Protein AF-R5L578-F1 (afdb_monomer)

Foldseek 3Di:
DAEEEEEAFAADDPVLVVVAWFWADDDPDIDIGSAFVLRQVLVVQVVCDAPHAHAEYEYEYECQCVPPPRCRVVVSQVSQVVSCVVRVGDDYHYDYDYQDDDDPVVSLVRSLVVVVVVVVVVCVVPVQYAYEYEPADDDPVVVVSVVVSVVVVVVVVHHYKYWYWAADSVVSYIYIDIDVQVVLLVLCLVQVVCCLQVLDLVSVCVSCVVPPDPLSVQLSVLSHVLSVCLVVLPPCNLVSLVSNVVSLVVLLPDDDDPRRSSVSSVVCSVVSCVSQVPDPCSPPSSLLSNLLSCLVNLVLLSSLSNCLLCLLVLCVVLCQKFADCVVCVVVLVVQCVPPDPSCSSVSVLLVQLLQLLVLCQVDNDPVCPVVNVVCVVVVVVQCVDQPPVNDRDSDPSSLLVSLQPPDPVSGDPRMDGQFDRVLSSLLSNLSSVSVLLSCVVVCPPDCDPVVVVSLVSCVPDPNHQPCPDPNVDSVSSSVSNVVSSVSSVCSSVPGD

Solvent-accessible surface area (backbone atoms only — not comparable to full-atom values): 27037 Å² total; per-residue (Å²): 114,46,29,36,37,40,33,34,55,52,78,50,62,76,74,46,66,81,67,52,62,32,43,30,42,43,96,93,48,75,40,76,26,79,44,50,54,53,34,54,52,55,43,51,47,64,71,49,32,75,88,54,40,50,53,33,36,38,38,38,31,44,65,78,42,68,35,90,90,43,54,30,57,58,51,51,53,50,53,48,49,51,51,20,64,77,68,68,39,74,73,47,48,78,44,81,42,72,45,71,88,60,64,81,75,65,26,53,59,52,46,53,49,53,53,50,52,50,53,51,56,52,35,73,78,44,74,48,44,40,38,36,36,43,66,40,30,46,59,79,69,50,56,61,51,51,54,52,48,51,56,55,45,43,75,74,67,43,50,72,43,36,36,34,58,49,73,42,83,88,78,35,37,32,32,56,43,76,47,48,67,62,53,51,39,51,47,44,53,52,16,53,50,41,26,65,59,71,46,40,37,65,53,43,48,61,69,45,67,89,57,84,51,66,69,59,53,51,39,51,51,39,43,38,57,35,26,51,28,53,76,68,47,43,94,62,40,33,61,38,52,42,51,36,53,53,38,51,54,52,57,65,69,54,82,77,73,74,83,76,47,55,55,57,53,53,73,40,44,66,55,49,32,62,50,48,39,60,51,98,58,28,54,64,56,21,45,52,22,42,32,50,36,26,43,75,57,68,36,51,66,47,21,29,48,41,46,56,77,40,48,40,48,41,39,51,76,71,43,44,47,46,70,40,54,89,76,48,35,70,61,53,53,60,69,44,71,88,50,63,77,92,43,49,44,51,49,51,51,42,48,55,28,25,43,25,40,49,39,41,65,77,63,48,51,84,90,39,44,66,56,43,57,67,48,43,70,54,56,59,67,58,62,79,63,49,49,100,79,70,47,84,64,77,44,75,64,46,28,54,53,20,27,66,66,56,54,70,90,29,50,50,89,57,50,47,67,40,42,60,55,73,58,53,30,47,52,36,34,41,49,54,46,30,51,55,50,44,46,62,73,68,62,60,92,64,80,45,78,62,53,59,45,55,53,50,53,37,67,74,60,92,60,72,55,77,27,61,86,88,48,71,40,75,70,35,46,41,54,50,49,52,53,41,52,54,54,49,53,49,52,70,72,57,56,118

Structure (mmCIF, N/CA/C/O backbone):
data_AF-R5L578-F1
#
_entry.id   AF-R5L578-F1
#
loop_
_atom_site.group_PDB
_atom_site.id
_atom_site.type_symbol
_atom_site.label_atom_id
_atom_site.label_alt_id
_atom_site.label_comp_id
_atom_site.label_asym_id
_atom_site.label_entity_id
_atom_site.label_seq_id
_atom_site.pdbx_PDB_ins_code
_atom_site.Cartn_x
_atom_site.Cartn_y
_atom_site.Cartn_z
_atom_site.occupancy
_atom_site.B_iso_or_equiv
_atom_site.auth_seq_id
_atom_site.auth_comp_id
_atom_site.auth_asym_id
_atom_site.auth_atom_id
_atom_site.pdbx_PDB_model_num
ATOM 1 N N . MET A 1 1 ? 13.630 -17.294 -25.973 1.00 85.75 1 MET A N 1
ATOM 2 C CA . MET A 1 1 ? 13.975 -15.911 -25.617 1.00 85.75 1 MET A CA 1
ATOM 3 C C . MET A 1 1 ? 14.178 -15.112 -26.887 1.00 85.75 1 MET A C 1
ATOM 5 O O . MET A 1 1 ? 15.103 -15.429 -27.625 1.00 85.75 1 MET A O 1
ATOM 9 N N . LYS A 1 2 ? 13.338 -14.106 -27.138 1.00 92.44 2 LYS A N 1
ATOM 10 C CA . LYS A 1 2 ? 13.497 -13.148 -28.240 1.00 92.44 2 LYS A CA 1
ATOM 11 C C . LYS A 1 2 ? 13.892 -11.770 -27.720 1.00 92.44 2 LYS A C 1
ATOM 13 O O . LYS A 1 2 ? 13.360 -11.304 -26.712 1.00 92.44 2 LYS A O 1
ATOM 18 N N . ASN A 1 3 ? 14.774 -11.093 -28.441 1.00 95.88 3 ASN A N 1
ATOM 19 C CA . ASN A 1 3 ? 15.210 -9.730 -28.167 1.00 95.88 3 ASN A CA 1
ATOM 20 C C . ASN A 1 3 ? 14.595 -8.758 -29.179 1.00 95.88 3 ASN A C 1
ATOM 22 O O . ASN A 1 3 ? 14.788 -8.888 -30.390 1.00 95.88 3 ASN A O 1
ATOM 26 N N . ILE A 1 4 ? 13.886 -7.748 -28.678 1.00 96.44 4 ILE A N 1
ATOM 27 C CA . ILE A 1 4 ? 13.269 -6.699 -29.496 1.00 96.44 4 ILE A CA 1
ATOM 28 C C . ILE A 1 4 ? 13.929 -5.365 -29.167 1.00 96.44 4 ILE A C 1
ATOM 30 O O . ILE A 1 4 ? 13.894 -4.943 -28.019 1.00 96.44 4 ILE A O 1
ATOM 34 N N . LEU A 1 5 ? 14.474 -4.665 -30.159 1.00 95.38 5 LEU A N 1
ATOM 35 C CA . LEU A 1 5 ? 14.905 -3.275 -30.020 1.00 95.38 5 LEU A CA 1
ATOM 36 C C . LEU A 1 5 ? 13.793 -2.342 -30.488 1.00 95.38 5 LEU A C 1
ATOM 38 O O . LEU A 1 5 ? 13.266 -2.518 -31.581 1.00 95.38 5 LEU A O 1
ATOM 42 N N . ILE A 1 6 ? 13.490 -1.310 -29.709 1.00 93.88 6 ILE A N 1
ATOM 43 C CA . ILE A 1 6 ? 12.589 -0.226 -30.094 1.00 93.88 6 ILE A CA 1
ATOM 44 C C . ILE A 1 6 ? 13.394 1.071 -30.145 1.00 93.88 6 ILE A C 1
ATOM 46 O O . ILE A 1 6 ? 13.905 1.525 -29.122 1.00 93.88 6 ILE A O 1
ATOM 50 N N . SER A 1 7 ? 13.480 1.685 -31.326 1.00 91.06 7 SER A N 1
ATOM 51 C CA . SER A 1 7 ? 14.219 2.935 -31.536 1.00 91.06 7 SER A CA 1
ATOM 52 C C . SER A 1 7 ? 13.336 4.031 -32.102 1.00 91.06 7 SER A C 1
ATOM 54 O O . SER A 1 7 ? 12.594 3.815 -33.059 1.00 91.06 7 SER A O 1
ATOM 56 N N . CYS A 1 8 ? 13.509 5.250 -31.593 1.00 88.94 8 CYS A N 1
ATOM 57 C CA . CYS A 1 8 ? 13.081 6.451 -32.303 1.00 88.94 8 CYS A CA 1
ATOM 58 C C . CYS A 1 8 ? 14.192 6.900 -33.254 1.00 88.94 8 CYS A C 1
ATOM 60 O O . CYS A 1 8 ? 15.255 7.345 -32.813 1.00 88.94 8 CYS A O 1
ATOM 62 N N . ILE A 1 9 ? 13.958 6.778 -34.560 1.00 89.12 9 ILE A N 1
ATOM 63 C CA . ILE A 1 9 ? 14.991 7.036 -35.564 1.00 89.12 9 ILE A CA 1
ATOM 64 C C . ILE A 1 9 ? 15.154 8.542 -35.779 1.00 89.12 9 ILE A C 1
ATOM 66 O O . ILE A 1 9 ? 14.210 9.251 -36.134 1.00 89.12 9 ILE A O 1
ATOM 70 N N . SER A 1 10 ? 16.372 9.037 -35.562 1.00 87.56 10 SER A N 1
ATOM 71 C CA . SER A 1 10 ? 16.760 10.406 -35.908 1.00 87.56 10 SER A CA 1
ATOM 72 C C . SER A 1 10 ? 17.066 10.534 -37.393 1.00 87.56 10 SER A C 1
ATOM 74 O O . SER A 1 10 ? 17.678 9.648 -37.982 1.00 87.56 10 SER A O 1
ATOM 76 N N . LYS A 1 11 ? 16.749 11.695 -37.971 1.00 88.56 11 LYS A N 1
ATOM 77 C CA . LYS A 1 11 ? 17.194 12.039 -39.323 1.00 88.56 11 LYS A CA 1
ATOM 78 C C . LYS A 1 11 ? 18.722 12.090 -39.409 1.00 88.56 11 LYS A C 1
ATOM 80 O O . LYS A 1 11 ? 19.382 12.703 -38.558 1.00 88.56 11 LYS A O 1
ATOM 85 N N . PHE A 1 12 ? 19.271 11.490 -40.459 1.00 90.12 12 PHE A N 1
ATOM 86 C CA . PHE A 1 12 ? 20.696 11.475 -40.752 1.00 90.12 12 PHE A CA 1
ATOM 87 C C . PHE A 1 12 ? 20.995 12.233 -42.047 1.00 90.12 12 PHE A C 1
ATOM 89 O O . PHE A 1 12 ? 20.467 11.922 -43.110 1.00 90.12 12 PHE A O 1
ATOM 96 N N . ASP A 1 13 ? 21.851 13.249 -41.944 1.00 88.38 13 ASP A N 1
ATOM 97 C CA . ASP A 1 13 ? 22.336 14.004 -43.098 1.00 88.38 13 ASP A CA 1
ATOM 98 C C . ASP A 1 13 ? 23.641 13.375 -43.589 1.00 88.38 13 ASP A C 1
ATOM 100 O O . ASP A 1 13 ? 24.578 13.189 -42.809 1.00 88.38 13 ASP A O 1
ATOM 104 N N . ARG A 1 14 ? 23.714 13.103 -44.893 1.00 89.69 14 ARG A N 1
ATOM 105 C CA . ARG A 1 14 ? 24.891 12.559 -45.574 1.00 89.69 14 ARG A CA 1
ATOM 106 C C . ARG A 1 14 ? 26.159 13.376 -45.310 1.00 89.69 14 ARG A C 1
ATOM 108 O O . ARG A 1 14 ? 27.229 12.788 -45.192 1.00 89.69 14 ARG A O 1
ATOM 115 N N . ASN A 1 15 ? 26.044 14.693 -45.123 1.00 88.62 15 ASN A N 1
ATOM 116 C CA . ASN A 1 15 ? 27.177 15.573 -44.807 1.00 88.62 15 ASN A CA 1
ATOM 117 C C . ASN A 1 15 ? 27.861 15.230 -43.467 1.00 88.62 15 ASN A C 1
ATOM 119 O O . ASN A 1 15 ? 28.980 15.667 -43.204 1.00 88.62 15 ASN A O 1
ATOM 123 N N . LYS A 1 16 ? 27.208 14.457 -42.585 1.00 86.25 16 LYS A N 1
ATOM 124 C CA . LYS A 1 16 ? 27.820 13.980 -41.335 1.00 86.25 16 LYS A CA 1
ATOM 125 C C . LYS A 1 16 ? 28.927 12.955 -41.569 1.00 86.25 16 LYS A C 1
ATOM 127 O O . LYS A 1 16 ? 29.795 12.822 -40.712 1.00 86.25 16 LYS A O 1
ATOM 132 N N . LEU A 1 17 ? 28.940 12.273 -42.714 1.00 89.00 17 LEU A N 1
ATOM 133 C CA . LEU A 1 17 ? 30.019 11.345 -43.065 1.00 89.00 17 LEU A CA 1
ATOM 134 C C . LEU A 1 17 ? 31.365 12.076 -43.175 1.00 89.00 17 LEU A C 1
ATOM 136 O O . LEU A 1 17 ? 32.382 11.574 -42.697 1.00 89.00 17 LEU A O 1
ATOM 140 N N . ASP A 1 18 ? 31.348 13.309 -43.684 1.00 88.69 18 ASP A N 1
ATOM 141 C CA . ASP A 1 18 ? 32.538 14.160 -43.807 1.00 88.69 18 ASP A CA 1
ATOM 142 C C . ASP A 1 18 ? 33.024 14.691 -42.450 1.00 88.69 18 ASP A C 1
ATOM 144 O O . ASP A 1 18 ? 34.180 15.081 -42.287 1.00 88.69 18 ASP A O 1
ATOM 148 N N . GLN A 1 19 ? 32.147 14.686 -41.443 1.00 85.12 19 GLN A N 1
ATOM 149 C CA . GLN A 1 19 ? 32.468 15.125 -40.088 1.00 85.12 19 GLN A CA 1
ATOM 150 C C . GLN A 1 19 ? 33.180 14.038 -39.281 1.00 85.12 19 GLN A C 1
ATOM 152 O O . GLN A 1 19 ? 33.671 14.338 -38.197 1.00 85.12 19 GLN A O 1
ATOM 157 N N . GLY A 1 20 ? 33.308 12.812 -39.796 1.00 87.31 20 GLY A N 1
ATOM 158 C CA . GLY A 1 20 ? 33.971 11.698 -39.119 1.00 87.31 20 GLY A CA 1
ATOM 159 C C . GLY A 1 20 ? 33.130 11.054 -38.012 1.00 87.31 20 GLY A C 1
ATOM 160 O O . GLY A 1 20 ? 32.224 11.667 -37.448 1.00 87.31 20 GLY A O 1
ATOM 161 N N . ALA A 1 21 ? 33.446 9.796 -37.709 1.00 92.25 21 ALA A N 1
ATOM 162 C CA . ALA A 1 21 ? 32.705 8.995 -36.743 1.00 92.25 21 ALA A CA 1
ATOM 163 C C . ALA A 1 21 ? 33.044 9.341 -35.285 1.00 92.25 21 ALA A C 1
ATOM 165 O O . ALA A 1 21 ? 34.107 9.887 -34.977 1.00 92.25 21 ALA A O 1
ATOM 166 N N . TYR A 1 22 ? 32.130 8.963 -34.397 1.00 94.00 22 TYR A N 1
ATOM 167 C CA . TYR A 1 22 ? 32.281 8.990 -32.950 1.00 94.00 22 TYR A CA 1
ATOM 168 C C . TYR A 1 22 ? 32.642 7.598 -32.450 1.00 94.00 22 TYR A C 1
ATOM 170 O O . TYR A 1 22 ? 32.116 6.603 -32.953 1.00 94.00 22 TYR A O 1
ATOM 178 N N . THR A 1 23 ? 33.485 7.540 -31.424 1.00 94.50 23 THR A N 1
ATOM 179 C CA . THR A 1 23 ? 33.810 6.295 -30.722 1.00 94.50 23 THR A CA 1
ATOM 180 C C . THR A 1 23 ? 33.089 6.267 -29.384 1.00 94.50 23 THR A C 1
ATOM 182 O O . THR A 1 23 ? 33.305 7.138 -28.542 1.00 94.50 23 THR A O 1
ATOM 185 N N . TYR A 1 24 ? 32.251 5.259 -29.174 1.00 92.88 24 TYR A N 1
ATOM 186 C CA . TYR A 1 24 ? 31.507 5.047 -27.942 1.00 92.88 24 TYR A CA 1
ATOM 187 C C . TYR A 1 24 ? 32.072 3.858 -27.177 1.00 92.88 24 TYR A C 1
ATOM 189 O O . TYR A 1 24 ? 32.295 2.799 -27.763 1.00 92.88 24 TYR A O 1
ATOM 197 N N . GLN A 1 25 ? 32.260 4.018 -25.871 1.00 89.88 25 GLN A N 1
ATOM 198 C CA . GLN A 1 25 ? 32.742 2.957 -24.993 1.00 89.88 25 GLN A CA 1
ATOM 199 C C . GLN A 1 25 ? 31.719 2.663 -23.894 1.00 89.88 25 GLN A C 1
ATOM 201 O O . GLN A 1 25 ? 31.168 3.576 -23.292 1.00 89.88 25 GLN A O 1
ATOM 206 N N . ASN A 1 26 ? 31.471 1.392 -23.598 1.00 87.19 26 ASN A N 1
ATOM 207 C CA . ASN A 1 26 ? 30.816 0.970 -22.362 1.00 87.19 26 ASN A CA 1
ATOM 208 C C . ASN A 1 26 ? 31.465 -0.341 -21.913 1.00 87.19 26 ASN A C 1
ATOM 210 O O . ASN A 1 26 ? 31.452 -1.318 -22.658 1.00 87.19 26 ASN A O 1
ATOM 214 N N . GLN A 1 27 ? 32.040 -0.332 -20.706 1.00 82.50 27 GLN A N 1
ATOM 215 C CA . GLN A 1 27 ? 32.795 -1.457 -20.148 1.00 82.50 27 GLN A CA 1
ATOM 216 C C . GLN A 1 27 ? 33.873 -1.946 -21.135 1.00 82.50 27 GLN A C 1
ATOM 218 O O . GLN A 1 27 ? 34.805 -1.202 -21.452 1.00 82.50 27 GLN A O 1
ATOM 223 N N . ASP A 1 28 ? 33.751 -3.184 -21.603 1.00 85.62 28 ASP A N 1
ATOM 224 C CA . ASP A 1 28 ? 34.650 -3.886 -22.515 1.00 85.62 28 ASP A CA 1
ATOM 225 C C . ASP A 1 28 ? 34.296 -3.695 -24.000 1.00 85.62 28 ASP A C 1
ATOM 227 O O . ASP A 1 28 ? 35.086 -4.058 -24.872 1.00 85.62 28 ASP A O 1
ATOM 231 N N . LEU A 1 29 ? 33.151 -3.079 -24.309 1.00 91.19 29 LEU A N 1
ATOM 232 C CA . LEU A 1 29 ? 32.684 -2.880 -25.677 1.00 91.19 29 LEU A CA 1
ATOM 233 C C . LEU A 1 29 ? 32.997 -1.472 -26.183 1.00 91.19 29 LEU A C 1
ATOM 235 O O . LEU A 1 29 ? 32.689 -0.462 -25.548 1.00 91.19 29 LEU A O 1
ATOM 239 N N . THR A 1 30 ? 33.578 -1.420 -27.380 1.00 92.81 30 THR A N 1
ATOM 240 C CA . THR A 1 30 ? 33.817 -0.185 -28.130 1.00 92.81 30 THR A CA 1
ATOM 241 C C . THR A 1 30 ? 33.106 -0.263 -29.471 1.00 92.81 30 THR A C 1
ATOM 243 O O . THR A 1 30 ? 33.268 -1.241 -30.200 1.00 92.81 30 THR A O 1
ATOM 246 N N . VAL A 1 31 ? 32.335 0.769 -29.810 1.00 93.44 31 VAL A N 1
ATOM 247 C CA . VAL A 1 31 ? 31.650 0.878 -31.102 1.00 93.44 31 VAL A CA 1
ATOM 248 C C . VAL A 1 31 ? 31.922 2.227 -31.747 1.00 93.44 31 VAL A C 1
ATOM 250 O O . VA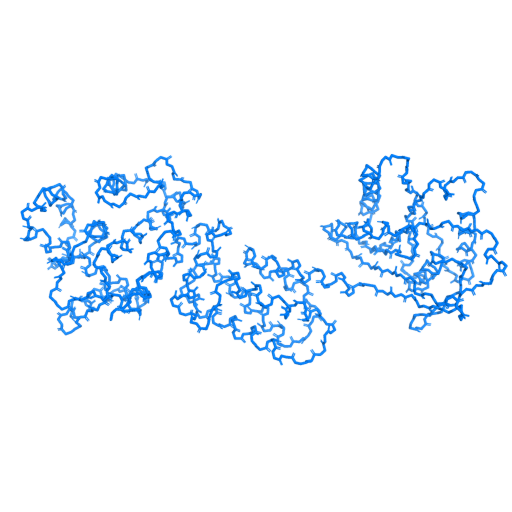L A 1 31 ? 31.950 3.258 -31.079 1.00 93.44 31 VAL A O 1
ATOM 253 N N . THR A 1 32 ? 32.087 2.222 -33.064 1.00 94.50 32 THR A N 1
ATOM 254 C CA . THR A 1 32 ? 32.268 3.438 -33.859 1.00 94.50 32 THR A CA 1
ATOM 255 C C . THR A 1 32 ? 31.044 3.658 -34.735 1.00 94.50 32 THR A C 1
ATOM 257 O O . THR A 1 32 ? 30.590 2.726 -35.407 1.00 94.50 32 THR A O 1
ATOM 260 N N . ALA A 1 33 ? 30.509 4.879 -34.724 1.00 93.81 33 ALA A N 1
ATOM 261 C CA . ALA A 1 33 ? 29.290 5.224 -35.449 1.00 93.81 33 ALA A CA 1
ATOM 262 C C . ALA A 1 33 ? 29.231 6.706 -35.842 1.00 93.81 33 ALA A C 1
ATOM 264 O O . ALA A 1 33 ? 29.803 7.562 -35.167 1.00 93.81 33 ALA A O 1
ATOM 265 N N . TYR A 1 34 ? 28.502 7.021 -36.912 1.00 91.88 34 TYR A N 1
ATOM 266 C CA . TYR A 1 34 ? 28.243 8.404 -37.339 1.00 91.88 34 TYR A CA 1
ATOM 267 C C . TYR A 1 34 ? 26.907 8.938 -36.802 1.00 91.88 34 TYR A C 1
ATOM 269 O O . TYR A 1 34 ? 26.677 10.151 -36.783 1.00 91.88 34 TYR A O 1
ATOM 277 N N . GLN A 1 35 ? 26.027 8.044 -36.345 1.00 88.62 35 GLN A N 1
ATOM 278 C CA . GLN A 1 35 ? 24.739 8.368 -35.739 1.00 88.62 35 GLN A CA 1
ATOM 279 C C . GLN A 1 35 ? 24.574 7.701 -34.365 1.00 88.62 35 GLN A C 1
ATOM 281 O O . GLN A 1 35 ? 25.064 6.604 -34.118 1.00 88.62 35 GLN A O 1
ATOM 286 N N . THR A 1 36 ? 23.815 8.335 -33.471 1.00 88.06 36 THR A N 1
ATOM 287 C CA . THR A 1 36 ? 23.529 7.811 -32.127 1.00 88.06 36 THR A CA 1
ATOM 288 C C . THR A 1 36 ? 22.696 6.521 -32.142 1.00 88.06 36 THR A C 1
ATOM 290 O O . THR A 1 36 ? 23.036 5.575 -31.436 1.00 88.06 36 THR A O 1
ATOM 293 N N . ASN A 1 37 ? 21.666 6.427 -32.996 1.00 90.56 37 ASN A N 1
ATOM 294 C CA . ASN A 1 37 ? 20.897 5.185 -33.192 1.00 90.56 37 ASN A CA 1
ATOM 295 C C . ASN A 1 37 ? 21.784 4.031 -33.702 1.00 90.56 37 ASN A C 1
ATOM 297 O O . ASN A 1 37 ? 21.652 2.898 -33.250 1.00 90.56 37 ASN A O 1
ATOM 301 N N . GLU A 1 38 ? 22.714 4.325 -34.619 1.00 93.31 38 GLU A N 1
ATOM 302 C CA . GLU A 1 38 ? 23.689 3.357 -35.138 1.00 93.31 38 GLU A CA 1
ATOM 303 C C . GLU A 1 38 ? 24.610 2.852 -34.016 1.00 93.31 38 GLU A C 1
ATOM 305 O O . GLU A 1 38 ? 24.815 1.646 -33.894 1.00 93.31 38 GLU A O 1
ATOM 310 N N . ALA A 1 39 ? 25.117 3.753 -33.167 1.00 93.31 39 ALA A N 1
ATOM 311 C CA . ALA A 1 39 ? 25.947 3.392 -32.019 1.00 93.31 39 ALA A CA 1
ATOM 312 C C . ALA A 1 39 ? 25.216 2.443 -31.059 1.00 93.31 39 ALA A C 1
ATOM 314 O O . ALA A 1 39 ? 25.757 1.403 -30.686 1.00 93.31 39 ALA A O 1
ATOM 315 N N . CYS A 1 40 ? 23.977 2.787 -30.693 1.00 92.31 40 CYS A N 1
ATOM 316 C CA . CYS A 1 40 ? 23.148 2.002 -29.780 1.00 92.31 40 CYS A CA 1
ATOM 317 C C . CYS A 1 40 ? 22.863 0.599 -30.338 1.00 92.31 40 CYS A C 1
ATOM 319 O O . CYS A 1 40 ? 23.069 -0.401 -29.650 1.00 92.31 40 CYS A O 1
ATOM 321 N N . LEU A 1 41 ? 22.477 0.512 -31.614 1.00 94.38 41 LEU A N 1
ATOM 322 C CA . LEU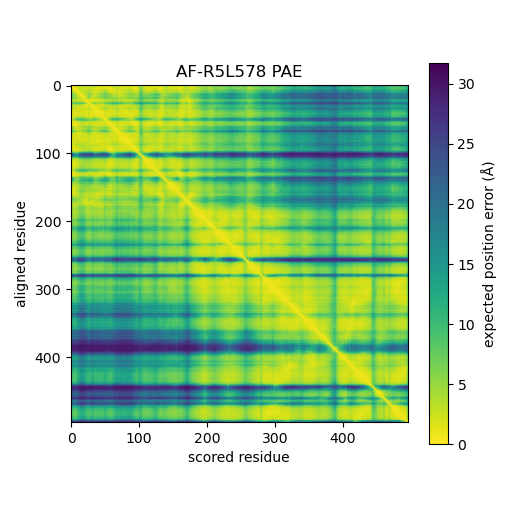 A 1 41 ? 22.187 -0.755 -32.282 1.00 94.38 41 LEU A CA 1
ATOM 323 C C . LEU A 1 41 ? 23.440 -1.634 -32.439 1.00 94.38 41 LEU A C 1
ATOM 325 O O . LEU A 1 41 ? 23.390 -2.815 -32.103 1.00 94.38 41 LEU A O 1
ATOM 329 N N . LYS A 1 42 ? 24.580 -1.072 -32.869 1.00 95.00 42 LYS A N 1
ATOM 330 C CA . LYS A 1 42 ? 25.857 -1.812 -32.937 1.00 95.00 42 LYS A CA 1
ATOM 331 C C . LYS A 1 42 ? 26.272 -2.340 -31.566 1.00 95.00 42 LYS A C 1
ATOM 333 O O . LYS A 1 42 ? 26.702 -3.483 -31.452 1.00 95.00 42 LYS A O 1
ATOM 338 N N . TYR A 1 43 ? 26.113 -1.532 -30.521 1.00 94.12 43 TYR A N 1
ATOM 339 C CA . TYR A 1 43 ? 26.409 -1.948 -29.153 1.00 94.12 43 TYR A CA 1
ATOM 340 C C . TYR A 1 43 ? 25.511 -3.090 -28.682 1.00 94.12 43 TYR A C 1
ATOM 342 O O . TYR A 1 43 ? 26.023 -4.070 -28.149 1.00 94.12 43 TYR A O 1
ATOM 350 N N . LEU A 1 44 ? 24.198 -2.995 -28.904 1.00 93.81 44 LEU A N 1
ATOM 351 C CA . LEU A 1 44 ? 23.241 -4.043 -28.545 1.00 93.81 44 LEU A CA 1
ATOM 352 C C . LEU A 1 44 ? 23.539 -5.364 -29.257 1.00 93.81 44 LEU A C 1
ATOM 354 O O . LEU A 1 44 ? 23.573 -6.406 -28.606 1.00 93.81 44 LEU A O 1
ATOM 358 N N . LEU A 1 45 ? 23.827 -5.315 -30.560 1.00 94.94 45 LEU A N 1
ATOM 359 C CA . LEU A 1 45 ? 24.239 -6.485 -31.340 1.00 94.94 45 LEU A CA 1
ATOM 360 C C . LEU A 1 45 ? 25.495 -7.139 -30.744 1.00 94.94 45 LEU A C 1
ATOM 362 O O . LEU A 1 45 ? 25.496 -8.340 -30.481 1.00 94.94 45 LEU A O 1
ATOM 366 N N . SER A 1 46 ? 26.526 -6.344 -30.443 1.00 94.19 46 SER A N 1
ATOM 367 C CA . SER A 1 46 ? 27.752 -6.842 -29.807 1.00 94.19 46 SER A CA 1
ATOM 368 C C . SER A 1 46 ? 27.520 -7.387 -28.398 1.00 94.19 46 SER A C 1
ATOM 370 O O . SER A 1 46 ? 28.160 -8.356 -28.001 1.00 94.19 46 SER A O 1
ATOM 372 N N . ARG A 1 47 ? 26.619 -6.768 -27.626 1.00 91.88 47 ARG A N 1
ATOM 373 C CA . ARG A 1 47 ? 26.346 -7.135 -26.233 1.00 91.88 47 ARG A CA 1
ATOM 374 C C . ARG A 1 47 ? 25.559 -8.437 -26.113 1.00 91.88 47 ARG A C 1
ATOM 376 O O . ARG A 1 47 ? 25.832 -9.210 -25.199 1.00 91.88 47 ARG A O 1
ATOM 383 N N . LEU A 1 48 ? 24.590 -8.660 -26.999 1.00 92.06 48 LEU A N 1
ATOM 384 C CA . LEU A 1 48 ? 23.803 -9.896 -27.051 1.00 92.06 48 LEU A CA 1
ATOM 385 C C . LEU A 1 48 ? 24.619 -11.054 -27.641 1.00 92.06 48 LEU A C 1
ATOM 387 O O . LEU A 1 48 ? 24.498 -12.192 -27.178 1.00 92.06 48 LEU A O 1
ATOM 391 N N . GLY A 1 49 ? 25.467 -10.753 -28.628 1.00 87.56 49 GLY A N 1
ATOM 392 C CA . GLY A 1 49 ? 26.288 -11.733 -29.327 1.00 87.56 49 GLY A CA 1
ATOM 393 C C . GLY A 1 49 ? 25.478 -12.664 -30.235 1.00 87.56 49 GLY A C 1
ATOM 394 O O . GLY A 1 49 ? 24.268 -12.514 -30.420 1.00 87.56 49 GLY A O 1
ATOM 395 N N . ALA A 1 50 ? 26.164 -13.652 -30.813 1.00 79.75 50 ALA A N 1
ATOM 396 C CA . ALA A 1 50 ? 25.582 -14.559 -31.803 1.00 79.75 50 ALA A CA 1
ATOM 397 C C . ALA A 1 50 ? 24.596 -15.587 -31.218 1.00 79.75 50 ALA A C 1
ATOM 399 O O . ALA A 1 50 ? 23.770 -16.101 -31.967 1.00 79.75 50 ALA A O 1
ATOM 400 N N . ASP A 1 51 ? 24.667 -15.872 -29.914 1.00 80.31 51 ASP A N 1
ATOM 401 C CA . ASP A 1 51 ? 23.840 -16.902 -29.271 1.00 80.31 51 ASP A CA 1
ATOM 402 C C . ASP A 1 51 ? 22.464 -16.382 -28.832 1.00 80.31 51 ASP A C 1
ATOM 404 O O . ASP A 1 51 ? 21.492 -17.131 -28.871 1.00 80.31 51 ASP A O 1
ATOM 408 N N . ASN A 1 52 ? 22.363 -15.106 -28.433 1.00 83.69 52 ASN A N 1
ATOM 409 C CA . ASN A 1 52 ? 21.091 -14.510 -28.006 1.00 83.69 52 ASN A CA 1
ATOM 410 C C . ASN A 1 52 ? 20.413 -13.687 -29.108 1.00 83.69 52 ASN A C 1
ATOM 412 O O . ASN A 1 52 ? 19.194 -13.590 -29.066 1.00 83.69 52 ASN A O 1
ATOM 416 N N . GLN A 1 53 ? 21.196 -13.143 -30.058 1.00 89.38 53 GLN A N 1
ATOM 417 C CA . GLN A 1 53 ? 20.818 -12.329 -31.230 1.00 89.38 53 GLN A CA 1
ATOM 418 C C . GLN A 1 53 ? 19.812 -11.194 -30.966 1.00 89.38 53 GLN A C 1
ATOM 420 O O . GLN A 1 53 ? 19.092 -11.152 -29.978 1.00 89.38 53 GLN A O 1
ATOM 425 N N . LEU A 1 54 ? 19.781 -10.200 -31.852 1.00 95.56 54 LEU A N 1
ATOM 426 C CA . LEU A 1 54 ? 18.686 -9.234 -31.881 1.00 95.56 54 LEU A CA 1
ATOM 427 C C . LEU A 1 54 ? 17.699 -9.683 -32.958 1.00 95.56 54 LEU A C 1
ATOM 429 O O . LEU A 1 54 ? 18.042 -9.656 -34.137 1.00 95.56 54 LEU A O 1
ATOM 433 N N . ASP A 1 55 ? 16.498 -10.101 -32.563 1.00 95.06 55 ASP A N 1
ATOM 434 C CA . ASP A 1 55 ? 15.534 -10.709 -33.487 1.00 95.06 55 ASP A CA 1
ATOM 435 C C . ASP A 1 55 ? 14.761 -9.664 -34.284 1.00 95.06 55 ASP A C 1
ATOM 437 O O . ASP A 1 55 ? 14.596 -9.787 -35.498 1.00 95.06 55 ASP A O 1
ATOM 441 N N . VAL A 1 56 ? 14.272 -8.629 -33.597 1.00 96.50 56 VAL A N 1
ATOM 442 C CA . VAL A 1 56 ? 13.395 -7.617 -34.190 1.00 96.50 56 VAL A CA 1
ATOM 443 C C . VAL A 1 56 ? 13.864 -6.222 -33.813 1.00 96.50 56 VAL A C 1
ATOM 445 O O . VAL A 1 56 ? 14.167 -5.938 -32.657 1.00 96.50 56 VAL A O 1
ATOM 448 N N . HIS A 1 57 ? 13.873 -5.320 -34.789 1.00 96.75 57 HIS A N 1
ATOM 449 C CA . HIS A 1 57 ? 14.070 -3.892 -34.589 1.00 96.75 57 HIS A CA 1
ATOM 450 C C . HIS A 1 57 ? 12.811 -3.139 -35.023 1.00 96.75 57 HIS A C 1
ATOM 452 O O . HIS A 1 57 ? 12.537 -2.978 -36.213 1.00 96.75 57 HIS A O 1
ATOM 458 N N . ILE A 1 58 ? 12.043 -2.687 -34.032 1.00 95.25 58 ILE A N 1
ATOM 459 C CA . ILE A 1 58 ? 10.885 -1.810 -34.185 1.00 95.25 58 ILE A CA 1
ATOM 460 C C . ILE A 1 58 ? 11.381 -0.365 -34.290 1.00 95.25 58 ILE A C 1
ATOM 462 O O . ILE A 1 58 ? 12.028 0.166 -33.383 1.00 95.25 58 ILE A O 1
ATOM 466 N N . ARG A 1 59 ? 11.074 0.292 -35.405 1.00 92.31 59 ARG A N 1
ATOM 467 C CA . ARG A 1 59 ? 11.636 1.591 -35.776 1.00 92.31 59 ARG A CA 1
ATOM 468 C C . ARG A 1 59 ? 10.523 2.615 -35.874 1.00 92.31 59 ARG A C 1
ATOM 470 O O . ARG A 1 59 ? 9.711 2.585 -36.794 1.00 92.31 59 ARG A O 1
ATOM 477 N N . VAL A 1 60 ? 10.503 3.536 -34.922 1.00 89.75 60 VAL A N 1
ATOM 478 C CA . VAL A 1 60 ? 9.550 4.641 -34.889 1.00 89.75 60 VAL A CA 1
ATOM 479 C C . VAL A 1 60 ? 10.105 5.788 -35.730 1.00 89.75 60 VAL A C 1
ATOM 481 O O . VAL A 1 60 ? 11.151 6.357 -35.404 1.00 89.75 60 VAL A O 1
ATOM 484 N N . GLN A 1 61 ? 9.410 6.121 -36.816 1.00 87.69 61 GLN A N 1
ATOM 485 C CA . GLN A 1 61 ? 9.877 7.062 -37.835 1.00 87.69 61 GLN A CA 1
ATOM 486 C C . GLN A 1 61 ? 9.005 8.319 -37.902 1.00 87.69 61 GLN A C 1
ATOM 488 O O . GLN A 1 61 ? 7.776 8.254 -37.821 1.00 87.69 61 GLN A O 1
ATOM 493 N N . SER A 1 62 ? 9.642 9.481 -38.085 1.00 84.00 62 SER A N 1
ATOM 494 C CA . SER A 1 62 ? 8.952 10.708 -38.499 1.00 84.00 62 SER A CA 1
ATOM 495 C C . SER A 1 62 ? 8.774 10.746 -40.018 1.00 84.00 62 SER A C 1
ATOM 497 O O . SER A 1 62 ? 9.491 10.066 -40.749 1.00 84.00 62 SER A O 1
ATOM 499 N N . ASN A 1 63 ? 7.878 11.609 -40.503 1.00 82.00 63 ASN A N 1
ATOM 500 C CA . ASN A 1 63 ? 7.683 11.810 -41.943 1.00 82.00 63 ASN A CA 1
ATOM 501 C C . ASN A 1 63 ? 8.976 12.227 -42.657 1.00 82.00 63 ASN A C 1
ATOM 503 O O . ASN A 1 63 ? 9.208 11.805 -43.780 1.00 82.00 63 ASN A O 1
ATOM 507 N N . ASP A 1 64 ? 9.844 12.998 -41.993 1.00 84.50 64 ASP A N 1
ATOM 508 C CA . ASP A 1 64 ? 11.122 13.427 -42.572 1.00 84.50 64 ASP A CA 1
ATOM 509 C C . ASP A 1 64 ? 12.110 12.273 -42.777 1.00 84.50 64 ASP A C 1
ATOM 511 O O . ASP A 1 64 ? 12.954 12.368 -43.663 1.00 84.50 64 ASP A O 1
ATOM 515 N N . VAL A 1 65 ? 12.042 11.237 -41.932 1.00 87.25 65 VAL A N 1
ATOM 516 C CA . VAL A 1 65 ? 12.873 10.023 -42.020 1.00 87.25 65 VAL A CA 1
ATOM 517 C C . VAL A 1 65 ? 12.285 9.044 -43.035 1.00 87.25 65 VAL A C 1
ATOM 519 O O . VAL A 1 65 ? 13.023 8.404 -43.773 1.00 87.25 65 VAL A O 1
ATOM 522 N N . ALA A 1 66 ? 10.955 8.959 -43.092 1.00 85.88 66 ALA A N 1
ATOM 523 C CA . ALA A 1 66 ? 10.217 8.105 -44.018 1.00 85.88 66 ALA A CA 1
ATOM 524 C C . ALA A 1 66 ? 10.063 8.707 -45.431 1.00 85.88 66 ALA A C 1
ATOM 526 O O . ALA A 1 66 ? 9.460 8.083 -46.306 1.00 85.88 66 ALA A O 1
ATOM 527 N N . ALA A 1 67 ? 10.549 9.931 -45.656 1.00 86.44 67 ALA A N 1
ATOM 528 C CA . ALA A 1 67 ? 10.351 10.651 -46.906 1.00 86.44 67 ALA A CA 1
ATOM 529 C C . ALA A 1 67 ? 11.043 9.935 -48.085 1.00 86.44 67 ALA A C 1
ATOM 531 O O . ALA A 1 67 ? 12.188 9.493 -47.953 1.00 86.44 67 ALA A O 1
ATOM 532 N N . PRO A 1 68 ? 10.401 9.854 -49.268 1.00 84.94 68 PRO A N 1
ATOM 533 C CA . PRO A 1 68 ? 11.030 9.279 -50.452 1.00 84.94 68 PRO A CA 1
ATOM 534 C C . PRO A 1 68 ? 12.362 9.965 -50.785 1.00 84.94 68 PRO A C 1
ATOM 536 O O . PRO A 1 68 ? 12.420 11.186 -50.930 1.00 84.94 68 PRO A O 1
ATOM 539 N N . GLY A 1 69 ? 13.424 9.170 -50.937 1.00 83.81 69 GLY A N 1
ATOM 540 C CA . GLY A 1 69 ? 14.772 9.663 -51.237 1.00 83.81 69 GLY A CA 1
ATOM 541 C C . GLY A 1 69 ? 15.561 10.180 -50.028 1.00 83.81 69 GLY A C 1
ATOM 542 O O . GLY A 1 69 ? 16.676 10.665 -50.216 1.00 83.81 69 GLY A O 1
ATOM 543 N N . ASP A 1 70 ? 15.026 10.085 -48.805 1.00 89.75 70 ASP A N 1
ATOM 544 C CA . ASP A 1 70 ? 15.798 10.369 -47.594 1.00 89.75 70 ASP A CA 1
ATOM 545 C C . ASP A 1 70 ? 16.857 9.279 -47.344 1.00 89.75 70 ASP A C 1
ATOM 547 O O . ASP A 1 70 ? 16.601 8.081 -47.469 1.00 89.75 70 ASP A O 1
ATOM 551 N N . PHE A 1 71 ? 18.068 9.709 -46.987 1.00 91.94 71 PHE A N 1
ATOM 552 C CA . PHE A 1 71 ? 19.237 8.837 -46.858 1.00 91.94 71 PHE A CA 1
ATOM 553 C C . PHE A 1 71 ? 19.277 8.060 -45.531 1.00 91.94 71 PHE A C 1
ATOM 555 O O . PHE A 1 71 ? 20.056 7.119 -45.394 1.00 91.94 71 PHE A O 1
ATOM 562 N N . THR A 1 72 ? 18.453 8.427 -44.542 1.00 92.69 72 THR A N 1
ATOM 563 C CA . THR A 1 72 ? 18.565 7.921 -43.164 1.00 92.69 72 THR A CA 1
ATOM 564 C C . THR A 1 72 ? 18.455 6.400 -43.082 1.00 92.69 72 THR A C 1
ATOM 566 O O . THR A 1 72 ? 19.314 5.742 -42.494 1.00 92.69 72 THR A O 1
ATOM 569 N N . MET A 1 73 ? 17.403 5.831 -43.674 1.00 91.81 73 MET A N 1
ATOM 570 C CA . MET A 1 73 ? 17.135 4.394 -43.585 1.00 91.81 73 MET A CA 1
ATOM 571 C C . MET A 1 73 ? 18.048 3.578 -44.500 1.00 91.81 73 MET A C 1
ATOM 573 O O . MET A 1 73 ? 18.458 2.482 -44.124 1.00 91.81 73 MET A O 1
ATOM 577 N N . GLU A 1 74 ? 18.393 4.114 -45.674 1.00 93.25 74 GLU A N 1
ATOM 578 C CA . GLU A 1 74 ? 19.370 3.503 -46.583 1.00 93.25 74 GLU A CA 1
ATOM 579 C C . GLU A 1 74 ? 20.726 3.349 -45.887 1.00 93.25 74 GLU A C 1
ATOM 581 O O . GLU A 1 74 ? 21.272 2.246 -45.829 1.00 93.25 74 GLU A O 1
ATOM 586 N N . TYR A 1 75 ? 21.217 4.439 -45.289 1.00 94.62 75 TYR A N 1
ATOM 587 C CA . TYR A 1 75 ? 22.458 4.457 -44.527 1.00 94.62 75 TYR A CA 1
ATOM 588 C C . TYR A 1 75 ? 22.428 3.463 -43.364 1.00 94.62 75 TYR A C 1
ATOM 590 O O . TYR A 1 75 ? 23.295 2.593 -43.277 1.00 94.62 75 TYR A O 1
ATOM 598 N N . LEU A 1 76 ? 21.420 3.560 -42.487 1.00 94.12 76 LEU A N 1
ATOM 599 C CA . LEU A 1 76 ? 21.351 2.731 -41.286 1.00 94.12 76 LEU A CA 1
ATOM 600 C C . LEU A 1 76 ? 21.274 1.238 -41.637 1.00 94.12 76 LEU A C 1
ATOM 602 O O . LEU A 1 76 ? 22.011 0.441 -41.065 1.00 94.12 76 LEU A O 1
ATOM 606 N N . ASN A 1 77 ? 20.436 0.849 -42.602 1.00 95.06 77 ASN A N 1
ATOM 607 C CA . ASN A 1 77 ? 20.324 -0.552 -43.019 1.00 95.06 77 ASN A CA 1
ATOM 608 C C . ASN A 1 77 ? 21.629 -1.064 -43.644 1.00 95.06 77 ASN A C 1
ATOM 610 O O . ASN A 1 77 ? 22.045 -2.186 -43.354 1.00 95.06 77 ASN A O 1
ATOM 614 N N . GLY A 1 78 ? 22.282 -0.250 -44.481 1.00 95.62 78 GLY A N 1
ATOM 615 C CA . GLY A 1 78 ? 23.552 -0.606 -45.113 1.00 95.62 78 GLY A CA 1
ATOM 616 C C . GLY A 1 78 ? 24.668 -0.821 -44.092 1.00 95.62 78 GLY A C 1
ATOM 617 O O . GLY A 1 78 ? 25.341 -1.853 -44.115 1.00 95.62 78 GLY A O 1
ATOM 618 N N . GLU A 1 79 ? 24.823 0.110 -43.151 1.00 95.69 79 GLU A N 1
ATOM 619 C CA . GLU A 1 79 ? 25.860 0.027 -42.119 1.00 95.69 79 GLU A CA 1
ATOM 620 C C . GLU A 1 79 ? 25.636 -1.118 -41.134 1.00 95.69 79 GLU A C 1
ATOM 622 O O . GLU A 1 79 ? 26.594 -1.792 -40.752 1.00 95.69 79 GLU A O 1
ATOM 627 N N . ILE A 1 80 ? 24.389 -1.380 -40.738 1.00 96.44 80 ILE A N 1
ATOM 628 C CA . ILE A 1 80 ? 24.076 -2.502 -39.848 1.00 96.44 80 ILE A CA 1
ATOM 629 C C . ILE A 1 80 ? 24.236 -3.837 -40.570 1.00 96.44 80 ILE A C 1
ATOM 631 O O . ILE A 1 80 ? 24.813 -4.758 -39.999 1.00 96.44 80 ILE A O 1
ATOM 635 N N . GLY A 1 81 ? 23.823 -3.937 -41.836 1.00 96.81 81 GLY A N 1
ATOM 636 C CA . GLY A 1 81 ? 24.058 -5.130 -42.650 1.00 96.81 81 GLY A CA 1
ATOM 637 C C . GLY A 1 81 ? 25.547 -5.456 -42.781 1.00 96.81 81 GLY A C 1
ATOM 638 O O . GLY A 1 81 ? 25.954 -6.598 -42.557 1.00 96.81 81 GLY A O 1
ATOM 639 N N . ARG A 1 82 ? 26.374 -4.440 -43.066 1.00 96.88 82 ARG A N 1
ATOM 640 C CA . ARG A 1 82 ? 27.836 -4.574 -43.118 1.00 96.88 82 ARG A CA 1
ATOM 641 C C . ARG A 1 82 ? 28.407 -5.012 -41.769 1.00 96.88 82 ARG A C 1
ATOM 643 O O . ARG A 1 82 ? 29.153 -5.985 -41.715 1.00 96.88 82 ARG A O 1
ATOM 650 N N . PHE A 1 83 ? 28.022 -4.336 -40.688 1.00 96.06 83 PHE A N 1
ATOM 651 C CA . PHE A 1 83 ? 28.497 -4.641 -39.339 1.00 96.06 83 PHE A CA 1
ATOM 652 C C . PHE A 1 83 ? 28.134 -6.065 -38.896 1.00 96.06 83 PHE A C 1
ATOM 654 O O . PHE A 1 83 ? 28.993 -6.779 -38.382 1.00 96.06 83 PHE A O 1
ATOM 661 N N . CYS A 1 84 ? 26.894 -6.503 -39.132 1.00 95.75 84 CYS A N 1
ATOM 662 C CA . CYS A 1 84 ? 26.468 -7.869 -38.842 1.00 95.75 84 CYS A CA 1
ATOM 663 C C . CYS A 1 84 ? 27.286 -8.894 -39.640 1.00 95.75 84 CYS A C 1
ATOM 665 O O . CYS A 1 84 ? 27.787 -9.852 -39.058 1.00 95.75 84 CYS A O 1
ATOM 667 N N . GLY A 1 85 ? 27.494 -8.664 -40.942 1.00 95.31 85 GLY A N 1
ATOM 668 C CA . GLY A 1 85 ? 28.291 -9.553 -41.792 1.00 95.31 85 GLY A CA 1
ATOM 669 C C . GLY A 1 85 ? 29.757 -9.667 -41.358 1.00 95.31 85 GLY A C 1
ATOM 670 O O . GLY A 1 85 ? 30.306 -10.765 -41.342 1.00 95.31 85 GLY A O 1
ATOM 671 N N . GLU A 1 86 ? 30.377 -8.554 -40.959 1.00 95.25 86 GLU A N 1
ATOM 672 C CA . GLU A 1 86 ? 31.766 -8.517 -40.475 1.00 95.25 86 GLU A CA 1
ATOM 673 C C . GLU A 1 86 ? 31.952 -9.245 -39.134 1.00 95.25 86 GLU A C 1
ATOM 675 O O . GLU A 1 86 ? 33.016 -9.811 -38.889 1.00 95.25 86 GLU A O 1
ATOM 680 N N . ASN A 1 87 ? 30.926 -9.252 -38.278 1.00 93.12 87 ASN A N 1
ATOM 681 C CA . ASN A 1 87 ? 31.001 -9.794 -36.917 1.00 93.12 87 ASN A CA 1
ATOM 682 C C . ASN A 1 87 ? 30.262 -11.134 -36.740 1.00 93.12 87 ASN A C 1
ATOM 684 O O . ASN A 1 87 ? 30.205 -11.661 -35.631 1.00 93.12 87 ASN A O 1
ATOM 688 N N . GLY A 1 88 ? 29.705 -11.703 -37.814 1.00 92.81 88 GLY A N 1
ATOM 689 C CA . GLY A 1 88 ? 28.973 -12.972 -37.765 1.00 92.81 88 GLY A CA 1
ATOM 690 C C . GLY A 1 88 ? 27.630 -12.896 -37.031 1.00 92.81 88 GLY A C 1
ATOM 691 O O . GLY A 1 88 ? 27.170 -13.903 -36.497 1.00 92.81 88 GLY A O 1
ATOM 692 N N . PHE A 1 89 ? 27.004 -11.719 -36.986 1.00 94.81 89 PHE A N 1
ATOM 693 C CA . PHE A 1 89 ? 25.669 -11.531 -36.416 1.00 94.81 89 PHE A CA 1
ATOM 694 C C . PHE A 1 89 ? 24.587 -11.655 -37.489 1.00 94.81 89 PHE A C 1
ATOM 696 O O . PHE A 1 89 ? 24.815 -11.380 -38.669 1.00 94.81 89 PHE A O 1
ATOM 703 N N . SER A 1 90 ? 23.375 -12.004 -37.067 1.00 93.38 90 SER A N 1
ATOM 704 C CA . SER A 1 90 ? 22.194 -11.934 -37.928 1.00 93.38 90 SER A CA 1
ATOM 705 C C . SER A 1 90 ? 21.679 -10.495 -37.995 1.00 93.38 90 SER A C 1
ATOM 707 O O . SER A 1 90 ? 21.719 -9.758 -37.009 1.00 93.38 90 SER A O 1
ATOM 709 N N . VAL A 1 91 ? 21.194 -10.079 -39.165 1.00 95.50 91 VAL A N 1
ATOM 710 C CA . VAL A 1 91 ? 20.501 -8.790 -39.312 1.00 95.50 91 VAL A CA 1
ATOM 711 C C . VAL A 1 91 ? 19.086 -8.935 -38.733 1.00 95.50 91 VAL A C 1
ATOM 713 O O . VAL A 1 91 ? 18.393 -9.873 -39.134 1.00 95.50 91 VAL A O 1
ATOM 716 N N . PRO A 1 92 ? 18.640 -8.047 -37.820 1.00 96.06 92 PRO A N 1
ATOM 717 C CA . PRO A 1 92 ? 17.311 -8.142 -37.221 1.00 96.06 92 PRO A CA 1
ATOM 718 C C . PRO A 1 92 ? 16.208 -7.942 -38.262 1.00 96.06 92 PRO A C 1
ATOM 720 O O . PRO A 1 92 ? 16.365 -7.188 -39.227 1.00 96.06 92 PRO A O 1
ATOM 723 N N . GLN A 1 93 ? 15.047 -8.555 -38.029 1.00 95.94 93 GLN A N 1
ATOM 724 C CA . GLN A 1 93 ? 13.845 -8.233 -38.786 1.00 95.94 93 GLN A CA 1
ATOM 725 C C . GLN A 1 93 ? 13.399 -6.807 -38.457 1.00 95.94 93 GLN A C 1
ATOM 727 O O . GLN A 1 93 ? 13.259 -6.431 -37.296 1.00 95.94 93 GLN A O 1
ATOM 732 N N . TYR A 1 94 ? 13.122 -6.015 -39.486 1.00 96.19 94 TYR A N 1
ATOM 733 C CA . TYR A 1 94 ? 12.660 -4.646 -39.308 1.00 96.19 94 TYR A CA 1
ATOM 734 C C . TYR A 1 94 ? 11.135 -4.541 -39.283 1.00 96.19 94 TYR A C 1
ATOM 736 O O . TYR A 1 94 ? 10.457 -5.119 -40.135 1.00 96.19 94 TYR A O 1
ATOM 744 N N . PHE A 1 95 ? 10.613 -3.745 -38.349 1.00 95.56 95 PHE A N 1
ATOM 745 C CA . PHE A 1 95 ? 9.203 -3.370 -38.284 1.00 95.56 95 PHE A CA 1
ATOM 746 C C . PHE A 1 95 ? 9.070 -1.853 -38.138 1.00 95.56 95 PHE A C 1
ATOM 748 O O . PHE A 1 95 ? 9.545 -1.270 -37.165 1.00 95.56 95 PHE A O 1
ATOM 755 N N . ASP A 1 96 ? 8.437 -1.205 -39.110 1.00 93.38 96 ASP A N 1
ATOM 756 C CA . ASP A 1 96 ? 8.357 0.252 -39.171 1.00 93.38 96 ASP A CA 1
ATOM 757 C C . ASP A 1 96 ? 7.031 0.770 -38.631 1.00 93.38 96 ASP A C 1
ATOM 759 O O . ASP A 1 96 ? 5.964 0.343 -39.067 1.00 93.38 96 ASP A O 1
ATOM 763 N N . VAL A 1 97 ? 7.119 1.725 -37.706 1.00 90.12 97 VAL A N 1
ATOM 764 C CA . VAL A 1 97 ? 5.974 2.404 -37.095 1.00 90.12 97 VAL A CA 1
ATOM 765 C C . VAL A 1 97 ? 6.035 3.880 -37.451 1.00 90.12 97 VAL A C 1
ATOM 767 O O . VAL A 1 97 ? 7.003 4.577 -37.132 1.00 90.12 97 VAL A O 1
ATOM 770 N N . PHE A 1 98 ? 4.989 4.375 -38.106 1.00 86.25 98 PHE A N 1
ATOM 771 C CA . PHE A 1 98 ? 4.947 5.749 -38.592 1.00 86.25 98 PHE A CA 1
ATOM 772 C C . PHE A 1 98 ? 4.224 6.658 -37.609 1.00 86.25 98 PHE A C 1
ATOM 774 O O . PHE A 1 98 ? 3.084 6.423 -37.218 1.00 86.25 98 PHE A O 1
ATOM 781 N N . LEU A 1 99 ? 4.888 7.753 -37.253 1.00 76.12 99 LEU A N 1
ATOM 782 C CA . LEU A 1 99 ? 4.354 8.734 -36.322 1.00 76.12 99 LEU A CA 1
ATOM 783 C C . LEU A 1 99 ? 3.162 9.555 -36.884 1.00 76.12 99 LEU A C 1
ATOM 785 O O . LEU A 1 99 ? 2.418 10.140 -36.105 1.00 76.12 99 LEU A O 1
ATOM 789 N N . GLY A 1 100 ? 2.951 9.602 -38.204 1.00 67.31 100 GLY A N 1
ATOM 790 C CA . GLY A 1 100 ? 1.804 10.281 -38.830 1.00 67.31 100 GLY A CA 1
ATOM 791 C C . GLY A 1 100 ? 1.824 11.823 -38.783 1.00 67.31 100 GLY A C 1
ATOM 792 O O . GLY A 1 100 ? 2.716 12.441 -38.195 1.00 67.31 100 GLY A O 1
ATOM 793 N N . GLU A 1 101 ? 0.836 12.441 -39.447 1.00 61.38 101 GLU A N 1
ATOM 794 C CA . GLU A 1 101 ? 0.662 13.904 -39.608 1.00 61.38 101 GLU A CA 1
ATOM 795 C C . GLU A 1 101 ? -0.293 14.557 -38.587 1.00 61.38 101 GLU A C 1
ATOM 797 O O . GLU A 1 101 ? -0.400 15.781 -38.556 1.00 61.38 101 GLU A O 1
ATOM 802 N N . ASP A 1 102 ? -0.978 13.765 -37.757 1.00 54.62 102 ASP A N 1
ATOM 803 C CA . ASP A 1 102 ? -2.049 14.251 -36.876 1.00 54.62 102 ASP A CA 1
ATOM 804 C C . ASP A 1 102 ? -1.545 15.183 -35.750 1.00 54.62 102 ASP A C 1
ATOM 806 O O . ASP A 1 102 ? -0.367 15.168 -35.369 1.00 54.62 102 ASP A O 1
ATOM 810 N N . GLU A 1 103 ? -2.464 15.980 -35.178 1.00 52.53 103 GLU A N 1
ATOM 811 C CA . GLU A 1 103 ? -2.224 16.788 -33.973 1.00 52.53 103 GLU A CA 1
ATOM 812 C C . GLU A 1 103 ? -1.518 15.964 -32.878 1.00 52.53 103 GLU A C 1
ATOM 814 O O . GLU A 1 103 ? -1.821 14.786 -32.673 1.00 52.53 103 GLU A O 1
ATOM 819 N N . GLN A 1 104 ? -0.580 16.597 -32.156 1.00 57.28 104 GLN A N 1
ATOM 820 C CA . GLN A 1 104 ? 0.413 15.944 -31.280 1.00 57.28 104 GLN A CA 1
ATOM 821 C C . GLN A 1 104 ? -0.143 14.851 -30.342 1.00 57.28 104 GLN A C 1
ATOM 823 O O . GLN A 1 104 ? 0.581 13.908 -30.034 1.00 57.28 104 GLN A O 1
ATOM 828 N N . TYR A 1 105 ? -1.402 14.947 -29.902 1.00 52.22 105 TYR A N 1
ATOM 829 C CA . TYR A 1 105 ? -2.009 14.020 -28.942 1.00 52.22 105 TYR A CA 1
ATOM 830 C C . TYR A 1 105 ? -2.477 12.684 -29.550 1.00 52.22 105 TYR A C 1
ATOM 832 O O . TYR A 1 105 ? -2.306 11.651 -28.912 1.00 52.22 105 TYR A O 1
ATOM 840 N N . HIS A 1 106 ? -2.992 12.649 -30.787 1.00 58.53 106 HIS A N 1
ATOM 841 C CA . HIS A 1 106 ? -3.483 11.401 -31.411 1.00 58.53 106 HIS A CA 1
ATOM 842 C C . HIS A 1 106 ? -2.363 10.517 -31.984 1.00 58.53 106 HIS A C 1
ATOM 844 O O . HIS A 1 106 ? -2.550 9.327 -32.250 1.00 58.53 106 HIS A O 1
ATOM 850 N N . ARG A 1 107 ? -1.176 11.101 -32.149 1.00 70.88 107 ARG A N 1
ATOM 851 C CA . ARG A 1 107 ? 0.029 10.456 -32.673 1.00 70.88 107 ARG A CA 1
ATOM 852 C C . ARG A 1 107 ? 0.598 9.393 -31.733 1.0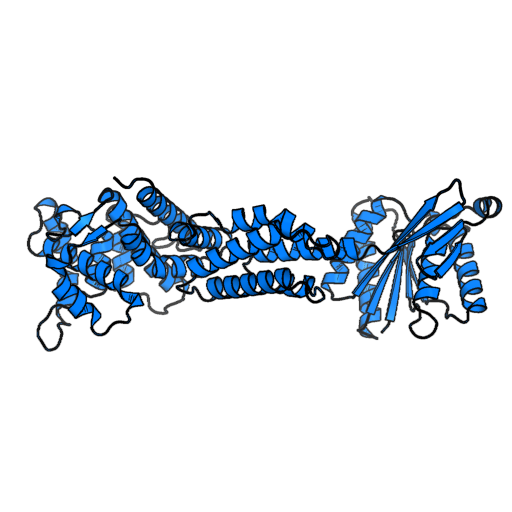0 70.88 107 ARG A C 1
ATOM 854 O O . ARG A 1 107 ? 0.983 8.323 -32.197 1.00 70.88 107 ARG A O 1
ATOM 861 N N . PHE A 1 108 ? 0.641 9.650 -30.427 1.00 76.25 108 PHE A N 1
ATOM 862 C CA . PHE A 1 108 ? 1.268 8.722 -29.481 1.00 76.25 108 PHE A CA 1
ATOM 863 C C . PHE A 1 108 ? 0.426 7.469 -29.230 1.00 76.25 108 PHE A C 1
ATOM 865 O O . PHE A 1 108 ? 0.984 6.376 -29.212 1.00 76.25 108 PHE A O 1
ATOM 872 N N . ASP A 1 109 ? -0.900 7.595 -29.137 1.00 79.94 109 ASP A N 1
ATOM 873 C CA . ASP A 1 109 ? -1.800 6.452 -28.925 1.00 79.94 109 ASP A CA 1
ATOM 874 C C . ASP A 1 109 ? -1.704 5.424 -30.059 1.00 79.94 109 ASP A C 1
ATOM 876 O O . ASP A 1 109 ? -1.659 4.215 -29.814 1.00 79.94 109 ASP A O 1
ATOM 880 N N . ARG A 1 110 ? -1.619 5.898 -31.310 1.00 81.62 110 ARG A N 1
ATOM 881 C CA . ARG A 1 110 ? -1.445 5.031 -32.482 1.00 81.62 110 ARG A CA 1
ATOM 882 C C . ARG A 1 110 ? -0.136 4.254 -32.399 1.00 81.62 110 ARG A C 1
ATOM 884 O O . ARG A 1 110 ? -0.149 3.034 -32.523 1.00 81.62 110 ARG A O 1
ATOM 891 N N . VAL A 1 111 ? 0.971 4.949 -32.144 1.00 85.12 111 VAL A N 1
ATOM 892 C CA . VAL A 1 111 ? 2.303 4.337 -32.055 1.00 85.12 111 VAL A CA 1
ATOM 893 C C . VAL A 1 111 ? 2.366 3.346 -30.892 1.00 85.12 111 VAL A C 1
ATOM 895 O O . VAL A 1 111 ? 2.830 2.225 -31.082 1.00 85.12 111 VAL A O 1
ATOM 898 N N . LEU A 1 112 ? 1.845 3.703 -29.711 1.00 87.00 112 LEU A N 1
ATOM 899 C CA . LEU A 1 112 ? 1.736 2.779 -28.576 1.00 87.00 112 LEU A CA 1
ATOM 900 C C . LEU A 1 112 ? 0.932 1.532 -28.957 1.00 87.00 112 LEU A C 1
ATOM 902 O O . LEU A 1 112 ? 1.345 0.420 -28.631 1.00 87.00 112 LEU A O 1
ATOM 906 N N . SER A 1 113 ? -0.193 1.704 -29.660 1.00 87.75 113 SER A N 1
ATOM 907 C CA . SER A 1 113 ? -1.034 0.594 -30.112 1.00 87.75 113 SER A CA 1
ATOM 908 C C . SER A 1 113 ? -0.313 -0.312 -31.109 1.00 87.75 113 SER A C 1
ATOM 910 O O . SER A 1 113 ? -0.359 -1.529 -30.949 1.00 87.75 113 SER A O 1
ATOM 912 N N . GLU A 1 114 ? 0.355 0.252 -32.116 1.00 91.25 114 GLU A N 1
ATOM 913 C CA . GLU A 1 114 ? 1.075 -0.510 -33.143 1.00 91.25 114 GLU A CA 1
ATOM 914 C C . GLU A 1 114 ? 2.245 -1.292 -32.549 1.00 91.25 114 GLU A C 1
ATOM 916 O O . GLU A 1 114 ? 2.338 -2.500 -32.763 1.00 91.25 114 GLU A O 1
ATOM 921 N N . ILE A 1 115 ? 3.071 -0.645 -31.721 1.00 92.50 115 ILE A N 1
ATOM 922 C CA . ILE A 1 115 ? 4.175 -1.315 -31.028 1.00 92.50 115 ILE A CA 1
ATOM 923 C C . ILE A 1 115 ? 3.643 -2.410 -30.102 1.00 92.50 115 ILE A C 1
ATOM 925 O O . ILE A 1 115 ? 4.147 -3.528 -30.130 1.00 92.50 115 ILE A O 1
ATOM 929 N N . SER A 1 116 ? 2.612 -2.121 -29.300 1.00 91.50 116 SER A N 1
ATOM 930 C CA . SER A 1 116 ? 2.057 -3.108 -28.364 1.00 91.50 116 SER A CA 1
ATOM 931 C C . SER A 1 116 ? 1.493 -4.324 -29.095 1.00 91.50 116 SER A C 1
ATOM 933 O O . SER A 1 116 ? 1.739 -5.450 -28.671 1.00 91.50 116 SER A O 1
ATOM 935 N N . LYS A 1 117 ? 0.773 -4.117 -30.207 1.00 92.31 117 LYS A N 1
ATOM 936 C CA . LYS A 1 117 ? 0.253 -5.207 -31.046 1.00 92.31 117 LYS A CA 1
ATOM 937 C C . LYS A 1 117 ? 1.377 -6.043 -31.633 1.00 92.31 117 LYS A C 1
ATOM 939 O O . LYS A 1 117 ? 1.263 -7.263 -31.645 1.00 92.31 117 LYS A O 1
ATOM 944 N N . GLU A 1 118 ? 2.443 -5.406 -32.100 1.00 94.06 118 GLU A N 1
ATOM 945 C CA . GLU A 1 118 ? 3.568 -6.121 -32.690 1.00 94.06 118 GLU A CA 1
ATOM 946 C C . GLU A 1 118 ? 4.339 -6.929 -31.643 1.00 94.06 118 GLU A C 1
ATOM 948 O O . GLU A 1 118 ? 4.590 -8.114 -31.849 1.00 94.06 118 GLU A O 1
ATOM 953 N N . VAL A 1 119 ? 4.630 -6.342 -30.478 1.00 93.88 119 VAL A N 1
ATOM 954 C CA . VAL A 1 119 ? 5.249 -7.068 -29.359 1.00 93.88 119 VAL A CA 1
ATOM 955 C C . VAL A 1 119 ? 4.373 -8.248 -28.935 1.00 93.88 119 VAL A C 1
ATOM 957 O O . VAL A 1 119 ? 4.882 -9.352 -28.783 1.00 93.88 119 VAL A O 1
ATOM 960 N N . GLN A 1 120 ? 3.055 -8.061 -28.811 1.00 91.50 120 GLN A N 1
ATOM 961 C CA . GLN A 1 120 ? 2.122 -9.144 -28.475 1.00 91.50 120 GLN A CA 1
ATOM 962 C C . GLN A 1 120 ? 2.047 -10.224 -29.562 1.00 91.50 120 GLN A C 1
ATOM 964 O O . GLN A 1 120 ? 1.944 -11.406 -29.240 1.00 91.50 120 GLN A O 1
ATOM 969 N N . ARG A 1 121 ? 2.123 -9.846 -30.844 1.00 93.12 121 ARG A N 1
ATOM 970 C CA . ARG A 1 121 ? 2.194 -10.794 -31.963 1.00 93.12 121 ARG A CA 1
ATOM 971 C C . ARG A 1 121 ? 3.451 -11.653 -31.860 1.00 93.12 121 ARG A C 1
ATOM 973 O O . ARG A 1 121 ? 3.363 -12.863 -32.020 1.00 93.12 121 ARG A O 1
ATOM 980 N N . ILE A 1 122 ? 4.595 -11.042 -31.558 1.00 92.31 122 ILE A N 1
ATOM 981 C CA . ILE A 1 122 ? 5.862 -11.757 -31.359 1.00 92.31 122 ILE A CA 1
ATOM 982 C C . ILE A 1 122 ? 5.789 -12.644 -30.103 1.00 92.31 122 ILE A C 1
ATOM 984 O O . ILE A 1 122 ? 6.259 -13.781 -30.145 1.00 92.31 122 ILE A O 1
ATOM 988 N N . ALA A 1 123 ? 5.152 -12.156 -29.031 1.00 90.25 123 ALA A N 1
ATOM 989 C CA . ALA A 1 123 ? 4.962 -12.871 -27.763 1.00 90.25 123 ALA A CA 1
ATOM 990 C C . ALA A 1 123 ? 4.069 -14.107 -27.894 1.00 90.25 123 ALA A C 1
ATOM 992 O O . ALA A 1 123 ? 4.231 -15.069 -27.147 1.00 90.25 123 ALA A O 1
ATOM 993 N N . ALA A 1 124 ? 3.128 -14.092 -28.842 1.00 90.00 124 ALA A N 1
ATOM 994 C CA . ALA A 1 124 ? 2.295 -15.250 -29.142 1.00 90.00 124 ALA A CA 1
ATOM 995 C C . ALA A 1 124 ? 3.114 -16.428 -29.701 1.00 90.00 124 ALA A C 1
ATOM 997 O O . ALA A 1 124 ? 2.734 -17.578 -29.485 1.00 90.00 124 ALA A O 1
ATOM 998 N N . ASP A 1 125 ? 4.233 -16.144 -30.379 1.00 87.06 125 ASP A N 1
ATOM 999 C CA . ASP A 1 125 ? 5.140 -17.161 -30.920 1.00 87.06 125 ASP A CA 1
ATOM 1000 C C . ASP A 1 125 ? 6.193 -17.611 -29.890 1.00 87.06 125 ASP A C 1
ATOM 1002 O O . ASP A 1 125 ? 6.494 -18.800 -29.794 1.00 87.06 125 ASP A O 1
ATOM 1006 N N . ASP A 1 126 ? 6.771 -16.671 -29.135 1.00 85.69 126 ASP A N 1
ATOM 1007 C CA . ASP A 1 126 ? 7.696 -16.940 -28.024 1.00 85.69 126 ASP A CA 1
ATOM 1008 C C . ASP A 1 126 ? 7.406 -15.954 -26.877 1.00 85.69 126 ASP A C 1
ATOM 1010 O O . ASP A 1 126 ? 7.674 -14.761 -27.041 1.00 85.69 126 ASP A O 1
ATOM 1014 N N . PRO A 1 127 ? 6.860 -16.411 -25.734 1.00 85.12 127 PRO A N 1
ATOM 1015 C CA . PRO A 1 127 ? 6.476 -15.530 -24.632 1.00 85.12 127 PRO A CA 1
ATOM 1016 C C . PRO A 1 127 ? 7.674 -14.979 -23.847 1.00 85.12 127 PRO A C 1
ATOM 1018 O O . PRO A 1 127 ? 7.515 -14.027 -23.083 1.00 85.12 127 PRO A O 1
ATOM 1021 N N . ASP A 1 128 ? 8.862 -15.566 -24.004 1.00 89.88 128 ASP A N 1
ATOM 1022 C CA . ASP A 1 128 ? 10.074 -15.130 -23.318 1.00 89.88 128 ASP A CA 1
ATOM 1023 C C . ASP A 1 128 ? 10.722 -13.979 -24.102 1.00 89.88 128 ASP A C 1
ATOM 1025 O O . ASP A 1 128 ? 11.574 -14.189 -24.964 1.00 89.88 128 ASP A O 1
ATOM 1029 N N . ILE A 1 129 ? 10.264 -12.749 -23.855 1.00 93.06 129 ILE A N 1
ATOM 1030 C CA . ILE A 1 129 ? 10.711 -11.548 -24.573 1.00 93.06 129 ILE A CA 1
ATOM 1031 C C . ILE A 1 129 ? 11.487 -10.608 -23.656 1.00 93.06 129 ILE A C 1
ATOM 1033 O O . ILE A 1 129 ? 11.021 -10.225 -22.580 1.00 93.06 129 ILE A O 1
ATOM 1037 N N . THR A 1 130 ? 12.631 -10.145 -24.161 1.00 94.25 130 THR A N 1
ATOM 1038 C CA . THR A 1 130 ? 13.370 -9.005 -23.617 1.00 94.25 130 THR A CA 1
ATOM 1039 C C . THR A 1 130 ? 13.296 -7.824 -24.582 1.00 94.25 130 THR A C 1
ATOM 1041 O O . THR A 1 130 ? 13.581 -7.949 -25.774 1.00 94.25 130 THR A O 1
ATOM 1044 N N . ILE A 1 131 ? 12.909 -6.662 -24.064 1.00 94.50 131 ILE A N 1
ATOM 1045 C CA . ILE A 1 131 ? 12.748 -5.428 -24.831 1.00 94.50 131 ILE A CA 1
ATOM 1046 C C . ILE A 1 131 ? 13.898 -4.481 -24.501 1.00 94.50 131 ILE A C 1
ATOM 1048 O O . ILE A 1 131 ? 14.160 -4.168 -23.345 1.00 94.50 131 ILE A O 1
ATOM 1052 N N . HIS A 1 132 ? 14.553 -3.982 -25.537 1.00 93.75 132 HIS A N 1
ATOM 1053 C CA . HIS A 1 132 ? 15.630 -3.008 -25.471 1.00 93.75 132 HIS A CA 1
ATOM 1054 C C . HIS A 1 132 ? 15.123 -1.686 -26.041 1.00 93.75 132 HIS A C 1
ATOM 1056 O O . HIS A 1 132 ? 14.580 -1.645 -27.143 1.00 93.75 132 HIS A O 1
ATOM 1062 N N . LEU A 1 133 ? 15.274 -0.593 -25.304 1.00 91.56 133 LEU A N 1
ATOM 1063 C CA . LEU A 1 133 ? 14.808 0.732 -25.699 1.00 91.56 133 LEU A CA 1
ATOM 1064 C C . LEU A 1 133 ? 15.999 1.620 -26.033 1.00 91.56 133 LEU A C 1
ATOM 1066 O O . LEU A 1 133 ? 16.867 1.861 -25.196 1.00 91.56 133 LEU A O 1
ATOM 1070 N N . ASP A 1 134 ? 16.008 2.146 -27.248 1.00 89.31 134 ASP A N 1
ATOM 1071 C CA . ASP A 1 134 ? 16.985 3.125 -27.698 1.00 89.31 134 ASP A CA 1
ATOM 1072 C C . ASP A 1 134 ? 16.439 4.546 -27.501 1.00 89.31 134 ASP A C 1
ATOM 1074 O O . ASP A 1 134 ? 15.586 5.033 -28.250 1.00 89.31 134 ASP A O 1
ATOM 1078 N N . MET A 1 135 ? 16.967 5.211 -26.476 1.00 82.12 135 MET A N 1
ATOM 1079 C CA . MET A 1 135 ? 16.695 6.603 -26.114 1.00 82.12 135 MET A CA 1
ATOM 1080 C C . MET A 1 135 ? 17.697 7.586 -26.742 1.00 82.12 135 MET A C 1
ATOM 1082 O O . MET A 1 135 ? 17.698 8.769 -26.401 1.00 82.12 135 MET A O 1
ATOM 1086 N N . ALA A 1 136 ? 18.579 7.122 -27.630 1.00 77.62 136 ALA A N 1
ATOM 1087 C CA . ALA A 1 136 ? 19.664 7.918 -28.194 1.00 77.62 136 ALA A CA 1
ATOM 1088 C C . ALA A 1 136 ? 19.233 8.817 -29.370 1.00 77.62 136 ALA A C 1
ATOM 1090 O O . ALA A 1 136 ? 19.981 9.710 -29.783 1.00 77.62 136 ALA A O 1
ATOM 1091 N N . GLY A 1 137 ? 18.051 8.576 -29.944 1.00 72.19 137 GLY A N 1
ATOM 1092 C CA . GLY A 1 137 ? 17.533 9.298 -31.106 1.00 72.19 137 GLY A CA 1
ATOM 1093 C C . GLY A 1 137 ? 16.098 9.804 -30.951 1.00 72.19 137 GLY A C 1
ATOM 1094 O O . GLY A 1 137 ? 15.427 9.580 -29.947 1.00 72.19 137 GLY A O 1
ATOM 1095 N N . GLY A 1 138 ? 15.622 10.510 -31.976 1.00 71.50 138 GLY A N 1
ATOM 1096 C CA . GLY A 1 138 ? 14.324 11.169 -31.988 1.00 71.50 138 GLY A CA 1
ATOM 1097 C C . GLY A 1 138 ? 14.330 12.581 -31.396 1.00 71.50 138 GLY A C 1
ATOM 1098 O O . GLY A 1 138 ? 15.350 13.118 -30.964 1.00 71.50 138 GLY A O 1
ATOM 1099 N N . LYS A 1 139 ? 13.159 13.221 -31.418 1.00 69.56 139 LYS A N 1
ATOM 1100 C CA . LYS A 1 139 ? 12.943 14.522 -30.773 1.00 69.56 139 LYS A CA 1
ATOM 1101 C C . LYS A 1 139 ? 12.784 14.329 -29.254 1.00 69.56 139 LYS A C 1
ATOM 1103 O O . LYS A 1 139 ? 12.491 13.233 -28.793 1.00 69.56 139 LYS A O 1
ATOM 1108 N N . ARG A 1 140 ? 12.984 15.387 -28.455 1.00 64.44 140 ARG A N 1
ATOM 1109 C CA . ARG A 1 140 ? 12.961 15.296 -26.975 1.00 64.44 140 ARG A CA 1
ATOM 1110 C C . ARG A 1 140 ? 11.612 14.833 -26.404 1.00 64.44 140 ARG A C 1
ATOM 1112 O O . ARG A 1 140 ? 11.589 14.206 -25.355 1.00 64.44 140 ARG A O 1
ATOM 1119 N N . ASP A 1 141 ? 10.508 15.125 -27.083 1.00 65.62 141 ASP A N 1
ATOM 1120 C CA . ASP A 1 141 ? 9.160 14.625 -26.771 1.00 65.62 141 ASP A CA 1
ATOM 1121 C C . ASP A 1 141 ? 9.049 13.093 -26.877 1.00 65.62 141 ASP A C 1
ATOM 1123 O O . ASP A 1 141 ? 8.308 12.483 -26.106 1.00 65.62 141 ASP A O 1
ATOM 1127 N N . ASN A 1 142 ? 9.859 12.445 -27.722 1.00 69.81 142 ASN A N 1
ATOM 1128 C CA . ASN A 1 142 ? 9.914 10.983 -27.797 1.00 69.81 142 ASN A CA 1
ATOM 1129 C C . ASN A 1 142 ? 10.399 10.340 -26.489 1.00 69.81 142 ASN A C 1
ATOM 1131 O O . ASN A 1 142 ? 10.059 9.193 -26.224 1.00 69.81 142 ASN A O 1
ATOM 1135 N N . PHE A 1 143 ? 11.147 11.057 -25.645 1.00 71.25 143 PHE A N 1
ATOM 1136 C CA . PHE A 1 143 ? 11.591 10.528 -24.354 1.00 71.25 143 PHE A CA 1
ATOM 1137 C C . PHE A 1 143 ? 10.414 10.264 -23.403 1.00 71.25 143 PHE A C 1
ATOM 1139 O O . PHE A 1 143 ? 10.360 9.211 -22.773 1.00 71.25 143 PHE A O 1
ATOM 1146 N N . ILE A 1 144 ? 9.434 11.176 -23.349 1.00 73.19 144 ILE A N 1
ATOM 1147 C CA . ILE A 1 144 ? 8.207 11.005 -22.548 1.00 73.19 144 ILE A CA 1
ATOM 1148 C C . ILE A 1 144 ? 7.403 9.811 -23.075 1.00 73.19 144 ILE A C 1
ATOM 1150 O O . ILE A 1 144 ? 6.923 8.982 -22.305 1.00 73.19 144 ILE A O 1
ATOM 1154 N N . PHE A 1 145 ? 7.300 9.697 -24.399 1.00 77.94 145 PHE A N 1
ATOM 1155 C CA . PHE A 1 145 ? 6.649 8.569 -25.057 1.00 77.94 145 PHE A CA 1
ATOM 1156 C C . PHE A 1 145 ? 7.331 7.229 -24.738 1.00 77.94 145 PHE A C 1
ATOM 1158 O O . PHE A 1 145 ? 6.642 6.276 -24.381 1.00 77.94 145 PHE A O 1
ATOM 1165 N N . ILE A 1 146 ? 8.667 7.156 -24.806 1.00 77.62 146 ILE A N 1
ATOM 1166 C CA . ILE A 1 146 ? 9.412 5.936 -24.473 1.00 77.62 146 ILE A CA 1
ATOM 1167 C C . ILE A 1 146 ? 9.177 5.564 -23.007 1.00 77.62 146 ILE A C 1
ATOM 1169 O O . ILE A 1 146 ? 8.925 4.399 -22.736 1.00 77.62 146 ILE A O 1
ATOM 1173 N N . GLN A 1 147 ? 9.174 6.525 -22.076 1.00 78.06 147 GLN A N 1
ATOM 1174 C CA . GLN A 1 147 ? 8.871 6.243 -20.666 1.00 78.06 147 GLN A CA 1
ATOM 1175 C C . GLN A 1 147 ? 7.468 5.651 -20.468 1.00 78.06 147 GLN A C 1
ATOM 1177 O O . GLN A 1 147 ? 7.306 4.685 -19.720 1.00 78.06 147 GLN A O 1
ATOM 1182 N N . LEU A 1 148 ? 6.455 6.203 -21.145 1.00 82.00 148 LEU A N 1
ATOM 1183 C CA . LEU A 1 148 ? 5.091 5.673 -21.096 1.00 82.00 148 LEU A CA 1
ATOM 1184 C C . LEU A 1 148 ? 5.019 4.260 -21.688 1.00 82.00 148 LEU A C 1
ATOM 1186 O O . LEU A 1 148 ? 4.395 3.378 -21.100 1.00 82.00 148 LEU A O 1
ATOM 1190 N N . LEU A 1 149 ? 5.694 4.035 -22.816 1.00 84.31 149 LEU A N 1
ATOM 1191 C CA . LEU A 1 149 ? 5.796 2.726 -23.451 1.00 84.31 149 LEU A CA 1
ATOM 1192 C C . LEU A 1 149 ? 6.492 1.710 -22.535 1.00 84.31 149 LEU A C 1
ATOM 1194 O O . LEU A 1 149 ? 5.995 0.596 -22.399 1.00 84.31 149 LEU A O 1
ATOM 1198 N N . THR A 1 150 ? 7.582 2.091 -21.858 1.00 84.25 150 THR A N 1
ATOM 1199 C CA . THR A 1 150 ? 8.247 1.238 -20.863 1.00 84.25 150 THR A CA 1
ATOM 1200 C C . THR A 1 150 ? 7.265 0.812 -19.781 1.00 84.25 150 THR A C 1
ATOM 1202 O O . THR A 1 150 ? 7.166 -0.372 -19.479 1.00 84.25 150 THR A O 1
ATOM 1205 N N . LYS A 1 151 ? 6.499 1.764 -19.235 1.00 83.75 151 LYS A N 1
ATOM 1206 C CA . LYS A 1 151 ? 5.541 1.490 -18.160 1.00 83.75 151 LYS A CA 1
ATOM 1207 C C . LYS A 1 151 ? 4.387 0.597 -18.631 1.00 83.75 151 LYS A C 1
ATOM 1209 O O . LYS A 1 151 ? 3.965 -0.298 -17.911 1.00 83.75 151 LYS A O 1
ATOM 1214 N N . LEU A 1 152 ? 3.897 0.795 -19.855 1.00 87.50 152 LEU A N 1
ATOM 1215 C CA . LEU A 1 152 ? 2.867 -0.060 -20.451 1.00 87.50 152 LEU A CA 1
ATOM 1216 C C . LEU A 1 152 ? 3.366 -1.497 -20.659 1.00 87.50 152 LEU A C 1
ATOM 1218 O O . LEU A 1 152 ? 2.671 -2.451 -20.320 1.00 87.50 152 LEU A O 1
ATOM 1222 N N . LEU A 1 153 ? 4.565 -1.652 -21.222 1.00 87.69 153 LEU A N 1
ATOM 1223 C CA . LEU A 1 153 ? 5.143 -2.960 -21.521 1.00 87.69 153 LEU A CA 1
ATOM 1224 C C . LEU A 1 153 ? 5.550 -3.718 -20.251 1.00 87.69 153 LEU A C 1
ATOM 1226 O O . LEU A 1 153 ? 5.401 -4.938 -20.213 1.00 87.69 153 LEU A O 1
ATOM 1230 N N . SER A 1 154 ? 5.980 -3.023 -19.193 1.00 83.88 154 SER A N 1
ATOM 1231 C CA . SER A 1 154 ? 6.289 -3.668 -17.913 1.00 83.88 154 SER A CA 1
ATOM 1232 C C . SER A 1 154 ? 5.038 -4.238 -17.239 1.00 83.88 154 SER A C 1
ATOM 1234 O O . SER A 1 154 ? 5.112 -5.309 -16.641 1.00 83.88 154 SER A O 1
ATOM 1236 N N . TYR A 1 155 ? 3.862 -3.617 -17.409 1.00 84.12 155 TYR A N 1
ATOM 1237 C CA . TYR A 1 155 ? 2.593 -4.199 -16.945 1.00 84.12 155 TYR A CA 1
ATOM 1238 C C . TYR A 1 155 ? 2.215 -5.500 -17.662 1.00 84.12 155 TYR A C 1
ATOM 1240 O O . TYR A 1 155 ? 1.513 -6.326 -17.080 1.00 84.12 155 TYR A O 1
ATOM 1248 N N . TYR A 1 156 ? 2.692 -5.719 -18.891 1.00 85.75 156 TYR A N 1
ATOM 1249 C CA . TYR A 1 156 ? 2.561 -7.013 -19.570 1.00 85.75 156 TYR A CA 1
ATOM 1250 C C . TYR A 1 156 ? 3.582 -8.056 -19.085 1.00 85.75 156 TYR A C 1
ATOM 1252 O O . TYR A 1 156 ? 3.506 -9.209 -19.499 1.00 85.75 156 TYR A O 1
ATOM 1260 N N . GLY A 1 157 ? 4.502 -7.682 -18.190 1.00 85.50 157 GLY A N 1
ATOM 1261 C CA . GLY A 1 157 ? 5.479 -8.584 -17.580 1.00 85.50 157 GLY A CA 1
ATOM 1262 C C . GLY A 1 157 ? 6.773 -8.770 -18.375 1.00 85.50 157 GLY A C 1
ATOM 1263 O O . GLY A 1 157 ? 7.536 -9.679 -18.059 1.00 85.50 157 GLY A O 1
ATOM 1264 N N . TYR A 1 158 ? 7.038 -7.943 -19.392 1.00 89.06 158 TYR A N 1
ATOM 1265 C CA . TYR A 1 158 ? 8.271 -8.034 -20.181 1.00 89.06 158 TYR A CA 1
ATOM 1266 C C . TYR A 1 158 ? 9.484 -7.476 -19.423 1.00 89.06 158 TYR A C 1
ATOM 1268 O O . TYR A 1 158 ? 9.368 -6.477 -18.711 1.00 89.06 158 TYR A O 1
ATOM 1276 N N . SER A 1 159 ? 10.664 -8.078 -19.625 1.00 87.50 159 SER A N 1
ATOM 1277 C CA . SER A 1 159 ? 11.934 -7.496 -19.164 1.00 87.50 159 SER A CA 1
ATOM 1278 C C . SER A 1 159 ? 12.322 -6.346 -20.084 1.00 87.50 159 SER A C 1
ATOM 1280 O O . SER A 1 159 ? 12.337 -6.519 -21.304 1.00 87.50 159 SER A O 1
ATOM 1282 N N . ILE A 1 160 ? 12.627 -5.177 -19.519 1.00 89.19 160 ILE A N 1
ATOM 1283 C CA . ILE A 1 160 ? 12.917 -3.973 -20.298 1.00 89.19 160 ILE A CA 1
ATOM 1284 C C . ILE A 1 160 ? 14.263 -3.397 -19.879 1.00 89.19 160 ILE A C 1
ATOM 1286 O O . ILE A 1 160 ? 14.480 -3.115 -18.703 1.00 89.19 160 ILE A O 1
ATOM 1290 N N . HIS A 1 161 ? 15.127 -3.175 -20.865 1.00 89.94 161 HIS A N 1
ATOM 1291 C CA . HIS A 1 161 ? 16.399 -2.482 -20.712 1.00 89.94 161 HIS A CA 1
ATOM 1292 C C . HIS A 1 161 ? 16.408 -1.237 -21.582 1.00 89.94 161 HIS A C 1
ATOM 1294 O O . HIS A 1 161 ? 15.919 -1.266 -22.710 1.00 89.94 161 HIS A O 1
ATOM 1300 N N . ALA A 1 162 ? 16.965 -0.136 -21.096 1.00 88.62 162 ALA A N 1
ATOM 1301 C CA . ALA A 1 162 ? 16.989 1.108 -21.859 1.00 88.62 162 ALA A CA 1
ATOM 1302 C C . ALA A 1 162 ? 18.386 1.713 -21.918 1.00 88.62 162 ALA A C 1
ATOM 1304 O O . ALA A 1 162 ? 19.150 1.670 -20.954 1.00 88.62 162 ALA A O 1
ATOM 1305 N N . TYR A 1 163 ? 18.706 2.293 -23.071 1.00 88.38 163 TYR A N 1
ATOM 1306 C CA . TYR A 1 163 ? 20.039 2.773 -23.401 1.00 88.38 163 TYR A CA 1
ATOM 1307 C C . TYR A 1 163 ? 19.967 4.167 -24.015 1.00 88.38 163 TYR A C 1
ATOM 1309 O O . TYR A 1 163 ? 19.123 4.430 -24.869 1.00 88.38 163 TYR A O 1
ATOM 1317 N N . TYR A 1 164 ? 20.882 5.055 -23.633 1.00 86.88 164 TYR A N 1
ATOM 1318 C CA . TYR A 1 164 ? 21.114 6.314 -24.344 1.00 86.88 164 TYR A CA 1
ATOM 1319 C C . TYR A 1 164 ? 22.597 6.486 -24.664 1.00 86.88 164 TYR A C 1
ATOM 1321 O O . TYR A 1 164 ? 23.461 5.895 -24.018 1.00 86.88 164 TYR A O 1
ATOM 1329 N N . THR A 1 165 ? 22.902 7.304 -25.668 1.00 86.69 165 THR A N 1
ATOM 1330 C CA . THR A 1 165 ? 24.281 7.681 -25.995 1.00 86.69 165 THR A CA 1
ATOM 1331 C C . THR A 1 165 ? 24.603 9.044 -25.395 1.00 86.69 165 THR A C 1
ATOM 1333 O O . THR A 1 165 ? 23.958 10.035 -25.747 1.00 86.69 165 THR A O 1
ATOM 1336 N N . ASP A 1 166 ? 25.623 9.108 -24.551 1.00 86.38 166 ASP A N 1
ATOM 1337 C CA . ASP A 1 166 ? 26.251 10.350 -24.108 1.00 86.38 166 ASP A CA 1
ATOM 1338 C C . ASP A 1 166 ? 27.449 10.647 -25.016 1.00 86.38 166 ASP A C 1
ATOM 1340 O O . ASP A 1 166 ? 28.338 9.809 -25.136 1.00 86.38 166 ASP A O 1
ATOM 1344 N N . ALA A 1 167 ? 27.475 11.786 -25.705 1.00 86.06 167 ALA A N 1
ATOM 1345 C CA . ALA A 1 167 ? 28.515 12.107 -26.684 1.00 86.06 167 ALA A CA 1
ATOM 1346 C C . ALA A 1 167 ? 29.149 13.472 -26.393 1.00 86.06 167 ALA A C 1
ATOM 1348 O O . ALA A 1 167 ? 28.445 14.481 -26.323 1.00 86.06 167 ALA A O 1
ATOM 1349 N N . ASP A 1 168 ? 30.482 13.529 -26.317 1.00 87.06 168 ASP A N 1
ATOM 1350 C CA . ASP A 1 168 ? 31.231 14.788 -26.344 1.00 87.06 168 ASP A CA 1
ATOM 1351 C C . ASP A 1 168 ? 31.629 15.116 -27.790 1.00 87.06 168 ASP A C 1
ATOM 1353 O O . ASP A 1 168 ? 32.507 14.502 -28.406 1.00 87.06 168 ASP A O 1
ATOM 1357 N N . PHE A 1 169 ? 30.966 16.135 -28.336 1.00 83.06 169 PHE A N 1
ATOM 1358 C CA . PHE A 1 169 ? 31.170 16.627 -29.698 1.00 83.06 169 PHE A CA 1
ATOM 1359 C C . PHE A 1 169 ? 32.575 17.187 -29.958 1.00 83.06 169 PHE A C 1
ATOM 1361 O O . PHE A 1 169 ? 32.996 17.257 -31.111 1.00 83.06 169 PHE A O 1
ATOM 1368 N N . ARG A 1 170 ? 33.318 17.584 -28.917 1.00 86.12 170 ARG A N 1
ATOM 1369 C CA . ARG A 1 170 ? 34.666 18.156 -29.062 1.00 86.12 170 ARG A CA 1
ATOM 1370 C C . ARG A 1 170 ? 35.716 17.074 -29.247 1.00 86.12 170 ARG A C 1
ATOM 1372 O O . ARG A 1 170 ? 36.621 17.237 -30.059 1.00 86.12 170 ARG A O 1
ATOM 1379 N N . THR A 1 171 ? 35.600 15.986 -28.493 1.00 90.31 171 THR A N 1
ATOM 1380 C CA . THR A 1 171 ? 36.549 14.866 -28.532 1.00 90.31 171 THR A CA 1
ATOM 1381 C C . THR A 1 171 ? 36.114 13.759 -29.487 1.00 90.31 171 THR A C 1
ATOM 1383 O O . THR A 1 171 ? 36.920 12.885 -29.790 1.00 90.31 171 THR A O 1
ATOM 1386 N N . LYS A 1 172 ? 34.864 13.794 -29.976 1.00 90.31 172 LYS A N 1
ATOM 1387 C CA . LYS A 1 172 ? 34.226 12.721 -30.762 1.00 90.31 172 LYS A CA 1
ATOM 1388 C C . LYS A 1 172 ? 34.253 11.372 -30.049 1.00 90.31 172 LYS A C 1
ATOM 1390 O O . LYS A 1 172 ? 34.354 10.312 -30.666 1.00 90.31 172 LYS A O 1
ATOM 1395 N N . THR A 1 173 ? 34.144 11.425 -28.731 1.00 91.50 173 THR A N 1
ATOM 1396 C CA . THR A 1 173 ? 34.047 10.249 -27.872 1.00 91.50 173 THR A CA 1
ATOM 1397 C C . THR A 1 173 ? 32.716 10.265 -27.148 1.00 91.50 173 THR A C 1
ATOM 1399 O O . THR A 1 173 ? 32.168 11.331 -26.874 1.00 91.50 173 THR A O 1
ATOM 1402 N N . GLY A 1 174 ? 32.212 9.096 -26.792 1.00 90.12 174 GLY A N 1
ATOM 1403 C CA . GLY A 1 174 ? 30.993 8.978 -26.016 1.00 90.12 174 GLY A CA 1
ATOM 1404 C C . GLY A 1 174 ? 30.931 7.702 -25.198 1.00 90.12 174 GLY A C 1
ATOM 1405 O O . GLY A 1 174 ? 31.818 6.852 -25.258 1.00 90.12 174 GLY A O 1
ATOM 1406 N N . THR A 1 175 ? 29.840 7.567 -24.463 1.00 91.06 175 THR A N 1
ATOM 1407 C CA . THR A 1 175 ? 29.514 6.401 -23.651 1.00 91.06 175 THR A CA 1
ATOM 1408 C C . THR A 1 175 ? 28.088 5.988 -23.967 1.00 91.06 175 THR A C 1
ATOM 1410 O O . THR A 1 175 ? 27.206 6.832 -24.109 1.00 91.06 175 THR A O 1
ATOM 1413 N N . ILE A 1 176 ? 27.839 4.689 -24.079 1.00 89.75 176 ILE A N 1
ATOM 1414 C CA . ILE A 1 176 ? 26.465 4.176 -24.086 1.00 89.75 176 ILE A CA 1
ATOM 1415 C C . ILE A 1 176 ? 26.103 3.894 -22.643 1.00 89.75 176 ILE A C 1
ATOM 1417 O O . ILE A 1 176 ? 26.865 3.237 -21.950 1.00 89.75 176 ILE A O 1
ATOM 1421 N N . VAL A 1 177 ? 24.978 4.397 -22.162 1.00 87.81 177 VAL A N 1
ATOM 1422 C CA . VAL A 1 177 ? 24.605 4.306 -20.750 1.00 87.81 177 VAL A CA 1
ATOM 1423 C C . VAL A 1 177 ? 23.298 3.540 -20.636 1.00 87.81 177 VAL A C 1
ATOM 1425 O O . VAL A 1 177 ? 22.321 3.878 -21.298 1.00 87.81 177 VAL A O 1
ATOM 1428 N N . ASN A 1 178 ? 23.293 2.507 -19.794 1.00 86.62 178 ASN A N 1
ATOM 1429 C CA . ASN A 1 178 ? 22.090 1.771 -19.421 1.00 86.62 178 ASN A CA 1
ATOM 1430 C C . ASN A 1 178 ? 21.352 2.522 -18.295 1.00 86.62 178 ASN A C 1
ATOM 1432 O O . ASN A 1 178 ? 21.980 2.966 -17.331 1.00 86.62 178 ASN A O 1
ATOM 1436 N N . THR A 1 179 ? 20.035 2.680 -18.424 1.00 83.00 179 THR A N 1
ATOM 1437 C CA . THR A 1 179 ? 19.196 3.465 -17.502 1.00 83.00 179 THR A CA 1
ATOM 1438 C C . THR A 1 179 ? 18.273 2.614 -16.632 1.00 83.00 179 THR A C 1
ATOM 1440 O O . THR A 1 179 ? 17.388 3.158 -15.973 1.00 83.00 179 THR A O 1
ATOM 1443 N N . ASP A 1 180 ? 18.501 1.301 -16.542 1.00 83.06 180 ASP A N 1
ATOM 1444 C CA . ASP A 1 180 ? 17.649 0.362 -15.794 1.00 83.06 180 ASP A CA 1
ATOM 1445 C C . ASP A 1 180 ? 17.490 0.772 -14.328 1.00 83.06 180 ASP A C 1
ATOM 1447 O O . ASP A 1 180 ? 16.414 0.650 -13.747 1.00 83.06 180 ASP A O 1
ATOM 1451 N N . ARG A 1 181 ? 18.535 1.364 -13.739 1.00 79.19 181 ARG A N 1
ATOM 1452 C CA . ARG A 1 181 ? 18.488 1.887 -12.368 1.00 79.19 181 ARG A CA 1
ATOM 1453 C C . ARG A 1 181 ? 17.416 2.967 -12.181 1.00 79.19 181 ARG A C 1
ATOM 1455 O O . ARG A 1 181 ? 16.791 3.031 -11.126 1.00 79.19 181 ARG A O 1
ATOM 1462 N N . SER A 1 182 ? 17.170 3.806 -13.189 1.00 80.00 182 SER A N 1
ATOM 1463 C CA . SER A 1 182 ? 16.092 4.801 -13.145 1.00 80.00 182 SER A CA 1
ATOM 1464 C C . SER A 1 182 ? 14.712 4.142 -13.149 1.00 80.00 182 SER A C 1
ATOM 1466 O O . SER A 1 182 ? 13.823 4.607 -12.437 1.00 80.00 182 SER A O 1
ATOM 1468 N N . PHE A 1 183 ? 14.538 3.050 -13.897 1.00 79.25 183 PHE A N 1
ATOM 1469 C CA . PHE A 1 183 ? 13.296 2.275 -13.901 1.00 79.25 183 PHE A CA 1
ATOM 1470 C C . PHE A 1 183 ? 13.076 1.543 -12.581 1.00 79.25 183 PHE A C 1
ATOM 1472 O O . PHE A 1 183 ? 12.006 1.675 -11.995 1.00 79.25 183 PHE A O 1
ATOM 1479 N N . GLN A 1 184 ? 14.116 0.910 -12.040 1.00 80.56 184 GLN A N 1
ATOM 1480 C CA . GLN A 1 184 ? 14.067 0.288 -10.718 1.00 80.56 184 GLN A CA 1
ATOM 1481 C C . GLN A 1 184 ? 13.668 1.296 -9.630 1.00 80.56 184 GLN A C 1
ATOM 1483 O O . GLN A 1 184 ? 12.864 0.993 -8.754 1.00 80.56 184 GLN A O 1
ATOM 1488 N N . HIS A 1 185 ? 14.186 2.527 -9.680 1.00 84.88 185 HIS A N 1
ATOM 1489 C CA . HIS A 1 185 ? 13.762 3.568 -8.746 1.00 84.88 185 HIS A CA 1
ATOM 1490 C C . HIS A 1 185 ? 12.265 3.895 -8.869 1.00 84.88 185 HIS A C 1
ATOM 1492 O O . HIS A 1 185 ? 11.606 4.063 -7.846 1.00 84.88 185 HIS A O 1
ATOM 1498 N N . MET A 1 186 ? 11.717 3.969 -10.088 1.00 83.38 186 MET A N 1
ATOM 1499 C CA . MET A 1 186 ? 10.278 4.184 -10.295 1.00 83.38 186 MET A CA 1
ATOM 1500 C C . MET A 1 186 ? 9.442 3.018 -9.758 1.00 83.38 186 MET A C 1
ATOM 1502 O O . MET A 1 186 ? 8.425 3.262 -9.116 1.00 83.38 186 MET A O 1
ATOM 1506 N N . GLU A 1 187 ? 9.893 1.776 -9.940 1.00 84.81 187 GLU A N 1
ATOM 1507 C CA . GLU A 1 187 ? 9.242 0.592 -9.363 1.00 84.81 187 GLU A CA 1
ATOM 1508 C C . GLU A 1 187 ? 9.206 0.648 -7.833 1.00 84.81 187 GLU A C 1
ATOM 1510 O O . GLU A 1 187 ? 8.179 0.345 -7.232 1.00 84.81 187 GLU A O 1
ATOM 1515 N N . VAL A 1 188 ? 10.291 1.097 -7.190 1.00 88.31 188 VAL A N 1
ATOM 1516 C CA . VAL A 1 188 ? 10.316 1.302 -5.734 1.00 88.31 188 VAL A CA 1
ATOM 1517 C C . VAL A 1 188 ? 9.303 2.366 -5.306 1.00 88.31 188 VAL A C 1
ATOM 1519 O O . VAL A 1 188 ? 8.584 2.153 -4.332 1.00 88.31 188 VAL A O 1
ATOM 1522 N N . LEU A 1 189 ? 9.208 3.491 -6.025 1.00 89.19 189 LEU A N 1
ATOM 1523 C CA . LEU A 1 189 ? 8.221 4.537 -5.725 1.00 89.19 189 LEU A CA 1
ATOM 1524 C C . LEU A 1 189 ? 6.783 4.011 -5.857 1.00 89.19 189 LEU A C 1
ATOM 1526 O O . LEU A 1 189 ? 5.963 4.237 -4.963 1.00 89.19 189 LEU A O 1
ATOM 1530 N N . ASP A 1 190 ? 6.488 3.284 -6.938 1.00 88.12 190 ASP A N 1
ATOM 1531 C CA . ASP A 1 190 ? 5.176 2.673 -7.176 1.00 88.12 190 ASP A CA 1
ATOM 1532 C C . ASP A 1 190 ? 4.856 1.624 -6.091 1.00 88.12 190 ASP A C 1
ATOM 1534 O O . ASP A 1 190 ? 3.739 1.591 -5.573 1.00 88.12 190 ASP A O 1
ATOM 1538 N N . ALA A 1 191 ? 5.845 0.830 -5.673 1.00 91.69 191 ALA A N 1
ATOM 1539 C CA . ALA A 1 191 ? 5.705 -0.174 -4.624 1.00 91.69 191 ALA A CA 1
ATOM 1540 C C . ALA A 1 191 ? 5.457 0.432 -3.232 1.00 91.69 191 ALA A C 1
ATOM 1542 O O . ALA A 1 191 ? 4.606 -0.055 -2.487 1.00 91.69 191 ALA A O 1
ATOM 1543 N N . VAL A 1 192 ? 6.155 1.513 -2.867 1.00 93.06 192 VAL A N 1
ATOM 1544 C CA . VAL A 1 192 ? 5.868 2.227 -1.611 1.00 93.06 192 VAL A CA 1
ATOM 1545 C C . VAL A 1 192 ? 4.488 2.878 -1.680 1.00 93.06 192 VAL A C 1
ATOM 1547 O O . VAL A 1 192 ? 3.764 2.869 -0.685 1.00 93.06 192 VAL A O 1
ATOM 1550 N N . ASN A 1 193 ? 4.096 3.420 -2.839 1.00 91.81 193 ASN A N 1
ATOM 1551 C CA . ASN A 1 193 ? 2.749 3.948 -3.020 1.00 91.81 193 ASN A CA 1
ATOM 1552 C C . ASN A 1 193 ? 1.680 2.853 -2.832 1.00 91.81 193 ASN A C 1
ATOM 1554 O O . ASN A 1 193 ? 0.698 3.096 -2.135 1.00 91.81 193 ASN A O 1
ATOM 1558 N N . ASP A 1 194 ? 1.885 1.648 -3.373 1.00 92.62 194 ASP A N 1
ATOM 1559 C CA . ASP A 1 194 ? 0.995 0.501 -3.138 1.00 92.62 194 ASP A CA 1
ATOM 1560 C C . ASP A 1 194 ? 0.884 0.163 -1.644 1.00 92.62 194 ASP A C 1
ATOM 1562 O O . ASP A 1 194 ? -0.217 0.022 -1.107 1.00 92.62 194 ASP A O 1
ATOM 1566 N N . PHE A 1 195 ? 2.015 0.150 -0.935 1.00 94.56 195 PHE A N 1
ATOM 1567 C CA . PHE A 1 195 ? 2.038 -0.091 0.504 1.00 94.56 195 PHE A CA 1
ATOM 1568 C C . PHE A 1 195 ? 1.248 0.961 1.289 1.00 94.56 195 PHE A C 1
ATOM 1570 O O . PHE A 1 195 ? 0.406 0.602 2.105 1.00 94.56 195 PHE A O 1
ATOM 1577 N N . VAL A 1 196 ? 1.446 2.258 1.040 1.00 93.94 196 VAL A N 1
ATOM 1578 C CA . VAL A 1 196 ? 0.764 3.307 1.826 1.00 93.94 196 VAL A CA 1
ATOM 1579 C C . VAL A 1 196 ? -0.708 3.516 1.459 1.00 93.94 196 VAL A C 1
ATOM 1581 O O . VAL A 1 196 ? -1.429 4.133 2.244 1.00 93.94 196 VAL A O 1
ATOM 1584 N N . GLN A 1 197 ? -1.158 3.058 0.286 1.00 91.00 197 GLN A N 1
ATOM 1585 C CA . GLN A 1 197 ? -2.560 3.166 -0.147 1.00 91.00 197 GLN A CA 1
ATOM 1586 C C . GLN A 1 197 ? -3.354 1.898 0.181 1.00 91.00 197 GLN A C 1
ATOM 1588 O O . GLN A 1 197 ? -4.476 1.973 0.670 1.00 91.00 197 GLN A O 1
ATOM 1593 N N . HIS A 1 198 ? -2.772 0.723 -0.054 1.00 90.44 198 HIS A N 1
ATOM 1594 C CA . HIS A 1 198 ? -3.480 -0.552 0.072 1.00 90.44 198 HIS A CA 1
ATOM 1595 C C . HIS A 1 198 ? -2.996 -1.398 1.248 1.00 90.44 198 HIS A C 1
ATOM 1597 O O . HIS A 1 198 ? -3.619 -2.407 1.570 1.00 90.44 198 HIS A O 1
ATOM 1603 N N . GLY A 1 199 ? -1.907 -1.003 1.912 1.00 90.38 199 GLY A N 1
ATOM 1604 C CA . GLY A 1 199 ? -1.319 -1.780 2.998 1.00 90.38 199 GLY A CA 1
ATOM 1605 C C . GLY A 1 199 ? -0.662 -3.063 2.504 1.00 90.38 199 GLY A C 1
ATOM 1606 O O . GLY A 1 199 ? -0.545 -3.989 3.289 1.00 90.38 199 GLY A O 1
ATOM 1607 N N . SER A 1 200 ? -0.269 -3.152 1.229 1.00 91.19 200 SER A N 1
ATOM 1608 C CA . SER A 1 200 ? 0.339 -4.340 0.612 1.00 91.19 200 SER A CA 1
ATOM 1609 C C . SER A 1 200 ? 1.855 -4.187 0.488 1.00 91.19 200 SER A C 1
ATOM 1611 O O . SER A 1 200 ? 2.345 -3.232 -0.107 1.00 91.19 200 SER A O 1
ATOM 1613 N N . ALA A 1 201 ? 2.618 -5.140 1.027 1.00 92.62 201 ALA A N 1
ATOM 1614 C CA . ALA A 1 201 ? 4.079 -5.165 0.905 1.00 92.62 201 ALA A CA 1
ATOM 1615 C C . ALA A 1 201 ? 4.582 -6.005 -0.291 1.00 92.62 201 ALA A C 1
ATOM 1617 O O . ALA A 1 201 ? 5.790 -6.112 -0.514 1.00 92.62 201 ALA A O 1
ATOM 1618 N N . THR A 1 202 ? 3.685 -6.599 -1.088 1.00 91.06 202 THR A N 1
ATOM 1619 C CA . THR A 1 202 ? 4.049 -7.542 -2.161 1.00 91.06 202 THR A CA 1
ATOM 1620 C C . THR A 1 202 ? 4.929 -6.901 -3.236 1.00 91.06 202 THR A C 1
ATOM 1622 O O . THR A 1 202 ? 5.964 -7.464 -3.598 1.00 91.06 202 THR A O 1
ATOM 1625 N N . ALA A 1 203 ? 4.560 -5.709 -3.716 1.00 90.44 203 ALA A N 1
ATOM 1626 C CA . ALA A 1 203 ? 5.337 -4.987 -4.724 1.00 90.44 203 ALA A CA 1
ATOM 1627 C C . ALA A 1 203 ? 6.725 -4.581 -4.195 1.00 90.44 203 ALA A C 1
ATOM 1629 O O . ALA A 1 203 ? 7.719 -4.679 -4.914 1.00 90.44 203 ALA A O 1
ATOM 1630 N N . LEU A 1 204 ? 6.814 -4.204 -2.912 1.00 89.69 204 LEU A N 1
ATOM 1631 C CA . LEU A 1 204 ? 8.082 -3.864 -2.263 1.00 89.69 204 LEU A CA 1
ATOM 1632 C C . LEU A 1 204 ? 9.015 -5.076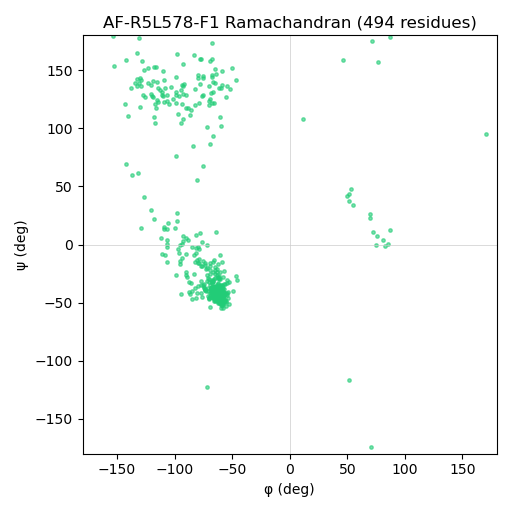 -2.207 1.00 89.69 204 LEU A C 1
ATOM 1634 O O . LEU A 1 204 ? 10.191 -4.968 -2.549 1.00 89.69 204 LEU A O 1
ATOM 1638 N N . ARG A 1 205 ? 8.493 -6.255 -1.854 1.00 88.81 205 ARG A N 1
ATOM 1639 C CA . ARG A 1 205 ? 9.281 -7.494 -1.856 1.00 88.81 205 ARG A CA 1
ATOM 1640 C C . ARG A 1 205 ? 9.837 -7.815 -3.247 1.00 88.81 205 ARG A C 1
ATOM 1642 O O . ARG A 1 205 ? 10.989 -8.231 -3.360 1.00 88.81 205 ARG A O 1
ATOM 1649 N N . ALA A 1 206 ? 9.041 -7.614 -4.298 1.00 87.06 206 ALA A N 1
ATOM 1650 C CA . ALA A 1 206 ? 9.467 -7.851 -5.676 1.00 87.06 206 ALA A CA 1
ATOM 1651 C C . ALA A 1 206 ? 10.581 -6.879 -6.111 1.00 87.06 206 ALA A C 1
ATOM 1653 O O . ALA A 1 206 ? 11.630 -7.332 -6.580 1.00 87.06 206 ALA A O 1
ATOM 1654 N N . ALA A 1 207 ? 10.398 -5.575 -5.870 1.00 85.31 207 ALA A N 1
ATOM 1655 C CA . ALA A 1 207 ? 11.349 -4.521 -6.243 1.00 85.31 207 ALA A CA 1
ATOM 1656 C C . ALA A 1 207 ? 12.732 -4.684 -5.576 1.00 85.31 207 ALA A C 1
ATOM 1658 O O . ALA A 1 207 ? 13.761 -4.319 -6.147 1.00 85.31 207 ALA A O 1
ATOM 1659 N N . PHE A 1 208 ? 12.768 -5.282 -4.382 1.00 84.50 208 PHE A N 1
ATOM 1660 C CA . PHE A 1 208 ? 13.991 -5.528 -3.611 1.00 84.50 208 PHE A CA 1
ATOM 1661 C C . PHE A 1 208 ? 14.433 -6.998 -3.599 1.00 84.50 208 PHE A C 1
ATOM 1663 O O . PHE A 1 208 ? 15.323 -7.367 -2.835 1.00 84.50 208 PHE A O 1
ATOM 1670 N N . SER A 1 209 ? 13.867 -7.847 -4.461 1.00 82.50 209 SER A N 1
ATOM 1671 C CA . SER A 1 209 ? 14.144 -9.294 -4.485 1.00 82.50 209 SER A CA 1
ATOM 1672 C C . SER A 1 209 ? 15.623 -9.654 -4.683 1.00 82.50 209 SER A C 1
ATOM 1674 O O . SER A 1 209 ? 16.070 -10.692 -4.199 1.00 82.50 209 SER A O 1
ATOM 1676 N N . LYS A 1 210 ? 16.388 -8.791 -5.364 1.00 76.81 210 LYS A N 1
ATOM 1677 C CA . LYS A 1 210 ? 17.829 -8.953 -5.628 1.00 76.81 210 LYS A CA 1
ATOM 1678 C C . LYS A 1 210 ? 18.727 -8.227 -4.614 1.00 76.81 210 LYS A C 1
ATOM 1680 O O . LYS A 1 210 ? 19.947 -8.256 -4.753 1.00 76.81 210 LYS A O 1
ATOM 1685 N N . VAL A 1 211 ? 18.149 -7.539 -3.626 1.00 78.19 211 VAL A N 1
ATOM 1686 C CA . VAL A 1 211 ? 18.897 -6.736 -2.651 1.00 78.19 211 VAL A CA 1
ATOM 1687 C C . VAL A 1 211 ? 19.263 -7.588 -1.441 1.00 78.19 211 VAL A C 1
ATOM 1689 O O . VAL A 1 211 ? 18.405 -8.051 -0.693 1.00 78.19 211 VAL A O 1
ATOM 1692 N N . GLU A 1 212 ? 20.565 -7.758 -1.214 1.00 75.88 212 GLU A N 1
ATOM 1693 C CA . GLU A 1 212 ? 21.104 -8.618 -0.153 1.00 75.88 212 GLU A CA 1
ATOM 1694 C C . GLU A 1 212 ? 21.297 -7.917 1.205 1.00 75.88 212 GLU A C 1
ATOM 1696 O O . GLU A 1 212 ? 21.755 -8.538 2.161 1.00 75.88 212 GLU A O 1
ATOM 1701 N N . SER A 1 213 ? 20.902 -6.646 1.337 1.00 78.75 213 SER A N 1
ATOM 1702 C CA . SER A 1 213 ? 21.041 -5.895 2.593 1.00 78.75 213 SER A CA 1
ATOM 1703 C C . SER A 1 213 ? 20.159 -6.481 3.713 1.00 78.75 213 SER A C 1
ATOM 1705 O O . SER A 1 213 ? 18.930 -6.503 3.572 1.00 78.75 213 SER A O 1
ATOM 1707 N N . PRO A 1 214 ? 20.738 -6.892 4.862 1.00 82.81 214 PRO A N 1
ATOM 1708 C CA . PRO A 1 214 ? 19.971 -7.406 5.997 1.00 82.81 214 PRO A CA 1
ATOM 1709 C C . PRO A 1 214 ? 18.951 -6.403 6.543 1.00 82.81 214 PRO A C 1
ATOM 1711 O O . PRO A 1 214 ? 17.837 -6.796 6.878 1.00 82.81 214 PRO A O 1
ATOM 1714 N N . SER A 1 215 ? 19.300 -5.112 6.590 1.00 82.06 215 SER A N 1
ATOM 1715 C CA . SER A 1 215 ? 18.404 -4.047 7.059 1.00 82.06 215 SER A CA 1
ATOM 1716 C C . SER A 1 215 ? 17.197 -3.870 6.138 1.00 82.06 215 SER A C 1
ATOM 1718 O O . SER A 1 215 ? 16.075 -3.728 6.617 1.00 82.06 215 SER A O 1
ATOM 1720 N N . VAL A 1 216 ? 17.398 -3.957 4.819 1.00 83.44 216 VAL A N 1
ATOM 1721 C CA . VAL A 1 216 ? 16.294 -3.914 3.846 1.00 83.44 216 VAL A CA 1
ATOM 1722 C C . VAL A 1 216 ? 15.411 -5.152 3.977 1.00 83.44 216 VAL A C 1
ATOM 1724 O O . VAL A 1 216 ? 14.192 -5.028 4.061 1.00 83.44 216 VAL A O 1
ATOM 1727 N N . LYS A 1 217 ? 16.006 -6.348 4.075 1.00 86.44 217 LYS A N 1
ATOM 1728 C CA . LYS A 1 217 ? 15.257 -7.599 4.282 1.00 86.44 217 LYS A CA 1
ATOM 1729 C C . LYS A 1 217 ? 14.436 -7.572 5.578 1.00 86.44 217 LYS A C 1
ATOM 1731 O O . LYS A 1 217 ? 13.300 -8.045 5.587 1.00 86.44 217 LYS A O 1
ATOM 1736 N N . ALA A 1 218 ? 14.983 -7.005 6.655 1.00 89.31 218 ALA A N 1
ATOM 1737 C CA . ALA A 1 218 ? 14.280 -6.836 7.925 1.00 89.31 218 ALA A CA 1
ATOM 1738 C C . ALA A 1 218 ? 13.097 -5.863 7.804 1.00 89.31 218 ALA A C 1
ATOM 1740 O O . ALA A 1 218 ? 11.991 -6.218 8.212 1.00 89.31 218 ALA A O 1
ATOM 1741 N N . LEU A 1 219 ? 13.295 -4.700 7.169 1.00 90.50 219 LEU A N 1
ATOM 1742 C CA . LEU A 1 219 ? 12.219 -3.740 6.914 1.00 90.50 219 LEU A CA 1
ATOM 1743 C C . LEU A 1 219 ? 11.076 -4.372 6.108 1.00 90.50 219 LEU A C 1
ATOM 1745 O O . LEU A 1 219 ? 9.922 -4.273 6.518 1.00 90.50 219 LEU A O 1
ATOM 1749 N N . LEU A 1 220 ? 11.389 -5.050 4.998 1.00 90.69 220 LEU A N 1
ATOM 1750 C CA . LEU A 1 220 ? 10.388 -5.694 4.139 1.00 90.69 220 LEU A CA 1
ATOM 1751 C C . LEU A 1 220 ? 9.573 -6.736 4.905 1.00 90.69 220 LEU A C 1
ATOM 1753 O O . LEU A 1 220 ? 8.349 -6.755 4.810 1.00 90.69 220 LEU A O 1
ATOM 1757 N N . LYS A 1 221 ? 10.237 -7.556 5.726 1.00 92.69 221 LYS A N 1
ATOM 1758 C CA . LYS A 1 221 ? 9.558 -8.529 6.584 1.00 92.69 221 LYS A CA 1
ATOM 1759 C C . LYS A 1 221 ? 8.618 -7.847 7.581 1.00 92.69 221 LYS A C 1
ATOM 1761 O O . LYS A 1 221 ? 7.503 -8.311 7.789 1.00 92.69 221 LYS A O 1
ATOM 1766 N N . THR A 1 222 ? 9.045 -6.753 8.207 1.00 94.56 222 THR A N 1
ATOM 1767 C CA . THR A 1 222 ? 8.189 -6.010 9.142 1.00 94.56 222 THR A CA 1
ATOM 1768 C C . THR A 1 222 ? 7.009 -5.345 8.438 1.00 94.56 222 THR A C 1
ATOM 1770 O O . THR A 1 222 ? 5.911 -5.346 8.990 1.00 94.56 222 THR A O 1
ATOM 1773 N N . MET A 1 223 ? 7.200 -4.833 7.220 1.00 94.25 223 MET A N 1
ATOM 1774 C CA . MET A 1 223 ? 6.110 -4.316 6.389 1.00 94.25 223 MET A CA 1
ATOM 1775 C C . MET A 1 223 ? 5.092 -5.412 6.055 1.00 94.25 223 MET A C 1
ATOM 1777 O O . MET A 1 223 ? 3.904 -5.176 6.227 1.00 94.25 223 MET A O 1
ATOM 1781 N N . GLU A 1 224 ? 5.537 -6.614 5.676 1.00 93.69 224 GLU A N 1
ATOM 1782 C CA . GLU A 1 224 ? 4.656 -7.770 5.438 1.00 93.69 224 GLU A CA 1
ATOM 1783 C C . GLU A 1 224 ? 3.873 -8.174 6.693 1.00 93.69 224 GLU A C 1
ATOM 1785 O O . GLU A 1 224 ? 2.652 -8.280 6.662 1.00 93.69 224 GLU A O 1
ATOM 1790 N N . GLU A 1 225 ? 4.548 -8.336 7.832 1.00 93.94 225 GLU A N 1
ATOM 1791 C CA . GLU A 1 225 ? 3.874 -8.698 9.084 1.00 93.94 225 GLU A CA 1
ATOM 1792 C C . GLU A 1 225 ? 2.869 -7.626 9.536 1.00 93.94 225 GLU A C 1
ATOM 1794 O O . GLU A 1 225 ? 1.847 -7.941 10.156 1.00 93.94 225 GLU A O 1
ATOM 1799 N N . PHE A 1 226 ? 3.156 -6.354 9.255 1.00 93.94 226 PHE A N 1
ATOM 1800 C CA . PHE A 1 226 ? 2.240 -5.248 9.509 1.00 93.94 226 PHE A CA 1
ATOM 1801 C C . PHE A 1 226 ? 1.030 -5.291 8.565 1.00 93.94 226 PHE A C 1
ATOM 1803 O O . PHE A 1 226 ? -0.102 -5.204 9.047 1.00 93.94 226 PHE A O 1
ATOM 1810 N N . SER A 1 227 ? 1.250 -5.507 7.264 1.00 93.50 227 SER A N 1
ATOM 1811 C CA . SER A 1 227 ? 0.204 -5.735 6.259 1.00 93.50 227 SER A CA 1
ATOM 1812 C C . SER A 1 227 ? -0.749 -6.856 6.672 1.00 93.50 227 SER A C 1
ATOM 1814 O O . SER A 1 227 ? -1.963 -6.646 6.749 1.00 93.50 227 SER A O 1
ATOM 1816 N N . ASP A 1 228 ? -0.199 -8.016 7.034 1.00 92.56 228 ASP A N 1
ATOM 1817 C CA . ASP A 1 228 ? -0.969 -9.178 7.482 1.00 92.56 228 ASP A CA 1
ATOM 1818 C C . ASP A 1 228 ? -1.788 -8.852 8.736 1.00 92.56 228 ASP A C 1
ATOM 1820 O O . ASP A 1 228 ? -2.945 -9.251 8.866 1.00 92.56 228 ASP A O 1
ATOM 1824 N N . SER A 1 229 ? -1.211 -8.082 9.663 1.00 92.06 229 SER A N 1
ATOM 1825 C CA . SER A 1 229 ? -1.884 -7.695 10.906 1.00 92.06 229 SER A CA 1
ATOM 1826 C C . SER A 1 229 ? -3.066 -6.754 10.663 1.00 92.06 229 SER A C 1
ATOM 1828 O O . SER A 1 229 ? -4.088 -6.891 11.338 1.00 92.06 229 SER A O 1
ATOM 1830 N N . ILE A 1 230 ? -2.969 -5.835 9.695 1.00 91.56 230 ILE A N 1
ATOM 1831 C CA . ILE A 1 230 ? -4.106 -5.009 9.260 1.00 91.56 230 ILE A CA 1
ATOM 1832 C C . ILE A 1 230 ? -5.175 -5.896 8.620 1.00 91.56 230 ILE A C 1
ATOM 1834 O O . ILE A 1 230 ? -6.350 -5.806 8.981 1.00 91.56 230 ILE A O 1
ATOM 1838 N N . GLN A 1 231 ? -4.776 -6.771 7.693 1.00 90.75 231 GLN A N 1
ATOM 1839 C CA . GLN A 1 231 ? -5.704 -7.623 6.952 1.00 90.75 231 GLN A CA 1
ATOM 1840 C C . GLN A 1 231 ? -6.474 -8.577 7.875 1.00 90.75 231 GLN A C 1
ATOM 1842 O O . GLN A 1 231 ? -7.683 -8.748 7.719 1.00 90.75 231 GLN A O 1
ATOM 1847 N N . LEU A 1 232 ? -5.792 -9.156 8.864 1.00 89.81 232 LEU A N 1
ATOM 1848 C CA . LEU A 1 232 ? -6.370 -10.063 9.857 1.00 89.81 232 LEU A CA 1
ATOM 1849 C C . LEU A 1 232 ? -7.002 -9.339 11.054 1.00 89.81 232 LEU A C 1
ATOM 1851 O O . LEU A 1 232 ? -7.552 -10.002 11.932 1.00 89.81 232 LEU A O 1
ATOM 1855 N N . CYS A 1 233 ? -6.937 -8.003 11.102 1.00 88.69 233 CYS A N 1
ATOM 1856 C CA . CYS A 1 233 ? -7.408 -7.191 12.228 1.00 88.69 233 CYS A CA 1
ATOM 1857 C C . CYS A 1 233 ? -6.828 -7.663 13.578 1.00 88.69 233 CYS A C 1
ATOM 1859 O O . CYS A 1 233 ? -7.550 -7.797 14.567 1.00 88.69 233 CYS A O 1
ATOM 1861 N N . ALA A 1 234 ? -5.527 -7.964 13.608 1.00 81.75 234 ALA A N 1
ATOM 1862 C CA . ALA A 1 234 ? -4.865 -8.566 14.759 1.00 81.75 234 ALA A CA 1
ATOM 1863 C C . ALA A 1 234 ? -4.870 -7.642 15.992 1.00 81.75 234 ALA A C 1
ATOM 1865 O O . ALA A 1 234 ? -4.737 -6.423 15.892 1.00 81.75 234 ALA A O 1
ATOM 1866 N N . THR A 1 235 ? -4.956 -8.225 17.188 1.00 76.31 235 THR A N 1
ATOM 1867 C CA . THR A 1 235 ? -5.012 -7.478 18.461 1.00 76.31 235 THR A CA 1
ATOM 1868 C C . THR A 1 235 ? -3.666 -6.890 18.896 1.00 76.31 235 THR A C 1
ATOM 1870 O O . THR A 1 235 ? -3.615 -6.023 19.759 1.00 76.31 235 THR A O 1
ATOM 1873 N N . ASN A 1 236 ? -2.554 -7.322 18.296 1.00 81.12 236 ASN A N 1
ATOM 1874 C CA . ASN A 1 236 ? -1.200 -6.832 18.581 1.00 81.12 236 ASN A CA 1
ATOM 1875 C C . ASN A 1 236 ? -0.716 -5.764 17.580 1.00 81.12 236 ASN A C 1
ATOM 1877 O O . ASN A 1 236 ? 0.490 -5.546 17.438 1.00 81.12 236 ASN A O 1
ATOM 1881 N N . LEU A 1 237 ? -1.641 -5.114 16.874 1.00 87.31 237 LEU A N 1
ATOM 1882 C CA . LEU A 1 237 ? -1.347 -4.201 15.773 1.00 87.31 237 LEU A CA 1
ATOM 1883 C C . LEU A 1 237 ? -0.534 -2.963 16.196 1.00 87.31 237 LEU A C 1
ATOM 1885 O O . LEU A 1 237 ? 0.340 -2.532 15.450 1.00 87.31 237 LEU A O 1
ATOM 1889 N N . SER A 1 238 ? -0.738 -2.443 17.410 1.00 85.19 238 SER A N 1
ATOM 1890 C CA . SER A 1 238 ? 0.067 -1.342 17.974 1.00 85.19 238 SER A CA 1
ATOM 1891 C C . SER A 1 238 ? 1.550 -1.703 18.062 1.00 85.19 238 SER A C 1
ATOM 1893 O O . SER A 1 238 ? 2.414 -0.949 17.622 1.00 85.19 238 SER A O 1
ATOM 1895 N N . LYS A 1 239 ? 1.851 -2.917 18.535 1.00 87.25 239 LYS A N 1
ATOM 1896 C CA . LYS A 1 239 ? 3.218 -3.445 18.591 1.00 87.25 239 LYS A CA 1
ATOM 1897 C C . LYS A 1 239 ? 3.822 -3.598 17.195 1.00 87.25 239 LYS A C 1
ATOM 1899 O O . LYS A 1 239 ? 5.011 -3.363 17.016 1.00 87.25 239 LYS A O 1
ATOM 1904 N N . LYS A 1 240 ? 3.022 -4.000 16.204 1.00 91.56 240 LYS A N 1
ATOM 1905 C CA . LYS A 1 240 ? 3.477 -4.111 14.810 1.00 91.56 240 LYS A CA 1
ATOM 1906 C C . LYS A 1 240 ? 3.776 -2.747 14.195 1.00 91.56 240 LYS A C 1
ATOM 1908 O O . LYS A 1 240 ? 4.782 -2.616 13.505 1.00 91.56 240 LYS A O 1
ATOM 1913 N N . LEU A 1 241 ? 2.972 -1.733 14.509 1.00 91.19 241 LEU A N 1
ATOM 1914 C CA . LEU A 1 241 ? 3.227 -0.348 14.114 1.00 91.19 241 LEU A CA 1
ATOM 1915 C C . LEU A 1 241 ? 4.525 0.190 14.735 1.00 91.19 241 LEU A C 1
ATOM 1917 O O . LEU A 1 241 ? 5.329 0.803 14.041 1.00 91.19 241 LEU A O 1
ATOM 1921 N N . GLU A 1 242 ? 4.759 -0.082 16.021 1.00 90.38 242 GLU A N 1
ATOM 1922 C CA . GLU A 1 242 ? 6.000 0.297 16.708 1.00 90.38 242 GLU A CA 1
ATOM 1923 C C . GLU A 1 242 ? 7.226 -0.390 16.088 1.00 90.38 242 GLU A C 1
ATOM 1925 O O . GLU A 1 242 ? 8.241 0.253 15.830 1.00 90.38 242 GLU A O 1
ATOM 1930 N N . GLN A 1 243 ? 7.123 -1.691 15.796 1.00 92.25 243 GLN A N 1
ATOM 1931 C CA . GLN A 1 243 ? 8.180 -2.439 15.111 1.00 92.25 243 GLN A CA 1
ATOM 1932 C C . GLN A 1 243 ? 8.485 -1.848 13.731 1.00 92.25 243 GLN A C 1
ATOM 1934 O O . GLN A 1 243 ? 9.655 -1.735 13.366 1.00 92.25 243 GLN A O 1
ATOM 1939 N N . LEU A 1 244 ? 7.452 -1.449 12.982 1.00 93.44 244 LEU A N 1
ATOM 1940 C CA . LEU A 1 244 ? 7.619 -0.778 11.697 1.00 93.44 244 LEU A CA 1
ATOM 1941 C C . LEU A 1 244 ? 8.359 0.552 11.858 1.00 93.44 244 LEU A C 1
ATOM 1943 O O . LEU A 1 244 ? 9.344 0.767 11.159 1.00 93.44 244 LEU A O 1
ATOM 1947 N N . ASP A 1 245 ? 7.952 1.411 12.795 1.00 92.50 245 ASP A N 1
ATOM 1948 C CA . ASP A 1 245 ? 8.615 2.704 13.015 1.00 92.50 245 ASP A CA 1
ATOM 1949 C C . ASP A 1 245 ? 10.093 2.548 13.404 1.00 92.50 245 ASP A C 1
ATOM 1951 O O . ASP A 1 245 ? 10.961 3.234 12.861 1.00 92.50 245 ASP A O 1
ATOM 1955 N N . GLN A 1 246 ? 10.404 1.570 14.260 1.00 91.56 246 GLN A N 1
ATOM 1956 C CA . GLN A 1 246 ? 11.782 1.237 14.632 1.00 91.56 246 GLN A CA 1
ATOM 1957 C C . GLN A 1 246 ? 12.614 0.771 13.427 1.00 91.56 246 GLN A C 1
ATOM 1959 O O . GLN A 1 246 ? 13.779 1.149 13.300 1.00 91.56 246 GLN A O 1
ATOM 1964 N N . GLN A 1 247 ? 12.044 -0.047 12.535 1.00 92.06 247 GLN A N 1
ATOM 1965 C CA . GLN A 1 247 ? 12.738 -0.475 11.314 1.00 92.06 247 GLN A CA 1
ATOM 1966 C C . GLN A 1 247 ? 12.943 0.685 10.333 1.00 92.06 247 GLN A C 1
ATOM 1968 O O . GLN A 1 247 ? 14.013 0.790 9.733 1.00 92.06 247 GLN A O 1
ATOM 1973 N N . LEU A 1 248 ? 11.963 1.584 10.205 1.00 91.94 248 LEU A N 1
ATOM 1974 C CA . LEU A 1 248 ? 12.102 2.801 9.402 1.00 91.94 248 LEU A CA 1
ATOM 1975 C C . LEU A 1 248 ? 13.243 3.677 9.943 1.00 91.94 248 LEU A C 1
ATOM 1977 O O . LEU A 1 248 ? 14.117 4.073 9.175 1.00 91.94 248 LEU A O 1
ATOM 1981 N N . GLU A 1 249 ? 13.310 3.897 11.259 1.00 90.75 249 GLU A N 1
ATOM 1982 C CA . GLU A 1 249 ? 14.386 4.670 11.896 1.00 90.75 249 GLU A CA 1
ATOM 1983 C C . GLU A 1 249 ? 15.776 4.036 11.685 1.00 90.75 249 GLU A C 1
ATOM 1985 O O . GLU A 1 249 ? 16.766 4.737 11.456 1.00 90.75 249 GLU A O 1
ATOM 1990 N N . GLN A 1 250 ? 15.875 2.702 11.727 1.00 88.88 250 GLN A N 1
ATOM 1991 C CA . GLN A 1 250 ? 17.124 1.989 11.430 1.00 88.88 250 GLN A CA 1
ATOM 1992 C C . GLN A 1 250 ? 17.570 2.203 9.982 1.00 88.88 250 GLN A C 1
ATOM 1994 O O . GLN A 1 250 ? 18.752 2.449 9.735 1.00 88.88 250 GLN A O 1
ATOM 1999 N N . VAL A 1 251 ? 16.633 2.147 9.034 1.00 86.94 251 VAL A N 1
ATOM 2000 C CA . VAL A 1 251 ? 16.916 2.380 7.614 1.00 86.94 251 VAL A CA 1
ATOM 2001 C C . VAL A 1 251 ? 17.311 3.833 7.343 1.00 86.94 251 VAL A C 1
ATOM 2003 O O . VAL A 1 251 ? 18.228 4.057 6.555 1.00 86.94 251 VAL A O 1
ATOM 2006 N N . GLU A 1 252 ? 16.716 4.816 8.025 1.00 87.19 252 GLU A N 1
ATOM 2007 C CA . GLU A 1 252 ? 17.136 6.228 7.934 1.00 87.19 252 GLU A CA 1
ATOM 2008 C C . GLU A 1 252 ? 18.599 6.424 8.347 1.00 87.19 252 GLU A C 1
ATOM 2010 O O . GLU A 1 252 ? 19.333 7.167 7.696 1.00 87.19 252 GLU A O 1
ATOM 2015 N N . LYS A 1 253 ? 19.037 5.730 9.405 1.00 85.19 253 LYS A N 1
ATOM 2016 C CA . LYS A 1 253 ? 20.406 5.812 9.941 1.00 85.19 253 LYS A CA 1
ATOM 2017 C C . LYS A 1 253 ? 21.429 5.000 9.145 1.00 85.19 253 LYS A C 1
ATOM 2019 O O . LYS A 1 253 ? 22.627 5.150 9.376 1.00 85.19 253 LYS A O 1
ATOM 2024 N N . TYR A 1 254 ? 20.988 4.123 8.247 1.00 79.00 254 TYR A N 1
ATOM 2025 C CA . TYR A 1 254 ? 21.873 3.248 7.484 1.00 79.00 254 TYR A CA 1
ATOM 2026 C C . TYR A 1 254 ? 22.688 4.058 6.462 1.00 79.00 254 TYR A C 1
ATOM 2028 O O . TYR A 1 254 ? 22.108 4.714 5.601 1.00 79.00 254 TYR A O 1
ATOM 2036 N N . VAL A 1 255 ? 24.023 4.034 6.540 1.00 64.19 255 VAL A N 1
ATOM 2037 C CA . VAL A 1 255 ? 24.910 4.903 5.728 1.00 64.19 255 VAL A CA 1
ATOM 2038 C C . VAL A 1 255 ? 25.416 4.224 4.442 1.00 64.19 255 VAL A C 1
ATOM 2040 O O . VAL A 1 255 ? 25.910 4.909 3.553 1.00 64.19 255 VAL A O 1
ATOM 2043 N N . GLU A 1 256 ? 25.287 2.901 4.295 1.00 65.50 256 GLU A N 1
ATOM 2044 C CA . GLU A 1 256 ? 25.850 2.193 3.132 1.00 65.50 256 GLU A CA 1
ATOM 2045 C C . GLU A 1 256 ? 25.059 2.379 1.821 1.00 65.50 256 GLU A C 1
ATOM 2047 O O . GLU A 1 256 ? 23.829 2.430 1.808 1.00 65.50 256 GLU A O 1
ATOM 2052 N N . ASP A 1 257 ? 25.863 2.451 0.752 1.00 55.75 257 ASP A N 1
ATOM 2053 C CA . ASP A 1 257 ? 25.639 2.496 -0.700 1.00 55.75 257 ASP A CA 1
ATOM 2054 C C . ASP A 1 257 ? 24.199 2.730 -1.215 1.00 55.75 257 ASP A C 1
ATOM 2056 O O . ASP A 1 257 ? 23.344 1.842 -1.233 1.00 55.75 257 ASP A O 1
ATOM 2060 N N . ASP A 1 258 ? 23.965 3.932 -1.759 1.00 59.53 258 ASP A N 1
ATOM 2061 C CA . ASP A 1 258 ? 22.734 4.384 -2.437 1.00 59.53 258 ASP A CA 1
ATOM 2062 C C . ASP A 1 258 ? 22.418 3.610 -3.747 1.00 59.53 258 ASP A C 1
ATOM 2064 O O . ASP A 1 258 ? 21.554 4.009 -4.537 1.00 59.53 258 ASP A O 1
ATOM 2068 N N . SER A 1 259 ? 23.118 2.504 -4.022 1.00 57.56 259 SER A N 1
ATOM 2069 C CA . SER A 1 259 ? 23.109 1.762 -5.288 1.00 57.56 259 SER A CA 1
ATOM 2070 C C . SER A 1 259 ? 21.846 0.936 -5.559 1.00 57.56 259 SER A C 1
ATOM 2072 O O . SER A 1 259 ? 21.562 0.660 -6.720 1.00 57.56 259 SER A O 1
ATOM 2074 N N . ASN A 1 260 ? 21.027 0.640 -4.542 1.00 65.19 260 ASN A N 1
ATOM 2075 C CA . ASN A 1 260 ? 19.968 -0.380 -4.627 1.00 65.19 260 ASN A CA 1
ATOM 2076 C C . ASN A 1 260 ? 18.531 0.128 -4.383 1.00 65.19 260 ASN A C 1
ATOM 2078 O O . ASN A 1 260 ? 17.706 -0.599 -3.838 1.00 65.19 260 ASN A O 1
ATOM 2082 N N . GLY A 1 261 ? 18.215 1.389 -4.701 1.00 72.06 261 GLY A N 1
ATOM 2083 C CA . GLY A 1 261 ? 16.869 1.956 -4.488 1.00 72.06 261 GLY A CA 1
ATOM 2084 C C . GLY A 1 261 ? 16.529 2.293 -3.027 1.00 72.06 261 GLY A C 1
ATOM 2085 O O . GLY A 1 261 ? 15.469 2.851 -2.752 1.00 72.06 261 GLY A O 1
ATOM 2086 N N . LEU A 1 262 ? 17.449 2.040 -2.089 1.00 78.31 262 LEU A N 1
ATOM 2087 C CA . LEU A 1 262 ? 17.301 2.371 -0.667 1.00 78.31 262 LEU A CA 1
ATOM 2088 C C . LEU A 1 262 ? 17.078 3.871 -0.432 1.00 78.31 262 LEU A C 1
ATOM 2090 O O . LEU A 1 262 ? 16.287 4.253 0.430 1.00 78.31 262 LEU A O 1
ATOM 2094 N N . PHE A 1 263 ? 17.729 4.715 -1.238 1.00 82.50 263 PHE A N 1
ATOM 2095 C CA . PHE A 1 263 ? 17.495 6.157 -1.251 1.00 82.50 263 PHE A CA 1
ATOM 2096 C C . PHE A 1 263 ? 16.011 6.498 -1.462 1.00 82.50 263 PHE A C 1
ATOM 2098 O O . PHE A 1 263 ? 15.477 7.356 -0.761 1.00 82.50 263 PHE A O 1
ATOM 2105 N N . MET A 1 264 ? 15.326 5.793 -2.373 1.00 85.88 264 MET A N 1
ATOM 2106 C CA . MET A 1 264 ? 13.907 6.036 -2.655 1.00 85.88 264 MET A CA 1
ATOM 2107 C C . MET A 1 264 ? 13.030 5.684 -1.452 1.00 85.88 264 MET A C 1
ATOM 2109 O O . MET A 1 264 ? 12.170 6.480 -1.086 1.00 85.88 264 MET A O 1
ATOM 2113 N N . ILE A 1 265 ? 13.292 4.558 -0.772 1.00 85.62 265 ILE A N 1
ATOM 2114 C CA . ILE A 1 265 ? 12.590 4.234 0.482 1.00 85.62 265 ILE A CA 1
ATOM 2115 C C . ILE A 1 265 ? 12.826 5.332 1.516 1.00 85.62 265 ILE A C 1
ATOM 2117 O O . ILE A 1 265 ? 11.851 5.860 2.043 1.00 85.62 265 ILE A O 1
ATOM 2121 N N . LYS A 1 266 ? 14.087 5.708 1.781 1.00 88.00 266 LYS A N 1
ATOM 2122 C CA . LYS A 1 266 ? 14.438 6.750 2.764 1.00 88.00 266 LYS A CA 1
ATOM 2123 C C . LYS A 1 266 ? 13.697 8.058 2.492 1.00 88.00 266 LYS A C 1
ATOM 2125 O O . LYS A 1 266 ? 13.103 8.627 3.404 1.00 88.00 266 LYS A O 1
ATOM 2130 N N . ALA A 1 267 ? 13.670 8.494 1.233 1.00 88.56 267 ALA A N 1
ATOM 2131 C CA . ALA A 1 267 ? 12.953 9.695 0.815 1.00 88.56 267 ALA A CA 1
ATOM 2132 C C . ALA A 1 267 ? 11.434 9.607 1.066 1.00 88.56 267 ALA A C 1
ATOM 2134 O O . ALA A 1 267 ? 10.785 10.631 1.277 1.00 88.56 267 ALA A O 1
ATOM 2135 N N . MET A 1 268 ? 10.863 8.399 1.079 1.00 90.69 268 MET A N 1
ATOM 2136 C CA . MET A 1 268 ? 9.436 8.156 1.302 1.00 90.69 268 MET A CA 1
ATOM 2137 C C . MET A 1 268 ? 9.071 7.779 2.743 1.00 90.69 268 MET A C 1
ATOM 2139 O O . MET A 1 268 ? 7.882 7.698 3.051 1.00 90.69 268 MET A O 1
ATOM 2143 N N . ILE A 1 269 ? 10.027 7.612 3.660 1.00 92.12 269 ILE A N 1
ATOM 2144 C CA . ILE A 1 269 ? 9.731 7.343 5.080 1.00 92.12 269 ILE A CA 1
ATOM 2145 C C . ILE A 1 269 ? 8.795 8.398 5.695 1.00 92.12 269 ILE A C 1
ATOM 2147 O O . ILE A 1 269 ? 7.828 8.002 6.354 1.00 92.12 269 ILE A O 1
ATOM 2151 N N . PRO A 1 270 ? 8.971 9.713 5.444 1.00 92.50 270 PRO A N 1
ATOM 2152 C CA . PRO A 1 270 ? 8.016 10.718 5.909 1.00 92.50 270 PRO A CA 1
ATOM 2153 C C . PRO A 1 270 ? 6.591 10.482 5.390 1.00 92.50 270 PRO A C 1
ATOM 2155 O O . PRO A 1 270 ? 5.628 10.671 6.134 1.00 92.50 270 PRO A O 1
ATOM 2158 N N . LEU A 1 271 ? 6.444 10.020 4.142 1.00 93.00 271 LEU A N 1
ATOM 2159 C CA . LEU A 1 271 ? 5.143 9.670 3.571 1.00 93.00 271 LEU A CA 1
ATOM 2160 C C . LEU A 1 271 ? 4.545 8.443 4.267 1.00 93.00 271 LEU A C 1
ATOM 2162 O O . LEU A 1 271 ? 3.371 8.483 4.625 1.00 93.00 271 LEU A O 1
ATOM 2166 N N . ILE A 1 272 ? 5.337 7.388 4.493 1.00 93.38 272 ILE A N 1
ATOM 2167 C CA . ILE A 1 272 ? 4.897 6.173 5.200 1.00 93.38 272 ILE A CA 1
ATOM 2168 C C . ILE A 1 272 ? 4.396 6.538 6.601 1.00 93.38 272 ILE A C 1
ATOM 2170 O O . ILE A 1 272 ? 3.263 6.207 6.954 1.00 93.38 272 ILE A O 1
ATOM 2174 N N . ARG A 1 273 ? 5.197 7.287 7.372 1.00 93.00 273 ARG A N 1
ATOM 2175 C CA . ARG A 1 273 ? 4.815 7.733 8.719 1.00 93.00 273 ARG A CA 1
ATOM 2176 C C . ARG A 1 273 ? 3.555 8.589 8.699 1.00 93.00 273 ARG A C 1
ATOM 2178 O O . ARG A 1 273 ? 2.636 8.339 9.472 1.00 93.00 273 ARG A O 1
ATOM 2185 N N . SER A 1 274 ? 3.482 9.559 7.787 1.00 92.50 274 SER A N 1
ATOM 2186 C CA . SER A 1 274 ? 2.312 10.428 7.660 1.00 92.50 274 SER A CA 1
ATOM 2187 C C . SER A 1 274 ? 1.048 9.651 7.297 1.00 92.50 274 SER A C 1
ATOM 2189 O O . SER A 1 274 ? -0.005 9.949 7.851 1.00 92.50 274 SER A O 1
ATOM 2191 N N . LYS A 1 275 ? 1.133 8.684 6.375 1.00 92.94 275 LYS A N 1
ATOM 2192 C CA . LYS A 1 275 ? -0.020 7.911 5.899 1.00 92.94 275 LYS A CA 1
ATOM 2193 C C . LYS A 1 275 ? -0.550 6.969 6.968 1.00 92.94 275 LYS A C 1
ATOM 2195 O O . LYS A 1 275 ? -1.742 6.983 7.235 1.00 92.94 275 LYS A O 1
ATOM 2200 N N . PHE A 1 276 ? 0.317 6.216 7.634 1.00 91.94 276 PHE A N 1
ATOM 2201 C CA . PHE A 1 276 ? -0.104 5.312 8.708 1.00 91.94 276 PHE A CA 1
ATOM 2202 C C . PHE A 1 276 ? -0.307 6.010 10.060 1.00 91.94 276 PHE A C 1
ATOM 2204 O O . PHE A 1 276 ? -0.519 5.334 11.064 1.00 91.94 276 PHE A O 1
ATOM 2211 N N . HIS A 1 277 ? -0.250 7.349 10.099 1.00 90.00 277 HIS A N 1
ATOM 2212 C CA . HIS A 1 277 ? -0.351 8.151 11.322 1.00 90.00 277 HIS A CA 1
ATOM 2213 C C . HIS A 1 277 ? 0.624 7.688 12.421 1.00 90.00 277 HIS A C 1
ATOM 2215 O O . HIS A 1 277 ? 0.299 7.683 13.610 1.00 90.00 277 HIS A O 1
ATOM 2221 N N . ILE A 1 278 ? 1.830 7.285 12.016 1.00 87.50 278 ILE A N 1
ATOM 2222 C CA . ILE A 1 278 ? 2.884 6.856 12.931 1.00 87.50 278 ILE A CA 1
ATOM 2223 C C . ILE A 1 278 ? 3.383 8.084 13.685 1.00 87.50 278 ILE A C 1
ATOM 2225 O O . ILE A 1 278 ? 3.823 9.071 13.093 1.00 87.50 278 ILE A O 1
ATOM 2229 N N . SER A 1 279 ? 3.319 8.005 15.008 1.00 75.81 279 SER A N 1
ATOM 2230 C CA . SER A 1 279 ? 3.905 8.973 15.927 1.00 75.81 279 SER A CA 1
ATOM 2231 C C . SER A 1 279 ? 4.683 8.218 17.000 1.00 75.81 279 SER A C 1
ATOM 2233 O O . SER A 1 279 ? 4.470 7.019 17.180 1.00 75.81 279 SER A O 1
ATOM 2235 N N . HIS A 1 280 ? 5.535 8.916 17.752 1.00 60.06 280 HIS A N 1
ATOM 2236 C CA . HIS A 1 280 ? 6.292 8.307 18.852 1.00 60.06 280 HIS A CA 1
ATOM 2237 C C . HIS A 1 280 ? 5.406 7.679 19.951 1.00 60.06 280 HIS A C 1
ATOM 2239 O O . HIS A 1 280 ? 5.904 6.892 20.748 1.00 60.06 280 HIS A O 1
ATOM 2245 N N . ASP A 1 281 ? 4.105 7.996 19.993 1.00 67.44 281 ASP A N 1
ATOM 2246 C CA . ASP A 1 281 ? 3.114 7.341 20.852 1.00 67.44 281 ASP A CA 1
ATOM 2247 C C . ASP A 1 281 ? 2.324 6.289 20.048 1.00 67.44 281 ASP A C 1
ATOM 2249 O O . ASP A 1 281 ? 1.191 6.503 19.610 1.00 67.44 281 ASP A O 1
ATOM 2253 N N . SER A 1 282 ? 2.957 5.141 19.800 1.00 66.75 282 SER A N 1
ATOM 2254 C CA . SER A 1 282 ? 2.423 4.029 18.996 1.00 66.75 282 SER A CA 1
ATOM 2255 C C . SER A 1 282 ? 1.358 3.181 19.711 1.00 66.75 282 SER A C 1
ATOM 2257 O O . SER A 1 282 ? 0.861 2.213 19.133 1.00 66.75 282 SER A O 1
ATOM 2259 N N . GLY A 1 283 ? 0.983 3.540 20.946 1.00 82.94 283 GLY A N 1
ATOM 2260 C CA . GLY A 1 283 ? -0.048 2.871 21.743 1.00 82.94 283 GLY A CA 1
ATOM 2261 C C . GLY A 1 283 ? -1.466 3.121 21.217 1.00 82.94 283 GLY A C 1
ATOM 2262 O O . GLY A 1 283 ? -1.790 2.843 20.061 1.00 82.94 283 GLY A O 1
ATOM 2263 N N . SER A 1 284 ? -2.348 3.667 22.058 1.00 88.25 284 SER A N 1
ATOM 2264 C CA . SER A 1 284 ? -3.744 3.937 21.675 1.00 88.25 284 SER A CA 1
ATOM 2265 C C . SER A 1 284 ? -3.851 4.876 20.473 1.00 88.25 284 SER A C 1
ATOM 2267 O O . SER A 1 284 ? -4.700 4.676 19.603 1.00 88.25 284 SER A O 1
ATOM 2269 N N . ARG A 1 285 ? -2.964 5.878 20.385 1.00 88.50 285 ARG A N 1
ATOM 2270 C CA . ARG A 1 285 ? -2.912 6.807 19.247 1.00 88.50 285 ARG A CA 1
ATOM 2271 C C . ARG A 1 285 ? -2.507 6.113 17.948 1.00 88.50 285 ARG A C 1
ATOM 2273 O O . ARG A 1 285 ? -3.095 6.414 16.914 1.00 88.50 285 ARG A O 1
ATOM 2280 N N . GLY A 1 286 ? -1.591 5.146 18.008 1.00 89.75 286 GLY A N 1
ATOM 2281 C CA . GLY A 1 286 ? -1.234 4.310 16.861 1.00 89.75 286 GLY A CA 1
ATOM 2282 C C . GLY A 1 286 ? -2.430 3.524 16.320 1.00 89.75 286 GLY A C 1
ATOM 2283 O O . GLY A 1 286 ? -2.706 3.562 15.123 1.00 89.75 286 GLY A O 1
ATOM 2284 N N . ILE A 1 287 ? -3.211 2.886 17.199 1.00 91.94 287 ILE A N 1
ATOM 2285 C CA . ILE A 1 287 ? -4.437 2.174 16.794 1.00 91.94 287 ILE A CA 1
ATOM 2286 C C . ILE A 1 287 ? -5.459 3.123 16.162 1.00 91.94 287 ILE A C 1
ATOM 2288 O O . ILE A 1 287 ? -5.995 2.818 15.098 1.00 91.94 287 ILE A O 1
ATOM 2292 N N . ILE A 1 288 ? -5.712 4.282 16.779 1.00 93.12 288 ILE A N 1
ATOM 2293 C CA . ILE A 1 288 ? -6.612 5.309 16.227 1.00 93.12 288 ILE A CA 1
ATOM 2294 C C . ILE A 1 288 ? -6.145 5.736 14.832 1.00 93.12 288 ILE A C 1
ATOM 2296 O O . ILE A 1 288 ? -6.957 5.816 13.909 1.00 93.12 288 ILE A O 1
ATOM 2300 N N . GLY A 1 289 ? -4.838 5.944 14.674 1.00 93.44 289 GLY A N 1
ATOM 2301 C CA . GLY A 1 289 ? -4.192 6.249 13.406 1.00 93.44 289 GLY A CA 1
ATOM 2302 C C . GLY A 1 289 ? -4.449 5.193 12.333 1.00 93.44 289 GLY A C 1
ATOM 2303 O O . GLY A 1 289 ? -4.872 5.526 11.228 1.00 93.44 289 GLY A O 1
ATOM 2304 N N . ILE A 1 290 ? -4.299 3.909 12.663 1.00 94.38 290 ILE A N 1
ATOM 2305 C CA . ILE A 1 290 ? -4.548 2.824 11.706 1.00 94.38 290 ILE A CA 1
ATOM 2306 C C . ILE A 1 290 ? -6.033 2.707 11.353 1.00 94.38 290 ILE A C 1
ATOM 2308 O O . ILE A 1 290 ? -6.368 2.512 10.183 1.00 94.38 290 ILE A O 1
ATOM 2312 N N . VAL A 1 291 ? -6.942 2.866 12.323 1.00 95.56 291 VAL A N 1
ATOM 2313 C CA . VAL A 1 291 ? -8.385 2.895 12.030 1.00 95.56 291 VAL A CA 1
ATOM 2314 C C . VAL A 1 291 ? -8.700 4.058 11.086 1.00 95.56 291 VAL A C 1
ATOM 2316 O O . VAL A 1 291 ? -9.439 3.875 10.118 1.00 95.56 291 VAL A O 1
ATOM 2319 N N . ARG A 1 292 ? -8.108 5.238 11.312 1.00 95.88 292 ARG A N 1
ATOM 2320 C CA . ARG A 1 292 ? -8.265 6.410 10.440 1.00 95.88 292 ARG A CA 1
ATOM 2321 C C . ARG A 1 292 ? -7.751 6.132 9.027 1.00 95.88 292 ARG A C 1
ATOM 2323 O O . ARG A 1 292 ? -8.490 6.363 8.071 1.00 95.88 292 ARG A O 1
ATOM 2330 N N . TRP A 1 293 ? -6.563 5.548 8.903 1.00 96.00 293 TRP A N 1
ATOM 2331 C CA . TRP A 1 293 ? -5.994 5.142 7.619 1.00 96.00 293 TRP A CA 1
ATOM 2332 C C . TRP A 1 293 ? -6.888 4.130 6.883 1.00 96.00 293 TRP A C 1
ATOM 2334 O O . TRP A 1 293 ? -7.160 4.298 5.694 1.00 96.00 293 TRP A O 1
ATOM 2344 N N . CYS A 1 294 ? -7.437 3.129 7.582 1.00 95.50 294 CYS A N 1
ATOM 2345 C CA . CYS A 1 294 ? -8.370 2.169 6.985 1.00 95.50 294 CYS A CA 1
ATOM 2346 C C . CYS A 1 294 ? -9.607 2.877 6.404 1.00 95.50 294 CYS A C 1
ATOM 2348 O O . CYS A 1 294 ? -10.038 2.582 5.291 1.00 95.50 294 CYS A O 1
ATOM 2350 N N . LEU A 1 295 ? -10.167 3.853 7.127 1.00 95.19 295 LEU A N 1
ATOM 2351 C CA . LEU A 1 295 ? -11.318 4.638 6.668 1.00 95.19 295 LEU A CA 1
ATOM 2352 C C . LEU A 1 295 ? -11.002 5.514 5.449 1.00 95.19 295 LEU A C 1
ATOM 2354 O O . LEU A 1 295 ? -11.869 5.709 4.596 1.00 95.19 295 LEU A O 1
ATOM 2358 N N . GLU A 1 296 ? -9.794 6.072 5.381 1.00 94.69 296 GLU A N 1
ATOM 2359 C CA . GLU A 1 296 ? -9.334 6.909 4.268 1.00 94.69 296 GLU A CA 1
ATOM 2360 C C . GLU A 1 296 ? -9.105 6.111 2.982 1.00 94.69 296 GLU A C 1
ATOM 2362 O O . GLU A 1 296 ? -9.366 6.636 1.902 1.00 94.69 296 GLU A O 1
ATOM 2367 N N . ASN A 1 297 ? -8.734 4.834 3.104 1.00 93.19 297 ASN A N 1
ATOM 2368 C CA . ASN A 1 297 ? -8.488 3.926 1.979 1.00 93.19 297 ASN A CA 1
ATOM 2369 C C . ASN A 1 297 ? -9.668 2.980 1.681 1.00 93.19 297 ASN A C 1
ATOM 2371 O O . ASN A 1 297 ? -9.530 2.003 0.952 1.00 93.19 297 ASN A O 1
ATOM 2375 N N . GLY A 1 298 ? -10.855 3.251 2.237 1.00 92.00 298 GLY A N 1
ATOM 2376 C CA . GLY A 1 298 ? -12.073 2.485 1.941 1.00 92.00 298 GLY A CA 1
ATOM 2377 C C . GLY A 1 298 ? -12.159 1.100 2.601 1.00 92.00 298 GLY A C 1
ATOM 2378 O O . GLY A 1 298 ? -13.117 0.368 2.350 1.00 92.00 298 GLY A O 1
ATOM 2379 N N . LEU A 1 299 ? -11.231 0.760 3.498 1.00 92.44 299 LEU A N 1
ATOM 2380 C CA . LEU A 1 299 ? -11.178 -0.485 4.275 1.00 92.44 299 LEU A CA 1
ATOM 2381 C C . LEU A 1 299 ? -12.128 -0.429 5.487 1.00 92.44 299 LEU A C 1
ATOM 2383 O O . LEU A 1 299 ? -11.732 -0.579 6.645 1.00 92.44 299 LEU A O 1
ATOM 2387 N N . VAL A 1 300 ? -13.412 -0.158 5.231 1.00 92.38 300 VAL A N 1
ATOM 2388 C CA . VAL A 1 300 ? -14.419 0.105 6.279 1.00 92.38 300 VAL A CA 1
ATOM 2389 C C . VAL A 1 300 ? -14.607 -1.096 7.213 1.00 92.38 300 VAL A C 1
ATOM 2391 O O . VAL A 1 300 ? -14.783 -0.913 8.416 1.00 92.38 300 VAL A O 1
ATOM 2394 N N . GLN A 1 301 ? -14.538 -2.325 6.693 1.00 90.62 301 GLN A N 1
ATOM 2395 C CA . GLN A 1 301 ? -14.659 -3.547 7.500 1.00 90.62 301 GLN A CA 1
ATOM 2396 C C . GLN A 1 301 ? -13.517 -3.683 8.510 1.00 90.62 301 GLN A C 1
ATOM 2398 O O . GLN A 1 301 ? -13.761 -3.935 9.694 1.00 90.62 301 GLN A O 1
ATOM 2403 N N . GLN A 1 302 ? -12.282 -3.479 8.050 1.00 93.31 302 GLN A N 1
ATOM 2404 C CA . GLN A 1 302 ? -11.087 -3.520 8.883 1.00 93.31 302 GLN A CA 1
ATOM 2405 C C . GLN A 1 302 ? -11.141 -2.411 9.933 1.00 93.31 302 GLN A C 1
ATOM 2407 O O . GLN A 1 302 ? -10.957 -2.687 11.114 1.00 93.31 302 GLN A O 1
ATOM 2412 N N . ALA A 1 303 ? -11.508 -1.186 9.538 1.00 95.25 303 ALA A N 1
ATOM 2413 C CA . ALA A 1 303 ? -11.653 -0.061 10.461 1.00 95.25 303 ALA A CA 1
ATOM 2414 C C . ALA A 1 303 ? -12.628 -0.366 11.612 1.00 95.25 303 ALA A C 1
ATOM 2416 O O . ALA A 1 303 ? -12.295 -0.168 12.780 1.00 95.25 303 ALA A O 1
ATOM 2417 N N . LEU A 1 304 ? -13.822 -0.878 11.294 1.00 93.62 304 LEU A N 1
ATOM 2418 C CA . LEU A 1 304 ? -14.837 -1.234 12.291 1.00 93.62 304 LEU A CA 1
ATOM 2419 C C . LEU A 1 304 ? -14.364 -2.350 13.225 1.00 93.62 304 LEU A C 1
ATOM 2421 O O . LEU A 1 304 ? -14.628 -2.307 14.426 1.00 93.62 304 LEU A O 1
ATOM 2425 N N . THR A 1 305 ? -13.675 -3.347 12.671 1.00 93.12 305 THR A N 1
ATOM 2426 C CA . THR A 1 305 ? -13.181 -4.496 13.433 1.00 93.12 305 THR A CA 1
ATOM 2427 C C . THR A 1 305 ? -12.058 -4.074 14.371 1.00 93.12 305 THR A C 1
ATOM 2429 O O . THR A 1 305 ? -12.190 -4.258 15.575 1.00 93.12 305 THR A O 1
ATOM 2432 N N . ILE A 1 306 ? -11.017 -3.415 13.857 1.00 94.31 306 ILE A N 1
ATOM 2433 C CA . ILE A 1 306 ? -9.884 -2.932 14.658 1.00 94.31 306 ILE A CA 1
ATOM 2434 C C . ILE A 1 306 ? -10.373 -1.986 15.760 1.00 94.31 306 ILE A C 1
ATOM 2436 O O . ILE A 1 306 ? -9.976 -2.147 16.913 1.00 94.31 306 ILE A O 1
ATOM 2440 N N . TYR A 1 307 ? -11.272 -1.046 15.446 1.00 94.81 307 TYR A N 1
ATOM 2441 C CA . TYR A 1 307 ? -11.851 -0.157 16.455 1.00 94.81 307 TYR A CA 1
ATOM 2442 C C . TYR A 1 307 ? -12.552 -0.943 17.569 1.00 94.81 307 TYR A C 1
ATOM 2444 O O . TYR A 1 307 ? -12.294 -0.710 18.748 1.00 94.81 307 TYR A O 1
ATOM 2452 N N . ASN A 1 308 ? -13.413 -1.896 17.205 1.00 90.25 308 ASN A N 1
ATOM 2453 C CA . ASN A 1 308 ? -14.179 -2.673 18.173 1.00 90.25 308 ASN A CA 1
ATOM 2454 C C . ASN A 1 308 ? -13.301 -3.551 19.075 1.00 90.25 308 ASN A C 1
ATOM 2456 O O . ASN A 1 308 ? -13.556 -3.634 20.272 1.00 90.25 308 ASN A O 1
ATOM 2460 N N . GLU A 1 309 ? -12.27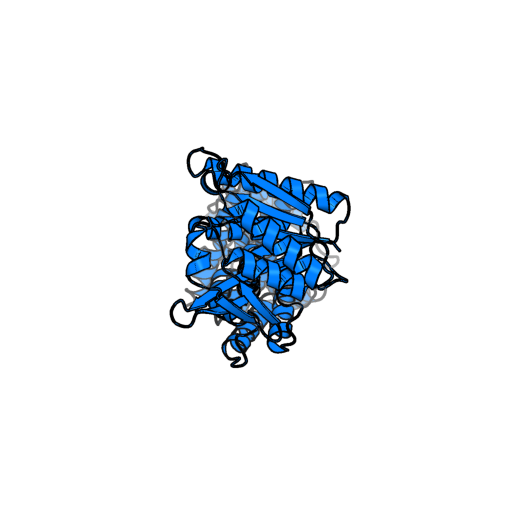8 -4.196 18.517 1.00 89.62 309 GLU A N 1
ATOM 2461 C CA . GLU A 1 309 ? -11.399 -5.071 19.299 1.00 89.62 309 GLU A CA 1
ATOM 2462 C C . GLU A 1 309 ? -10.516 -4.283 20.282 1.00 89.62 309 GLU A C 1
ATOM 2464 O O . GLU A 1 309 ? -10.137 -4.818 21.319 1.00 89.62 309 GLU A O 1
ATOM 2469 N N . ASN A 1 310 ? -10.232 -3.004 20.005 1.00 91.44 310 ASN A N 1
ATOM 2470 C CA . ASN A 1 310 ? -9.292 -2.205 20.798 1.00 91.44 310 ASN A CA 1
ATOM 2471 C C . ASN A 1 310 ? -9.953 -1.142 21.693 1.00 91.44 310 ASN A C 1
ATOM 2473 O O . ASN A 1 310 ? -9.296 -0.617 22.589 1.00 91.44 310 ASN A O 1
ATOM 2477 N N . ILE A 1 311 ? -11.229 -0.788 21.496 1.00 92.31 311 ILE A N 1
ATOM 2478 C CA . ILE A 1 311 ? -11.841 0.345 22.217 1.00 92.31 311 ILE A CA 1
ATOM 2479 C C . ILE A 1 311 ? -11.847 0.159 23.739 1.00 92.31 311 ILE A C 1
ATOM 2481 O O . ILE A 1 311 ? -11.584 1.110 24.472 1.00 92.31 311 ILE A O 1
ATOM 2485 N N . ALA A 1 312 ? -12.100 -1.056 24.232 1.00 91.81 312 ALA A N 1
ATOM 2486 C CA . ALA A 1 312 ? -12.071 -1.322 25.668 1.00 91.81 312 ALA A CA 1
ATOM 2487 C C . ALA A 1 312 ? -10.657 -1.173 26.237 1.00 91.81 312 ALA A C 1
ATOM 2489 O O . ALA A 1 312 ? -10.482 -0.564 27.292 1.00 91.81 312 ALA A O 1
ATOM 2490 N N . ASP A 1 313 ? -9.654 -1.670 25.517 1.00 90.94 313 ASP A N 1
ATOM 2491 C CA . ASP A 1 313 ? -8.251 -1.508 25.884 1.00 90.94 313 ASP A CA 1
ATOM 2492 C C . ASP A 1 313 ? -7.872 -0.031 25.940 1.00 90.94 313 ASP A C 1
ATOM 2494 O O . ASP A 1 313 ? -7.348 0.417 26.957 1.00 90.94 313 ASP A O 1
ATOM 2498 N N . ILE A 1 314 ? -8.234 0.755 24.924 1.00 92.25 314 ILE A N 1
ATOM 2499 C CA . ILE A 1 314 ? -8.000 2.203 24.915 1.00 92.25 314 ILE A CA 1
ATOM 2500 C C . ILE A 1 314 ? -8.659 2.858 26.136 1.00 92.25 314 ILE A C 1
ATOM 2502 O O . ILE A 1 314 ? -7.998 3.594 26.860 1.00 92.25 314 ILE A O 1
ATOM 2506 N N . ILE A 1 315 ? -9.930 2.559 26.428 1.00 93.75 315 ILE A N 1
ATOM 2507 C CA . ILE A 1 315 ? -10.658 3.144 27.568 1.00 93.75 315 ILE A CA 1
ATOM 2508 C C . ILE A 1 315 ? -9.925 2.914 28.898 1.00 93.75 315 ILE A C 1
ATOM 2510 O O . ILE A 1 315 ? -9.843 3.838 29.710 1.00 93.75 315 ILE A O 1
ATOM 2514 N N . TYR A 1 316 ? -9.390 1.715 29.139 1.00 91.94 316 TYR A N 1
ATOM 2515 C CA . TYR A 1 316 ? -8.741 1.393 30.413 1.00 91.94 316 TYR A CA 1
ATOM 2516 C C . TYR A 1 316 ? -7.256 1.753 30.458 1.00 91.94 316 TYR A C 1
ATOM 2518 O O . TYR A 1 316 ? -6.810 2.290 31.474 1.00 91.94 316 TYR A O 1
ATOM 2526 N N . TYR A 1 317 ? -6.491 1.511 29.390 1.00 90.31 317 TYR A N 1
ATOM 2527 C CA . TYR A 1 317 ? -5.075 1.890 29.330 1.00 90.31 317 TYR A CA 1
ATOM 2528 C C . TYR A 1 317 ? -4.905 3.402 29.419 1.00 90.31 317 TYR A C 1
ATOM 2530 O O . TYR A 1 317 ? -4.069 3.892 30.178 1.00 90.31 317 TYR A O 1
ATOM 2538 N N . GLU A 1 318 ? -5.768 4.147 28.731 1.00 91.81 318 GLU A N 1
ATOM 2539 C CA . GLU A 1 318 ? -5.768 5.606 28.765 1.00 91.81 318 GLU A CA 1
ATOM 2540 C C . GLU A 1 318 ? -6.447 6.164 30.016 1.00 91.81 318 GLU A C 1
ATOM 2542 O O . GLU A 1 318 ? -6.442 7.380 30.211 1.00 91.81 318 GLU A O 1
ATOM 2547 N N . LYS A 1 319 ? -6.989 5.293 30.878 1.00 92.88 319 LYS A N 1
ATOM 2548 C CA . LYS A 1 319 ? -7.706 5.649 32.103 1.00 92.88 319 LYS A CA 1
ATOM 2549 C C . LYS A 1 319 ? -8.830 6.643 31.823 1.00 92.88 319 LYS A C 1
ATOM 2551 O O . LYS A 1 319 ? -8.956 7.632 32.526 1.00 92.88 319 LYS A O 1
ATOM 2556 N N . LEU A 1 320 ? -9.664 6.405 30.818 1.00 94.38 320 LEU A N 1
ATOM 2557 C CA . LEU A 1 320 ? -10.903 7.177 30.650 1.00 94.38 320 LEU A CA 1
ATOM 2558 C C . LEU A 1 320 ? -11.919 6.806 31.742 1.00 94.38 320 LEU A C 1
ATOM 2560 O O . LEU A 1 320 ? -12.708 7.642 32.182 1.00 94.38 320 LEU A O 1
ATOM 2564 N N . ILE A 1 321 ? -11.837 5.561 32.226 1.00 93.62 321 ILE A N 1
ATOM 2565 C CA . ILE A 1 321 ? -12.597 5.035 33.360 1.00 93.62 321 ILE A CA 1
ATOM 2566 C C . ILE A 1 321 ? -11.651 4.371 34.356 1.00 93.62 321 ILE A C 1
ATOM 2568 O O . ILE A 1 321 ? -10.779 3.585 33.983 1.00 93.62 321 ILE A O 1
ATOM 2572 N N . SER A 1 322 ? -11.880 4.640 35.638 1.00 92.62 322 SER A N 1
ATOM 2573 C CA . SER A 1 322 ? -11.199 3.998 36.761 1.00 92.62 322 SER A CA 1
ATOM 2574 C C . SER A 1 322 ? -12.187 3.161 37.571 1.00 92.62 322 SER A C 1
ATOM 2576 O O . SER A 1 322 ? -13.271 3.635 37.909 1.00 92.62 322 SER A O 1
ATOM 2578 N N . ILE A 1 323 ? -11.796 1.936 37.931 1.00 93.44 323 ILE A N 1
ATOM 2579 C CA . ILE A 1 323 ? -12.574 1.039 38.797 1.00 93.44 323 ILE A CA 1
ATOM 2580 C C . ILE A 1 323 ? -11.764 0.740 40.057 1.00 93.44 323 ILE A C 1
ATOM 2582 O O . ILE A 1 323 ? -10.626 0.275 39.976 1.00 93.44 323 ILE A O 1
ATOM 2586 N N . ASP A 1 324 ? -12.361 0.952 41.227 1.00 94.31 324 ASP A N 1
ATOM 2587 C CA . ASP A 1 324 ? -11.810 0.477 42.490 1.00 94.31 324 ASP A CA 1
ATOM 2588 C C . ASP A 1 324 ? -11.962 -1.047 42.589 1.00 94.31 324 ASP A C 1
ATOM 2590 O O . ASP A 1 324 ? -13.025 -1.591 42.909 1.00 94.31 324 ASP A O 1
ATOM 2594 N N . MET A 1 325 ? -10.861 -1.748 42.324 1.00 91.44 325 MET A N 1
ATOM 2595 C CA . MET A 1 325 ? -10.801 -3.206 42.383 1.00 91.44 325 MET A CA 1
ATOM 2596 C C . MET A 1 325 ? -10.971 -3.761 43.803 1.00 91.44 325 MET A C 1
ATOM 2598 O O . MET A 1 325 ? -11.274 -4.943 43.942 1.00 91.44 325 MET A O 1
ATOM 2602 N N . LYS A 1 326 ? -10.851 -2.948 44.863 1.00 93.56 326 LYS A N 1
ATOM 2603 C CA . LYS A 1 326 ? -11.203 -3.390 46.224 1.00 93.56 326 LYS A CA 1
ATOM 2604 C C . LYS A 1 326 ? -12.713 -3.530 46.397 1.00 93.56 326 LYS A C 1
ATOM 2606 O O . LYS A 1 326 ? -13.155 -4.383 47.158 1.00 93.56 326 LYS A O 1
ATOM 2611 N N . VAL A 1 327 ? -13.487 -2.711 45.683 1.00 92.56 327 VAL A N 1
ATOM 2612 C CA . VAL A 1 327 ? -14.955 -2.738 45.716 1.00 92.56 327 VAL A CA 1
ATOM 2613 C C . VAL A 1 327 ? -15.493 -3.784 44.741 1.00 92.56 327 VAL A C 1
ATOM 2615 O O . VAL A 1 327 ? -16.334 -4.598 45.111 1.00 92.56 327 VAL A O 1
ATOM 2618 N N . HIS A 1 328 ? -14.977 -3.803 43.509 1.00 91.62 328 HIS A N 1
ATOM 2619 C CA . HIS A 1 328 ? -15.570 -4.574 42.404 1.00 91.62 328 HIS A CA 1
ATOM 2620 C C . HIS A 1 328 ? -14.774 -5.813 41.979 1.00 91.62 328 HIS A C 1
ATOM 2622 O O . HIS A 1 328 ? -15.266 -6.630 41.200 1.00 91.62 328 HIS A O 1
ATOM 2628 N N . GLY A 1 329 ? -13.550 -5.992 42.486 1.00 88.75 329 GLY A N 1
ATOM 2629 C CA . GLY A 1 329 ? -12.623 -7.012 41.990 1.00 88.75 329 GLY A CA 1
ATOM 2630 C C . GLY A 1 329 ? -13.129 -8.443 42.142 1.00 88.75 329 GLY A C 1
ATOM 2631 O O . GLY A 1 329 ? -12.923 -9.255 41.247 1.00 88.75 329 GLY A O 1
ATOM 2632 N N . THR A 1 330 ? -13.855 -8.757 43.217 1.00 90.06 330 THR A N 1
ATOM 2633 C CA . THR A 1 330 ? -14.424 -10.100 43.427 1.00 90.06 330 THR A CA 1
ATOM 2634 C C . THR A 1 330 ? -15.415 -10.486 42.325 1.00 90.06 330 THR A C 1
ATOM 2636 O O . THR A 1 330 ? -15.401 -11.624 41.857 1.00 90.06 330 THR A O 1
ATOM 2639 N N . GLU A 1 331 ? -16.275 -9.558 41.897 1.00 86.44 331 GLU A N 1
ATOM 2640 C CA . GLU A 1 331 ? -17.295 -9.822 40.874 1.00 86.44 331 GLU A CA 1
ATOM 2641 C C . GLU A 1 331 ? -16.677 -9.852 39.471 1.00 86.44 331 GLU A C 1
ATOM 2643 O O . GLU A 1 331 ? -16.939 -10.784 38.711 1.00 86.44 331 GLU A O 1
ATOM 2648 N N . ILE A 1 332 ? -15.763 -8.922 39.175 1.00 88.00 332 ILE A N 1
ATOM 2649 C CA . ILE A 1 332 ? -15.005 -8.897 37.914 1.00 88.00 332 ILE A CA 1
ATOM 2650 C C . ILE A 1 332 ? -14.180 -10.183 37.748 1.00 88.00 332 ILE A C 1
ATOM 2652 O O . ILE A 1 332 ? -14.260 -10.836 36.710 1.00 88.00 332 ILE A O 1
ATOM 2656 N N . ASN A 1 333 ? -13.455 -10.616 38.785 1.00 88.38 333 ASN A N 1
ATOM 2657 C CA . ASN A 1 333 ? -12.676 -11.859 38.747 1.00 88.38 333 ASN A CA 1
ATOM 2658 C C . ASN A 1 333 ? -13.572 -13.091 38.568 1.00 88.38 333 ASN A C 1
ATOM 2660 O O . ASN A 1 333 ? -13.196 -14.039 37.878 1.00 88.38 333 ASN A O 1
ATOM 2664 N N . ARG A 1 334 ? -14.781 -13.081 39.146 1.00 85.50 334 ARG A N 1
ATOM 2665 C CA . ARG A 1 334 ? -15.772 -14.139 38.914 1.00 85.50 334 ARG A CA 1
ATOM 2666 C C . ARG A 1 334 ? -16.215 -14.172 37.449 1.00 85.50 334 ARG A C 1
ATOM 2668 O O . ARG A 1 334 ? -16.313 -15.260 36.893 1.00 85.50 334 ARG A O 1
ATOM 2675 N N . MET A 1 335 ? -16.452 -13.015 36.826 1.00 82.62 335 MET A N 1
ATOM 2676 C CA . MET A 1 335 ? -16.809 -12.920 35.402 1.00 82.62 335 MET A CA 1
ATOM 2677 C C . MET A 1 335 ? -15.669 -13.350 34.469 1.00 82.62 335 MET A C 1
ATOM 2679 O O . MET A 1 335 ? -15.939 -13.886 33.396 1.00 82.62 335 MET A O 1
ATOM 2683 N N . MET A 1 336 ? -14.418 -13.136 34.884 1.00 85.44 336 MET A N 1
ATOM 2684 C CA . MET A 1 336 ? -13.221 -13.505 34.123 1.00 85.44 336 MET A CA 1
ATOM 2685 C C . MET A 1 336 ? -12.856 -14.988 34.199 1.00 85.44 336 MET A C 1
ATOM 2687 O O . MET A 1 336 ? -12.078 -15.450 33.372 1.00 85.44 336 MET A O 1
ATOM 2691 N N . LYS A 1 337 ? -13.405 -15.749 35.156 1.00 84.50 337 LYS A N 1
ATOM 2692 C CA . LYS A 1 337 ? -12.992 -17.137 35.432 1.00 84.50 337 LYS A CA 1
ATOM 2693 C C . LYS A 1 337 ? -13.040 -18.060 34.205 1.00 84.50 337 LYS A C 1
ATOM 2695 O O . LYS A 1 337 ? -12.198 -18.944 34.089 1.00 84.50 337 LYS A O 1
ATOM 2700 N N . ASP A 1 338 ? -13.995 -17.827 33.308 1.00 78.38 338 ASP A N 1
ATOM 2701 C CA . ASP A 1 338 ? -14.215 -18.635 32.103 1.00 78.38 338 ASP A CA 1
ATOM 2702 C C . ASP A 1 338 ? -13.816 -17.894 30.806 1.00 78.38 338 ASP A C 1
ATOM 2704 O O . ASP A 1 338 ? -14.201 -18.313 29.715 1.00 78.38 338 ASP A O 1
ATOM 2708 N N . ARG A 1 339 ? -13.087 -16.771 30.906 1.00 81.06 339 ARG A N 1
ATOM 2709 C CA . ARG A 1 339 ? -12.712 -15.915 29.767 1.00 81.06 339 ARG A CA 1
ATOM 2710 C C . ARG A 1 339 ? -11.205 -15.883 29.552 1.00 81.06 339 ARG A C 1
ATOM 2712 O O . ARG A 1 339 ? -10.421 -16.045 30.485 1.00 81.06 339 ARG A O 1
ATOM 2719 N N . HIS A 1 340 ? -10.796 -15.638 28.310 1.00 84.44 340 HIS A N 1
ATOM 2720 C CA . HIS A 1 340 ? -9.385 -15.457 27.986 1.00 84.44 340 HIS A CA 1
ATOM 2721 C C . HIS A 1 340 ? -8.850 -14.152 28.615 1.00 84.44 340 HIS A C 1
ATOM 2723 O O . HIS A 1 340 ? -9.580 -13.159 28.630 1.00 84.44 340 HIS A O 1
ATOM 2729 N N . PRO A 1 341 ? -7.589 -14.089 29.094 1.00 81.62 341 PRO A N 1
ATOM 2730 C CA . PRO A 1 341 ? -7.026 -12.872 29.691 1.00 81.62 341 PRO A CA 1
ATOM 2731 C C . PRO A 1 341 ? -7.102 -11.623 28.800 1.00 81.62 341 PRO A C 1
ATOM 2733 O O . PRO A 1 341 ? -7.271 -10.521 29.306 1.00 81.62 341 PRO A O 1
ATOM 2736 N N . SER A 1 342 ? -7.051 -11.783 27.473 1.00 81.00 342 SER A N 1
ATOM 2737 C CA . SER A 1 342 ? -7.217 -10.665 26.526 1.00 81.00 342 SER A CA 1
ATOM 2738 C C . SER A 1 342 ? -8.617 -10.035 26.542 1.00 81.00 342 SER A C 1
ATOM 2740 O O . SER A 1 342 ? -8.807 -8.967 25.979 1.00 81.00 342 SER A O 1
ATOM 2742 N N . GLU A 1 343 ? -9.612 -10.668 27.168 1.00 83.31 343 GLU A N 1
ATOM 2743 C CA . GLU A 1 343 ? -10.957 -10.104 27.336 1.00 83.31 343 GLU A CA 1
ATOM 2744 C C . GLU A 1 343 ? -11.115 -9.299 28.632 1.00 83.31 343 GLU A C 1
ATOM 2746 O O . GLU A 1 343 ? -12.229 -8.886 28.961 1.00 83.31 343 GLU A O 1
ATOM 2751 N N . GLU A 1 344 ? -10.045 -9.081 29.401 1.00 88.94 344 GLU A N 1
ATOM 2752 C CA . GLU A 1 344 ? -10.128 -8.438 30.714 1.00 88.94 344 GLU A CA 1
ATOM 2753 C C . GLU A 1 344 ? -10.801 -7.062 30.652 1.00 88.94 344 GLU A C 1
ATOM 2755 O O . GLU A 1 344 ? -11.788 -6.814 31.350 1.00 88.94 344 GLU A O 1
ATOM 2760 N N . ASN A 1 345 ? -10.323 -6.181 29.777 1.00 90.88 345 ASN A N 1
ATOM 2761 C CA . ASN A 1 345 ? -10.861 -4.829 29.644 1.00 90.88 345 ASN A CA 1
ATOM 2762 C C . ASN A 1 345 ? -12.283 -4.825 29.070 1.00 90.88 345 ASN A C 1
ATOM 2764 O O . ASN A 1 345 ? -13.144 -4.092 29.560 1.00 90.88 345 ASN A O 1
ATOM 2768 N N . ASN A 1 346 ? -12.581 -5.711 28.117 1.00 88.19 346 ASN A N 1
ATOM 2769 C CA . ASN A 1 346 ? -13.947 -5.921 27.634 1.00 88.19 346 ASN A CA 1
ATOM 2770 C C . ASN A 1 346 ? -14.885 -6.378 28.763 1.00 88.19 346 ASN A C 1
ATOM 2772 O O . ASN A 1 346 ? -16.010 -5.895 28.884 1.00 88.19 346 ASN A O 1
ATOM 2776 N N . THR A 1 347 ? -14.418 -7.258 29.645 1.00 87.62 347 THR A N 1
ATOM 2777 C CA . THR A 1 347 ? -15.202 -7.758 30.781 1.00 87.62 347 THR A CA 1
ATOM 2778 C C . THR A 1 347 ? -15.438 -6.675 31.825 1.00 87.62 347 THR A C 1
ATOM 2780 O O . THR A 1 347 ? -16.558 -6.535 32.318 1.00 87.62 347 THR A O 1
ATOM 2783 N N . ARG A 1 348 ? -14.422 -5.858 32.123 1.00 90.62 348 ARG A N 1
ATOM 2784 C CA . ARG A 1 348 ? -14.564 -4.679 32.989 1.00 90.62 348 ARG A CA 1
ATOM 2785 C C . ARG A 1 348 ? -15.572 -3.685 32.410 1.00 90.62 348 ARG A C 1
ATOM 2787 O O . ARG A 1 348 ? -16.419 -3.175 33.138 1.00 90.62 348 ARG A O 1
ATOM 2794 N N . LEU A 1 349 ? -15.526 -3.436 31.099 1.00 90.44 349 LEU A N 1
ATOM 2795 C CA . LEU A 1 349 ? -16.477 -2.560 30.413 1.00 90.44 349 LEU A CA 1
ATOM 2796 C C . LEU A 1 349 ? -17.917 -3.091 30.495 1.00 90.44 349 LEU A C 1
ATOM 2798 O O . LEU A 1 349 ? -18.826 -2.347 30.867 1.00 90.44 349 LEU A O 1
ATOM 2802 N N . LEU A 1 350 ? -18.117 -4.380 30.201 1.00 88.31 350 LEU A N 1
ATOM 2803 C CA . LEU A 1 350 ? -19.411 -5.058 30.337 1.00 88.31 350 LEU A CA 1
ATOM 2804 C C . LEU A 1 350 ? -19.954 -4.953 31.767 1.00 88.31 350 LEU A C 1
ATOM 2806 O O . LEU A 1 350 ? -21.138 -4.680 31.952 1.00 88.31 350 LEU A O 1
ATOM 2810 N N . TYR A 1 351 ? -19.085 -5.133 32.764 1.00 88.88 351 TYR A N 1
ATOM 2811 C CA . TYR A 1 351 ? -19.436 -5.002 34.173 1.00 88.88 351 TYR A CA 1
ATOM 2812 C C . TYR A 1 351 ? -19.952 -3.596 34.509 1.00 88.88 351 TYR A C 1
ATOM 2814 O O . TYR A 1 351 ? -21.064 -3.458 35.017 1.00 88.88 351 TYR A O 1
ATOM 2822 N N . VAL A 1 352 ? -19.183 -2.547 34.188 1.00 91.25 352 VAL A N 1
ATOM 2823 C CA . VAL A 1 352 ? -19.559 -1.153 34.497 1.00 91.25 352 VAL A CA 1
ATOM 2824 C C . VAL A 1 352 ? -20.899 -0.791 33.862 1.00 91.25 352 VAL A C 1
ATOM 2826 O O . VAL A 1 352 ? -21.790 -0.291 34.547 1.00 91.25 352 VAL A O 1
ATOM 2829 N N . LEU A 1 353 ? -21.070 -1.087 32.573 1.00 90.50 353 LEU A N 1
ATOM 2830 C CA . LEU A 1 353 ? -22.298 -0.761 31.849 1.00 90.50 353 LEU A CA 1
ATOM 2831 C C . LEU A 1 353 ? -23.501 -1.567 32.354 1.00 90.50 353 LEU A C 1
ATOM 2833 O O . LEU A 1 353 ? -24.595 -1.018 32.480 1.00 90.50 353 LEU A O 1
ATOM 2837 N N . GLY A 1 354 ? -23.299 -2.831 32.732 1.00 87.12 354 GLY A N 1
ATOM 2838 C CA . GLY A 1 354 ? -24.327 -3.638 33.386 1.00 87.12 354 GLY A CA 1
ATOM 2839 C C . GLY A 1 354 ? -24.774 -3.060 34.734 1.00 87.12 354 GLY A C 1
ATOM 2840 O O . GLY A 1 354 ? -25.971 -2.995 35.011 1.00 87.12 354 GLY A O 1
ATOM 2841 N N . ARG A 1 355 ? -23.838 -2.562 35.553 1.00 88.06 355 ARG A N 1
ATOM 2842 C CA . ARG A 1 355 ? -24.160 -1.902 36.831 1.00 88.06 355 ARG A CA 1
ATOM 2843 C C . ARG A 1 355 ? -24.909 -0.589 36.652 1.00 88.06 355 ARG A C 1
ATOM 2845 O O . ARG A 1 355 ? -25.845 -0.336 37.403 1.00 88.06 355 ARG A O 1
ATOM 2852 N N . VAL A 1 356 ? -24.513 0.219 35.670 1.00 90.00 356 VAL A N 1
ATOM 2853 C CA . VAL A 1 356 ? -25.223 1.458 35.316 1.00 90.00 356 VAL A CA 1
ATOM 2854 C C . VAL A 1 356 ? -26.660 1.141 34.918 1.00 90.00 356 VAL A C 1
ATOM 2856 O O . VAL A 1 356 ? -27.593 1.763 35.420 1.00 90.00 356 VAL A O 1
ATOM 2859 N N . PHE A 1 357 ? -26.847 0.118 34.082 1.00 87.62 357 PHE A N 1
ATOM 2860 C CA . PHE A 1 357 ? -28.172 -0.342 33.687 1.00 87.62 357 PHE A CA 1
ATOM 2861 C C . PHE A 1 357 ? -29.020 -0.774 34.889 1.00 87.62 357 PHE A C 1
ATOM 2863 O O . PHE A 1 357 ? -30.175 -0.374 35.009 1.00 87.62 357 PHE A O 1
ATOM 2870 N N . ASP A 1 358 ? -28.456 -1.576 35.792 1.00 85.81 358 ASP A N 1
ATOM 2871 C CA . ASP A 1 358 ? -29.174 -2.038 36.979 1.00 85.81 358 ASP A CA 1
ATOM 2872 C C . ASP A 1 358 ? -29.551 -0.884 37.914 1.00 85.81 358 ASP A C 1
ATOM 2874 O O . ASP A 1 358 ? -30.708 -0.805 38.325 1.00 85.81 358 ASP A O 1
ATOM 2878 N N . ASN A 1 359 ? -28.630 0.046 38.182 1.00 89.25 359 ASN A N 1
ATOM 2879 C CA . ASN A 1 359 ? -28.889 1.216 39.023 1.00 89.25 359 ASN A CA 1
ATOM 2880 C C . ASN A 1 359 ? -29.996 2.106 38.440 1.00 89.25 359 ASN A C 1
ATOM 2882 O O . ASN A 1 359 ? -30.896 2.516 39.173 1.00 89.25 359 ASN A O 1
ATOM 2886 N N . MET A 1 360 ? -29.967 2.337 37.123 1.00 87.62 360 MET A N 1
ATOM 2887 C CA . MET A 1 360 ? -30.994 3.101 36.412 1.00 87.62 360 MET A CA 1
ATOM 2888 C C . MET A 1 360 ? -32.390 2.495 36.603 1.00 87.62 360 MET A C 1
ATOM 2890 O O . MET A 1 360 ? -33.364 3.220 36.764 1.00 87.62 360 MET A O 1
ATOM 2894 N N . PHE A 1 361 ? -32.511 1.167 36.621 1.00 85.12 361 PHE A N 1
ATOM 2895 C CA . PHE A 1 361 ? -33.805 0.506 36.780 1.00 85.12 361 PHE A CA 1
ATOM 2896 C C . PHE A 1 361 ? -34.247 0.276 38.223 1.00 85.12 361 PHE A C 1
ATOM 2898 O O . PHE A 1 361 ? -35.450 0.184 38.474 1.00 85.12 361 PHE A O 1
ATOM 2905 N N . ASP A 1 362 ? -33.302 0.056 39.132 1.00 87.31 362 ASP A N 1
ATOM 2906 C CA . ASP A 1 362 ? -33.614 -0.233 40.528 1.00 87.31 362 ASP A CA 1
ATOM 2907 C C . ASP A 1 362 ? -34.014 1.057 41.264 1.00 87.31 362 ASP A C 1
ATOM 2909 O O . ASP A 1 362 ? -34.907 1.014 42.111 1.00 87.31 362 ASP A O 1
ATOM 2913 N N . SER A 1 363 ? -33.450 2.201 40.859 1.00 87.75 363 SER A N 1
ATOM 2914 C CA . SER A 1 363 ? -33.777 3.528 41.391 1.00 87.75 363 SER A CA 1
ATOM 2915 C C . SER A 1 363 ? -33.781 4.599 40.283 1.00 87.75 363 SER A C 1
ATOM 2917 O O . SER A 1 363 ? -32.892 5.451 40.267 1.00 87.75 363 SER A O 1
ATOM 2919 N N . PRO A 1 364 ? -34.751 4.582 39.344 1.00 87.69 364 PRO A N 1
ATOM 2920 C CA . PRO A 1 364 ? -34.837 5.595 38.297 1.00 87.69 364 PRO A CA 1
ATOM 2921 C C . PRO A 1 364 ? -35.171 6.966 38.881 1.00 87.69 364 PRO A C 1
ATOM 2923 O O . PRO A 1 364 ? -36.062 7.098 39.727 1.00 87.69 364 PRO A O 1
ATOM 2926 N N . ASP A 1 365 ? -34.523 7.995 38.347 1.00 86.12 365 ASP A N 1
ATOM 2927 C CA . ASP A 1 365 ? -34.891 9.379 38.626 1.00 86.12 365 ASP A CA 1
ATOM 2928 C C . ASP A 1 365 ? -36.242 9.679 37.979 1.00 86.12 365 ASP A C 1
ATOM 2930 O O . ASP A 1 365 ? -36.636 9.037 37.003 1.00 86.12 365 ASP A O 1
ATOM 2934 N N . GLU A 1 366 ? -36.945 10.702 38.472 1.00 86.25 366 GLU A N 1
ATOM 2935 C CA . GLU A 1 366 ? -38.258 11.085 37.935 1.00 86.25 366 GLU A CA 1
ATOM 2936 C C . GLU A 1 366 ? -38.222 11.309 36.416 1.00 86.25 366 GLU A C 1
ATOM 2938 O O . GLU A 1 366 ? -39.109 10.844 35.701 1.00 86.25 366 GLU A O 1
ATOM 2943 N N . ALA A 1 367 ? -37.157 11.949 35.920 1.00 83.44 367 ALA A N 1
ATOM 2944 C CA . ALA A 1 367 ? -36.952 12.222 34.500 1.00 83.44 367 ALA A CA 1
ATOM 2945 C C . ALA A 1 367 ? -36.736 10.954 33.649 1.00 83.44 367 ALA A C 1
ATOM 2947 O O . ALA A 1 367 ? -37.019 10.969 32.452 1.00 83.44 367 ALA A O 1
ATOM 2948 N N . ASP A 1 368 ? -36.288 9.851 34.258 1.00 85.25 368 ASP A N 1
ATOM 2949 C CA . ASP A 1 368 ? -35.922 8.613 33.563 1.00 85.25 368 ASP A CA 1
ATOM 2950 C C . ASP A 1 368 ? -36.937 7.485 33.760 1.00 85.25 368 ASP A C 1
ATOM 2952 O O . ASP A 1 368 ? -36.808 6.422 33.150 1.00 85.25 368 ASP A O 1
ATOM 2956 N N . LYS A 1 369 ? -37.996 7.698 34.552 1.00 85.94 369 LYS A N 1
ATOM 2957 C CA . LYS A 1 369 ? -39.061 6.701 34.753 1.00 85.94 369 LYS A CA 1
ATOM 2958 C C . LYS A 1 369 ? -39.731 6.280 33.449 1.00 85.94 369 LYS A C 1
ATOM 2960 O O . LYS A 1 369 ? -39.989 5.093 33.252 1.00 85.94 369 LYS A O 1
ATOM 2965 N N . GLU A 1 370 ? -39.997 7.220 32.542 1.00 82.25 370 GLU A N 1
ATOM 2966 C CA . GLU A 1 370 ? -40.593 6.915 31.235 1.00 82.25 370 GLU A CA 1
ATOM 2967 C C . GLU A 1 370 ? -39.636 6.095 30.356 1.00 82.25 370 GLU A C 1
ATOM 2969 O O . GLU A 1 370 ? -40.041 5.120 29.711 1.00 82.25 370 GLU A O 1
ATOM 2974 N N . LEU A 1 371 ? -38.345 6.443 30.382 1.00 79.38 371 LEU A N 1
ATOM 2975 C CA . LEU A 1 371 ? -37.297 5.697 29.692 1.00 79.38 371 LEU A CA 1
ATOM 2976 C C . LEU A 1 371 ? -37.202 4.272 30.250 1.00 79.38 371 LEU A C 1
ATOM 2978 O O . LEU A 1 371 ? -37.300 3.309 29.493 1.00 79.38 371 LEU A O 1
ATOM 2982 N N . CYS A 1 372 ? -37.109 4.119 31.569 1.00 82.31 372 CYS A N 1
ATOM 2983 C CA . CYS A 1 372 ? -37.054 2.821 32.237 1.00 82.31 372 CYS A CA 1
ATOM 2984 C C . CYS A 1 372 ? -38.316 1.990 31.992 1.00 82.31 372 CYS A C 1
ATOM 2986 O O . CYS A 1 372 ? -38.223 0.786 31.770 1.00 82.31 372 CYS A O 1
ATOM 2988 N N . SER A 1 373 ? -39.495 2.616 31.958 1.00 80.19 373 SER A N 1
ATOM 2989 C CA . SER A 1 373 ? -40.752 1.953 31.593 1.00 80.19 373 SER A CA 1
ATOM 2990 C C . SER A 1 373 ? -40.701 1.409 30.162 1.00 80.19 373 SER A C 1
ATOM 2992 O O . SER A 1 373 ? -40.978 0.229 29.918 1.00 80.19 373 SER A O 1
ATOM 2994 N N . THR A 1 374 ? -40.237 2.231 29.216 1.00 75.06 374 THR A N 1
ATOM 2995 C CA . THR A 1 374 ? -40.054 1.838 27.811 1.00 75.06 374 THR A CA 1
ATOM 2996 C C . THR A 1 374 ? -39.056 0.688 27.682 1.00 75.06 374 THR A C 1
ATOM 2998 O O . THR A 1 374 ? -39.318 -0.289 26.971 1.00 75.06 374 THR A O 1
ATOM 3001 N N . LEU A 1 375 ? -37.946 0.769 28.419 1.00 75.88 375 LEU A N 1
ATOM 3002 C CA . LEU A 1 375 ? -36.879 -0.223 28.417 1.00 75.88 375 LEU A CA 1
ATOM 3003 C C . LEU A 1 375 ? -37.220 -1.490 29.231 1.00 75.88 375 LEU A C 1
ATOM 3005 O O . LEU A 1 375 ? -36.606 -2.540 29.030 1.00 75.88 375 LEU A O 1
ATOM 3009 N N . GLY A 1 376 ? -38.205 -1.442 30.133 1.00 72.88 376 GLY A N 1
ATOM 3010 C CA . GLY A 1 376 ? -38.562 -2.534 31.049 1.00 72.88 376 GLY A CA 1
ATOM 3011 C C . GLY A 1 376 ? -39.046 -3.802 30.351 1.00 72.88 376 GLY A C 1
ATOM 3012 O O . GLY A 1 376 ? -38.827 -4.913 30.843 1.00 72.88 376 GLY A O 1
ATOM 3013 N N . ARG A 1 377 ? -39.596 -3.661 29.139 1.00 67.56 377 ARG A N 1
ATOM 3014 C CA . ARG A 1 377 ? -39.905 -4.793 28.251 1.00 67.56 377 ARG A CA 1
ATOM 3015 C C . ARG A 1 377 ? -38.650 -5.585 27.852 1.00 67.56 377 ARG A C 1
ATOM 3017 O O . ARG A 1 377 ? -38.745 -6.795 27.654 1.00 67.56 377 ARG A O 1
ATOM 3024 N N . TYR A 1 378 ? -37.482 -4.943 27.792 1.00 68.44 378 TYR A N 1
ATOM 3025 C CA . TYR A 1 378 ? -36.202 -5.570 27.437 1.00 68.44 378 TYR A CA 1
ATOM 3026 C C . TYR A 1 378 ? -35.520 -6.221 28.641 1.00 68.44 378 TYR A C 1
ATOM 3028 O O . TYR A 1 378 ? -35.051 -7.353 28.528 1.00 68.44 378 TYR A O 1
ATOM 3036 N N . ARG A 1 379 ? -35.568 -5.579 29.819 1.00 68.44 379 ARG A N 1
ATOM 3037 C CA . ARG A 1 379 ? -35.045 -6.154 31.076 1.00 68.44 379 ARG A CA 1
ATOM 3038 C C . ARG A 1 379 ? -35.732 -7.478 31.436 1.00 68.44 379 ARG A C 1
ATOM 3040 O O . ARG A 1 379 ? -35.096 -8.390 31.951 1.00 68.44 379 ARG A O 1
ATOM 3047 N N . 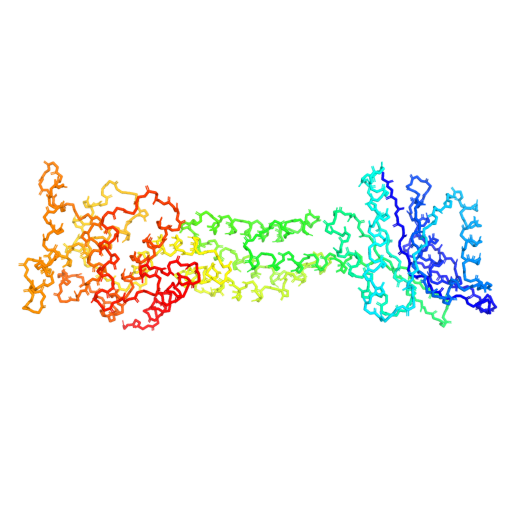LYS A 1 380 ? -37.030 -7.627 31.141 1.00 64.56 380 LYS A N 1
ATOM 3048 C CA . LYS A 1 380 ? -37.767 -8.875 31.415 1.00 64.56 380 LYS A CA 1
ATOM 3049 C C . LYS A 1 380 ? -37.262 -10.061 30.578 1.00 64.56 380 LYS A C 1
ATOM 3051 O O . LYS A 1 380 ? -37.129 -11.151 31.118 1.00 64.56 380 LYS A O 1
ATOM 3056 N N . LYS A 1 381 ? -36.909 -9.829 29.309 1.00 59.41 381 LYS A N 1
ATOM 3057 C CA . LYS A 1 381 ? -36.325 -10.848 28.417 1.00 59.41 381 LYS A CA 1
ATOM 3058 C C . LYS A 1 381 ? -34.879 -11.216 28.783 1.00 59.41 381 LYS A C 1
ATOM 3060 O O . LYS A 1 381 ? -34.448 -12.325 28.488 1.00 59.41 381 LYS A O 1
ATOM 3065 N N . SER A 1 382 ? -34.132 -10.313 29.428 1.00 57.25 382 SER A N 1
ATOM 3066 C CA . SER A 1 382 ? -32.756 -10.576 29.887 1.00 57.25 382 SER A CA 1
ATOM 3067 C C . SER A 1 382 ? -32.721 -11.480 31.131 1.00 57.25 382 SER A C 1
ATOM 3069 O O . SER A 1 382 ? -31.894 -12.389 31.225 1.00 57.25 382 SER A O 1
ATOM 3071 N N . LYS A 1 383 ? -33.685 -11.294 32.049 1.00 54.94 383 LYS A N 1
ATOM 3072 C CA . LYS A 1 383 ? -33.820 -12.053 33.307 1.00 54.94 383 LYS A CA 1
ATOM 3073 C C . LYS A 1 383 ? -34.134 -13.544 33.133 1.00 54.94 383 LYS A C 1
ATOM 3075 O O . LYS A 1 383 ? -33.875 -14.311 34.053 1.00 54.94 383 LYS A O 1
ATOM 3080 N N . GLU A 1 384 ? -34.637 -13.980 31.980 1.00 48.50 384 GLU A N 1
ATOM 3081 C CA . GLU A 1 384 ? -34.981 -15.391 31.712 1.00 48.50 384 GLU A CA 1
ATOM 3082 C C . GLU A 1 384 ? -33.747 -16.316 31.544 1.00 48.50 384 GLU A C 1
ATOM 3084 O O . GLU A 1 384 ? -33.903 -17.520 31.357 1.00 48.50 384 GLU A O 1
ATOM 3089 N N . ARG A 1 385 ? -32.512 -15.790 31.635 1.00 52.09 385 ARG A N 1
ATOM 3090 C CA . ARG A 1 385 ? -31.246 -16.537 31.457 1.00 52.09 385 ARG A CA 1
ATOM 3091 C C . ARG A 1 385 ? -30.254 -16.379 32.623 1.00 52.09 385 ARG A C 1
ATOM 3093 O O . ARG A 1 385 ? -29.050 -16.235 32.402 1.00 52.09 385 ARG A O 1
ATOM 3100 N N . THR A 1 386 ? -30.731 -16.390 33.868 1.00 54.38 386 THR A N 1
ATOM 3101 C CA . THR A 1 386 ? -29.845 -16.537 35.040 1.00 54.38 386 THR A CA 1
ATOM 3102 C C . THR A 1 386 ? -29.053 -17.842 34.957 1.00 54.38 386 THR A C 1
ATOM 3104 O O . THR A 1 386 ? -29.531 -18.831 34.396 1.00 54.38 386 THR A O 1
ATOM 3107 N N . ASP A 1 387 ? -27.835 -17.868 35.502 1.00 56.38 387 ASP A N 1
ATOM 3108 C CA . ASP A 1 387 ? -27.092 -19.123 35.593 1.00 56.38 387 ASP A CA 1
ATOM 3109 C C . ASP A 1 387 ? -27.757 -20.109 36.574 1.00 56.38 387 ASP A C 1
ATOM 3111 O O . ASP A 1 387 ? -28.721 -19.789 37.274 1.00 56.38 387 ASP A O 1
ATOM 3115 N N . ARG A 1 388 ? -27.229 -21.336 36.631 1.00 50.56 388 ARG A N 1
ATOM 3116 C CA . ARG A 1 388 ? -27.738 -22.424 37.487 1.00 50.56 388 ARG A CA 1
ATOM 3117 C C . ARG A 1 388 ? -27.704 -22.101 38.992 1.00 50.56 388 ARG A C 1
ATOM 3119 O O . ARG A 1 388 ? -28.239 -22.874 39.778 1.00 50.56 388 ARG A O 1
ATOM 3126 N N . TYR A 1 389 ? -27.078 -20.991 39.382 1.00 52.38 389 TYR A N 1
ATOM 3127 C CA . TYR A 1 389 ? -26.888 -20.546 40.760 1.00 52.38 389 TYR A CA 1
ATOM 3128 C C . TYR A 1 389 ? -27.690 -19.277 41.084 1.00 52.38 389 TYR A C 1
ATOM 3130 O O . TYR A 1 389 ? -27.545 -18.730 42.173 1.00 52.38 389 TYR A O 1
ATOM 3138 N N . GLY A 1 390 ? -28.531 -18.801 40.158 1.00 53.59 390 GLY A N 1
ATOM 3139 C CA . GLY A 1 390 ? -29.337 -17.596 40.352 1.00 53.59 390 GLY A CA 1
ATOM 3140 C C . GLY A 1 390 ? -28.528 -16.297 40.311 1.00 53.59 390 GLY A C 1
ATOM 3141 O O . GLY A 1 390 ? -29.068 -15.240 40.639 1.00 53.59 390 GLY A O 1
ATOM 3142 N N . ASN A 1 391 ? -27.259 -16.342 39.889 1.00 56.97 391 ASN A N 1
ATOM 3143 C CA . ASN A 1 391 ? -26.463 -15.133 39.723 1.00 56.97 391 ASN A CA 1
ATOM 3144 C C . ASN A 1 391 ? -26.850 -14.436 38.415 1.00 56.97 391 ASN A C 1
ATOM 3146 O O . ASN A 1 391 ? -27.032 -15.072 37.367 1.00 56.97 391 ASN A O 1
ATOM 3150 N N . ARG A 1 392 ? -26.957 -13.102 38.463 1.00 58.38 392 ARG A N 1
ATOM 3151 C CA . ARG A 1 392 ? -27.153 -12.291 37.258 1.00 58.38 392 ARG A CA 1
ATOM 3152 C C . ARG A 1 392 ? -25.888 -12.362 36.407 1.00 58.38 392 ARG A C 1
ATOM 3154 O O . ARG A 1 392 ? -24.806 -12.000 36.859 1.00 58.38 392 ARG A O 1
ATOM 3161 N N . LYS A 1 393 ? -26.028 -12.815 35.162 1.00 60.97 393 LYS A N 1
ATOM 3162 C CA . LYS A 1 393 ? -25.018 -12.591 34.127 1.00 60.97 393 LYS A CA 1
ATOM 3163 C C . LYS A 1 393 ? -25.336 -11.264 33.454 1.00 60.97 393 LYS A C 1
ATOM 3165 O O . LYS A 1 393 ? -26.386 -11.171 32.816 1.00 60.97 393 LYS A O 1
ATOM 3170 N N . TYR A 1 394 ? -24.427 -10.291 33.550 1.00 66.50 394 TYR A N 1
ATOM 3171 C CA . TYR A 1 394 ? -24.496 -9.105 32.698 1.00 66.50 394 TYR A CA 1
ATOM 3172 C C . TYR A 1 394 ? -24.385 -9.572 31.252 1.00 66.50 394 TYR A C 1
ATOM 3174 O O . TYR A 1 394 ? -23.367 -10.127 30.827 1.00 66.50 394 TYR A O 1
ATOM 3182 N N . ASN A 1 395 ? -25.492 -9.463 30.532 1.00 65.94 395 ASN A N 1
ATOM 3183 C CA . ASN A 1 395 ? -25.604 -9.961 29.169 1.00 65.94 395 ASN A CA 1
ATOM 3184 C C . ASN A 1 395 ? -25.388 -8.824 28.166 1.00 65.94 395 ASN A C 1
ATOM 3186 O O . ASN A 1 395 ? -25.482 -7.640 28.490 1.00 65.94 395 ASN A O 1
ATOM 3190 N N . ASN A 1 396 ? -25.142 -9.199 26.910 1.00 68.31 396 ASN A N 1
ATOM 3191 C CA . ASN A 1 396 ? -24.885 -8.244 25.833 1.00 68.31 396 ASN A CA 1
ATOM 3192 C C . ASN A 1 396 ? -26.019 -7.219 25.633 1.00 68.31 396 ASN A C 1
ATOM 3194 O O . ASN A 1 396 ? -25.760 -6.150 25.083 1.00 68.31 396 ASN A O 1
ATOM 3198 N N . TYR A 1 397 ? -27.257 -7.504 26.056 1.00 74.06 397 TYR A N 1
ATOM 3199 C CA . TYR A 1 397 ? -28.380 -6.576 25.891 1.00 74.06 397 TYR A CA 1
ATOM 3200 C C . TYR A 1 397 ? -28.329 -5.424 26.892 1.00 74.06 397 TYR A C 1
ATOM 3202 O O . TYR A 1 397 ? -28.493 -4.275 26.493 1.00 74.06 397 TYR A O 1
ATOM 3210 N N . GLU A 1 398 ? -28.065 -5.722 28.165 1.00 76.12 398 GLU A N 1
ATOM 3211 C CA . GLU A 1 398 ? -27.910 -4.712 29.222 1.00 76.12 398 GLU A CA 1
ATOM 3212 C C . GLU A 1 398 ? -26.772 -3.755 28.879 1.00 76.12 398 GLU A C 1
ATOM 3214 O O . GLU A 1 398 ? -26.959 -2.541 28.886 1.00 76.12 398 GLU A O 1
ATOM 3219 N N . TRP A 1 399 ? -25.639 -4.312 28.443 1.00 80.25 399 TRP A N 1
ATOM 3220 C CA . TRP A 1 399 ? -24.520 -3.540 27.912 1.00 80.25 399 TRP A CA 1
ATOM 3221 C C . TRP A 1 399 ? -24.927 -2.637 26.743 1.00 80.25 399 TRP A C 1
ATOM 3223 O O . TRP A 1 399 ? -24.620 -1.450 26.739 1.00 80.25 399 TRP A O 1
ATOM 3233 N N . THR A 1 400 ? -25.642 -3.187 25.759 1.00 79.31 400 THR A N 1
ATOM 3234 C CA . THR A 1 400 ? -26.029 -2.447 24.550 1.00 79.31 400 THR A CA 1
ATOM 3235 C C . THR A 1 400 ? -26.931 -1.265 24.867 1.00 79.31 400 THR A C 1
ATOM 3237 O O . THR A 1 400 ? -26.738 -0.189 24.312 1.00 79.31 400 THR A O 1
ATOM 3240 N N . ILE A 1 401 ? -27.912 -1.452 25.749 1.00 80.50 401 ILE A N 1
ATOM 3241 C CA . ILE A 1 401 ? -28.824 -0.373 26.118 1.00 80.50 401 ILE A CA 1
ATOM 3242 C C . ILE A 1 401 ? -28.086 0.659 26.975 1.00 80.50 401 ILE A C 1
ATOM 3244 O O . ILE A 1 401 ? -28.192 1.851 26.701 1.00 80.50 401 ILE A O 1
ATOM 3248 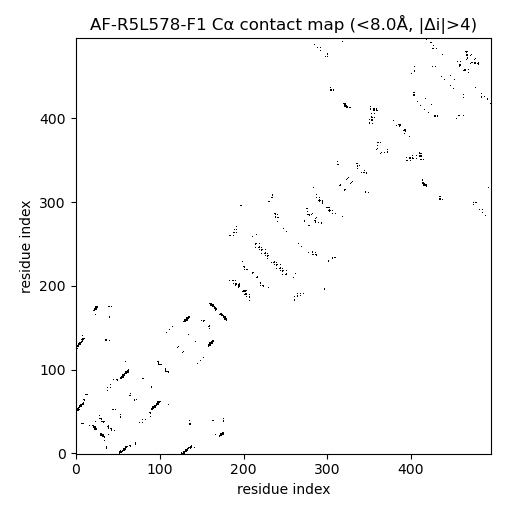N N . ALA A 1 402 ? -27.286 0.226 27.952 1.00 83.50 402 ALA A N 1
ATOM 3249 C CA . ALA A 1 402 ? -26.470 1.140 28.748 1.00 83.50 402 ALA A CA 1
ATOM 3250 C C . ALA A 1 402 ? -25.523 1.974 27.880 1.00 83.50 402 ALA A C 1
ATOM 3252 O O . ALA A 1 402 ? -25.418 3.171 28.087 1.00 83.50 402 ALA A O 1
ATOM 3253 N N . ALA A 1 403 ? -24.897 1.390 26.857 1.00 87.06 403 ALA A N 1
ATOM 3254 C CA . ALA A 1 403 ? -24.015 2.129 25.958 1.00 87.06 403 ALA A CA 1
ATOM 3255 C C . ALA A 1 403 ? -24.725 3.272 25.199 1.00 87.06 403 ALA A C 1
ATOM 3257 O O . ALA A 1 403 ? -24.070 4.228 24.795 1.00 87.06 403 ALA A O 1
ATOM 3258 N N . ILE A 1 404 ? -26.051 3.201 25.026 1.00 83.56 404 ILE A N 1
ATOM 3259 C CA . ILE A 1 404 ? -26.874 4.220 24.345 1.00 83.56 404 ILE A CA 1
ATOM 3260 C C . ILE A 1 404 ? -27.392 5.297 25.317 1.00 83.56 404 ILE A C 1
ATOM 3262 O O . ILE A 1 404 ? -27.637 6.427 24.893 1.00 83.56 404 ILE A O 1
ATOM 3266 N N . PHE A 1 405 ? -27.546 4.969 26.604 1.00 82.25 405 PHE A N 1
ATOM 3267 C CA . PHE A 1 405 ? -28.240 5.803 27.601 1.00 82.25 405 PHE A CA 1
ATOM 3268 C C . PHE A 1 405 ? -27.450 6.054 28.887 1.00 82.25 405 PHE A C 1
ATOM 3270 O O . PHE A 1 405 ? -28.034 6.439 29.896 1.00 82.25 405 PHE A O 1
ATOM 3277 N N . PHE A 1 406 ? -26.155 5.776 28.900 1.00 87.69 406 PHE A N 1
ATOM 3278 C CA . PHE A 1 406 ? -25.346 5.899 30.098 1.00 87.69 406 PHE A CA 1
ATOM 3279 C C . PHE A 1 406 ? -25.374 7.336 30.648 1.00 87.69 406 PHE A C 1
ATOM 3281 O O . PHE A 1 406 ? -25.308 8.331 29.923 1.00 87.69 406 PHE A O 1
ATOM 3288 N N . ASP A 1 407 ? -25.493 7.403 31.971 1.00 86.81 407 ASP A N 1
ATOM 3289 C CA . ASP A 1 407 ? -25.545 8.621 32.768 1.00 86.81 407 ASP A CA 1
ATOM 3290 C C . ASP A 1 407 ? -24.685 8.392 34.018 1.00 86.81 407 ASP A C 1
ATOM 3292 O O . ASP A 1 407 ? -24.742 7.332 34.654 1.00 86.81 407 ASP A O 1
ATOM 3296 N N . GLU A 1 408 ? -23.860 9.382 34.355 1.00 89.31 408 GLU A N 1
ATOM 3297 C CA . GLU A 1 408 ? -22.909 9.308 35.461 1.00 89.31 408 GLU A CA 1
ATOM 3298 C C . GLU A 1 408 ? -23.576 9.136 36.824 1.00 89.31 408 GLU A C 1
ATOM 3300 O O . GLU A 1 408 ? -23.001 8.497 37.703 1.00 89.31 408 GLU A O 1
ATOM 3305 N N . LYS A 1 409 ? -24.803 9.633 37.008 1.00 90.12 409 LYS A N 1
ATOM 3306 C CA . LYS A 1 409 ? -25.516 9.506 38.289 1.00 90.12 409 LYS A CA 1
ATOM 3307 C C . LYS A 1 409 ? -25.844 8.056 38.645 1.00 90.12 409 LYS A C 1
ATOM 3309 O O . LYS A 1 409 ? -26.032 7.727 39.814 1.00 90.12 409 LYS A O 1
ATOM 3314 N N . TYR A 1 410 ? -25.884 7.183 37.638 1.00 92.19 410 TYR A N 1
ATOM 3315 C CA . TYR A 1 410 ? -26.097 5.748 37.796 1.00 92.19 410 TYR A CA 1
ATOM 3316 C C . TYR A 1 410 ? -24.790 4.961 37.911 1.00 92.19 410 TYR A C 1
ATOM 3318 O O . TYR A 1 410 ? -24.830 3.732 38.020 1.00 92.19 410 TYR A O 1
ATOM 3326 N N . LEU A 1 411 ? -23.627 5.622 37.924 1.00 93.19 411 LEU A N 1
ATOM 3327 C CA . LEU A 1 411 ? -22.353 4.942 38.136 1.00 93.19 411 LEU A CA 1
ATOM 3328 C C . LEU A 1 411 ? -22.327 4.232 39.495 1.00 93.19 411 LEU A C 1
ATOM 3330 O O . LEU A 1 411 ? -22.709 4.803 40.519 1.00 93.19 411 LEU A O 1
ATOM 3334 N N . PRO A 1 412 ? -21.855 2.976 39.547 1.00 91.19 412 PRO A N 1
ATOM 3335 C CA . PRO A 1 412 ? -21.686 2.290 40.816 1.00 91.19 412 PRO A CA 1
ATOM 3336 C C . PRO A 1 412 ? -20.577 2.951 41.645 1.00 91.19 412 PRO A C 1
ATOM 3338 O O . PRO A 1 412 ? -19.551 3.388 41.119 1.00 91.19 412 PRO A O 1
ATOM 3341 N N . ALA A 1 413 ? -20.751 2.960 42.969 1.00 92.00 413 ALA A N 1
ATOM 3342 C CA . ALA A 1 413 ? -19.747 3.466 43.901 1.00 92.00 413 ALA A CA 1
ATOM 3343 C C . ALA A 1 413 ? -18.372 2.828 43.638 1.00 92.00 413 ALA A C 1
ATOM 3345 O O . ALA A 1 413 ? -18.280 1.617 43.466 1.00 92.00 413 ALA A O 1
ATOM 3346 N N . GLY A 1 414 ? -17.303 3.625 43.608 1.00 92.38 414 GLY A N 1
ATOM 3347 C CA . GLY A 1 414 ? -15.953 3.142 43.288 1.00 92.38 414 GLY A CA 1
ATOM 3348 C C . GLY A 1 414 ? -15.627 3.087 41.791 1.00 92.38 414 GLY A C 1
ATOM 3349 O O . GLY A 1 414 ? -14.506 2.725 41.449 1.00 92.38 414 GLY A O 1
ATOM 3350 N N . VAL A 1 415 ? -16.544 3.474 40.899 1.00 94.75 415 VAL A N 1
ATOM 3351 C CA . VAL A 1 415 ? -16.233 3.760 39.488 1.00 94.75 415 VAL A CA 1
ATOM 3352 C C . VAL A 1 415 ? -16.189 5.269 39.276 1.00 94.75 415 VAL A C 1
ATOM 3354 O O . VAL A 1 415 ? -17.034 5.995 39.794 1.00 94.75 415 VAL A O 1
ATOM 3357 N N . ARG A 1 416 ? -15.179 5.750 38.547 1.00 93.38 416 ARG A N 1
ATOM 3358 C CA . ARG A 1 416 ? -14.992 7.173 38.226 1.00 93.38 416 ARG A CA 1
ATOM 3359 C C . ARG A 1 416 ? -14.694 7.349 36.745 1.00 93.38 416 ARG A C 1
ATOM 3361 O O . ARG A 1 416 ? -13.966 6.540 36.170 1.00 93.38 416 ARG A O 1
ATOM 3368 N N . LEU A 1 417 ? -15.232 8.413 36.160 1.00 94.12 417 LEU A N 1
ATOM 3369 C CA . LEU A 1 417 ? -14.842 8.887 34.836 1.00 94.12 417 LEU A CA 1
ATOM 3370 C C . LEU A 1 417 ? -13.736 9.924 35.001 1.00 94.12 417 LEU A C 1
ATOM 3372 O O . LEU A 1 417 ? -13.832 10.770 35.885 1.00 94.12 417 LEU A O 1
ATOM 3376 N N . ASN A 1 418 ? -12.720 9.868 34.145 1.00 94.06 418 ASN A N 1
ATOM 3377 C CA . ASN A 1 418 ? -11.667 10.892 34.085 1.00 94.06 418 ASN A CA 1
ATOM 3378 C C . ASN A 1 418 ? -11.834 11.789 32.842 1.00 94.06 418 ASN A C 1
ATOM 3380 O O . ASN A 1 418 ? -10.895 12.434 32.386 1.00 94.06 418 ASN A O 1
ATOM 3384 N N . VAL A 1 419 ? -13.036 11.768 32.264 1.00 94.25 419 VAL A N 1
ATOM 3385 C CA . VAL A 1 419 ? -13.489 12.594 31.143 1.00 94.25 419 VAL A CA 1
ATOM 3386 C C . VAL A 1 419 ? -14.955 12.973 31.374 1.00 94.25 419 VAL A C 1
ATOM 3388 O O . VAL A 1 419 ? -15.648 12.257 32.105 1.00 94.25 419 VAL A O 1
ATOM 3391 N N . PRO A 1 420 ? -15.468 14.043 30.739 1.00 93.62 420 PRO A N 1
ATOM 3392 C CA . PRO A 1 420 ? -16.874 14.421 30.858 1.00 93.62 420 PRO A CA 1
ATOM 3393 C C . PRO A 1 420 ? -17.817 13.264 30.505 1.00 93.62 420 PRO A C 1
ATOM 3395 O O . PRO A 1 420 ? -17.626 12.581 29.493 1.00 93.62 420 PRO A O 1
ATOM 3398 N N . SER A 1 421 ? -18.866 13.066 31.301 1.00 91.75 421 SER A N 1
ATOM 3399 C CA . SER A 1 421 ? -19.824 11.967 31.119 1.00 91.75 421 SER A CA 1
ATOM 3400 C C . SER A 1 421 ? -20.528 11.985 29.770 1.00 91.75 421 SER A C 1
ATOM 3402 O O . SER A 1 421 ? -20.695 10.930 29.162 1.00 91.75 421 SER A O 1
ATOM 3404 N N . GLU A 1 422 ? -20.841 13.166 29.233 1.00 89.88 422 GLU A N 1
ATOM 3405 C CA . GLU A 1 422 ? -21.378 13.305 27.875 1.00 89.88 422 GLU A CA 1
ATOM 3406 C C . GLU A 1 422 ? -20.418 12.773 26.801 1.00 89.88 422 GLU A C 1
ATOM 3408 O O . GLU A 1 422 ? -20.842 12.166 25.814 1.00 89.88 422 GLU A O 1
ATOM 3413 N N . LEU A 1 423 ? -19.110 12.988 26.976 1.00 92.31 423 LEU A N 1
ATOM 3414 C CA . LEU A 1 423 ? -18.101 12.488 26.047 1.00 92.31 423 LEU A CA 1
ATOM 3415 C C . LEU A 1 423 ? -17.928 10.974 26.192 1.00 92.31 423 LEU A C 1
ATOM 3417 O O . LEU A 1 423 ? -17.837 10.272 25.186 1.00 92.31 423 LEU A O 1
ATOM 3421 N N . MET A 1 424 ? -17.958 10.457 27.422 1.00 93.25 424 MET A N 1
ATOM 3422 C CA . MET A 1 424 ? -17.926 9.014 27.662 1.00 93.25 424 MET A CA 1
ATOM 3423 C C . MET A 1 424 ? -19.150 8.314 27.055 1.00 93.25 424 MET A C 1
ATOM 3425 O O . MET A 1 424 ? -19.016 7.282 26.396 1.00 93.25 424 MET A O 1
ATOM 3429 N N . GLN A 1 425 ? -20.333 8.919 27.197 1.00 91.25 425 GLN A N 1
ATOM 3430 C CA . GLN A 1 425 ? -21.570 8.447 26.584 1.00 91.25 425 GLN A CA 1
ATOM 3431 C C . GLN A 1 425 ? -21.450 8.354 25.056 1.00 91.25 425 GLN A C 1
ATOM 3433 O O . GLN A 1 425 ? -21.883 7.367 24.453 1.00 91.25 425 GLN A O 1
ATOM 3438 N N . ARG A 1 426 ? -20.817 9.350 24.419 1.00 91.00 426 ARG A N 1
ATOM 3439 C CA . ARG A 1 426 ? -20.522 9.314 22.976 1.00 91.00 426 ARG A CA 1
ATOM 3440 C C . ARG A 1 426 ? -19.633 8.138 22.611 1.00 91.00 426 ARG A C 1
ATOM 3442 O O . ARG A 1 426 ? -19.988 7.398 21.706 1.00 91.00 426 ARG A O 1
ATOM 3449 N N . ILE A 1 427 ? -18.535 7.931 23.335 1.00 93.38 427 ILE A N 1
ATOM 3450 C CA . ILE A 1 427 ? -17.597 6.829 23.076 1.00 93.38 427 ILE A CA 1
ATOM 3451 C C . ILE A 1 427 ? -18.303 5.471 23.185 1.00 93.38 427 ILE A C 1
ATOM 3453 O O . ILE A 1 427 ? -18.139 4.612 22.316 1.00 93.38 427 ILE A O 1
ATOM 3457 N N . PHE A 1 428 ? -19.144 5.278 24.203 1.00 91.69 428 PHE A N 1
ATOM 3458 C CA . PHE A 1 428 ? -19.940 4.058 24.327 1.00 91.69 428 PHE A CA 1
ATOM 3459 C C . PHE A 1 428 ? -20.929 3.883 23.175 1.00 91.69 428 PHE A C 1
ATOM 3461 O O . PHE A 1 428 ? -20.980 2.806 22.574 1.00 91.69 428 PHE A O 1
ATOM 3468 N N . SER A 1 429 ? -21.653 4.940 22.809 1.00 89.25 429 SER A N 1
ATOM 3469 C CA . SER A 1 429 ? -22.576 4.910 21.670 1.00 89.25 429 SER A CA 1
ATOM 3470 C C . SER A 1 429 ? -21.852 4.592 20.360 1.00 89.25 429 SER A C 1
ATOM 3472 O O . SER A 1 429 ? -22.321 3.759 19.584 1.00 89.25 429 SER A O 1
ATOM 3474 N N . ASP A 1 430 ? -20.688 5.202 20.135 1.00 91.25 430 ASP A N 1
ATOM 3475 C CA . ASP A 1 430 ? -19.842 5.015 18.957 1.00 91.25 430 ASP A CA 1
ATOM 3476 C C . ASP A 1 430 ? -19.285 3.574 18.885 1.00 91.25 430 ASP A C 1
ATOM 3478 O O . ASP A 1 430 ? -19.326 2.949 17.824 1.00 91.25 430 ASP A O 1
ATOM 3482 N N . SER A 1 431 ? -18.875 2.979 20.013 1.00 90.44 431 SER A N 1
ATOM 3483 C CA . SER A 1 431 ? -18.498 1.553 20.074 1.00 90.44 431 SER A CA 1
ATOM 3484 C C . SER A 1 431 ? -19.644 0.615 19.722 1.00 90.44 431 SER A C 1
ATOM 3486 O O . SER A 1 431 ? -19.478 -0.319 18.931 1.00 90.44 431 SER A O 1
ATOM 3488 N N . ARG A 1 432 ? -20.849 0.893 20.227 1.00 87.25 432 ARG A N 1
ATOM 3489 C CA . ARG A 1 432 ? -22.019 0.074 19.921 1.00 87.25 432 ARG A CA 1
ATOM 3490 C C . ARG A 1 432 ? -22.453 0.238 18.469 1.00 87.25 432 ARG A C 1
ATOM 3492 O O . ARG A 1 432 ? -22.877 -0.744 17.851 1.00 87.25 432 ARG A O 1
ATOM 3499 N N . PHE A 1 433 ? -22.305 1.439 17.913 1.00 87.38 433 PHE A N 1
ATOM 3500 C CA . PHE A 1 433 ? -22.460 1.683 16.487 1.00 87.38 433 PHE A CA 1
ATOM 3501 C C . PHE A 1 433 ? -21.483 0.842 15.669 1.00 87.38 433 PHE A C 1
ATOM 3503 O O . PHE A 1 433 ? -21.938 0.148 14.762 1.00 87.38 433 PHE A O 1
ATOM 3510 N N . ALA A 1 434 ? -20.190 0.840 16.010 1.00 89.88 434 ALA A N 1
ATOM 3511 C CA . ALA A 1 434 ? -19.171 0.092 15.278 1.00 89.88 434 ALA A CA 1
ATOM 3512 C C . ALA A 1 434 ? -19.483 -1.415 15.225 1.00 89.88 434 ALA A C 1
ATOM 3514 O O . ALA A 1 434 ? -19.409 -2.020 14.156 1.00 89.88 434 ALA A O 1
ATOM 3515 N N . VAL A 1 435 ? -19.937 -2.005 16.340 1.00 85.88 435 VAL A N 1
ATOM 3516 C CA . VAL A 1 435 ? -20.393 -3.409 16.385 1.00 85.88 435 VAL A CA 1
ATOM 3517 C C . VAL A 1 435 ? -21.562 -3.657 15.434 1.00 85.88 435 VAL A C 1
ATOM 3519 O O . VAL A 1 435 ? -21.512 -4.581 14.622 1.00 85.88 435 VAL A O 1
ATOM 3522 N N . CYS A 1 436 ? -22.622 -2.847 15.528 1.00 81.25 436 CYS A N 1
ATOM 3523 C CA . CYS A 1 436 ? -23.802 -3.005 14.675 1.00 81.25 436 CYS A CA 1
ATOM 3524 C C . CYS A 1 436 ? -23.450 -2.806 13.194 1.00 81.25 436 CYS A C 1
ATOM 3526 O O . CYS A 1 436 ? -23.897 -3.564 12.334 1.00 81.25 436 CYS A O 1
ATOM 3528 N N . ALA A 1 437 ? -22.612 -1.812 12.898 1.00 84.56 437 ALA A N 1
ATOM 3529 C CA . ALA A 1 437 ? -22.167 -1.526 11.549 1.00 84.56 437 ALA A CA 1
ATOM 3530 C C . ALA A 1 437 ? -21.347 -2.692 10.980 1.00 84.56 437 ALA A C 1
ATOM 3532 O O . ALA A 1 437 ? -21.630 -3.144 9.873 1.00 84.56 437 ALA A O 1
ATOM 3533 N N . ARG A 1 438 ? -20.404 -3.247 11.752 1.00 85.62 438 ARG A N 1
ATOM 3534 C CA . ARG A 1 438 ? -19.603 -4.415 11.354 1.00 85.62 438 ARG A CA 1
ATOM 3535 C C . ARG A 1 438 ? -20.491 -5.611 11.012 1.00 85.62 438 ARG A C 1
ATOM 3537 O O . ARG A 1 438 ? -20.332 -6.207 9.952 1.00 85.62 438 ARG A O 1
ATOM 3544 N N . ASN A 1 439 ? -21.454 -5.932 11.878 1.00 79.25 439 ASN A N 1
ATOM 3545 C CA . ASN A 1 439 ? -22.375 -7.052 11.663 1.00 79.25 439 ASN A CA 1
ATOM 3546 C C . ASN A 1 439 ? -23.194 -6.888 10.375 1.00 79.25 439 ASN A C 1
ATOM 3548 O O . ASN A 1 439 ? -23.378 -7.848 9.626 1.00 79.25 439 ASN A O 1
ATOM 3552 N N . ARG A 1 440 ? -23.645 -5.660 10.095 1.00 77.00 440 ARG A N 1
ATOM 3553 C CA . ARG A 1 440 ? -24.431 -5.338 8.901 1.00 77.00 440 ARG A CA 1
ATOM 3554 C C . ARG A 1 440 ? -23.598 -5.380 7.620 1.00 77.00 440 ARG A C 1
ATOM 3556 O O . ARG A 1 440 ? -24.097 -5.840 6.597 1.00 77.00 440 ARG A O 1
ATOM 3563 N N . VAL A 1 441 ? -22.339 -4.940 7.675 1.00 73.94 441 VAL A N 1
ATOM 3564 C CA . VAL A 1 441 ? -21.403 -5.042 6.545 1.00 73.94 441 VAL A CA 1
ATOM 3565 C C . VAL A 1 441 ? -21.029 -6.505 6.251 1.00 73.94 441 VAL A C 1
ATOM 3567 O O . VAL A 1 441 ? -20.883 -6.865 5.089 1.00 73.94 441 VAL A O 1
ATOM 3570 N N . ASN A 1 442 ? -20.948 -7.367 7.267 1.00 68.81 442 ASN A N 1
ATOM 3571 C CA . ASN A 1 442 ? -20.592 -8.784 7.109 1.00 68.81 442 ASN A CA 1
ATOM 3572 C C . ASN A 1 442 ? -21.740 -9.678 6.591 1.00 68.81 442 ASN A C 1
ATOM 3574 O O . ASN A 1 442 ? -21.610 -10.899 6.615 1.00 68.81 442 ASN A O 1
ATOM 3578 N N . HIS A 1 443 ? -22.863 -9.103 6.139 1.00 59.91 443 HIS A N 1
ATOM 3579 C CA . HIS A 1 443 ? -24.043 -9.845 5.677 1.00 59.91 443 HIS A CA 1
ATOM 3580 C C . HIS A 1 443 ? -24.510 -10.936 6.658 1.00 59.91 443 HIS A C 1
ATOM 3582 O O . HIS A 1 443 ? -24.890 -12.028 6.231 1.00 59.91 443 HIS A O 1
ATOM 3588 N N . ALA A 1 444 ? -24.521 -10.656 7.969 1.00 47.28 444 ALA A N 1
ATOM 3589 C CA . ALA A 1 444 ? -25.230 -11.519 8.908 1.00 47.28 444 ALA A CA 1
ATOM 3590 C C . ALA A 1 444 ? -26.714 -11.544 8.499 1.00 47.28 444 ALA A C 1
ATOM 3592 O O . ALA A 1 444 ? -27.461 -10.580 8.678 1.00 47.28 444 ALA A O 1
ATOM 3593 N N . SER A 1 445 ? -27.108 -12.632 7.844 1.00 42.09 445 SER A N 1
ATOM 3594 C CA . SER A 1 445 ? -28.406 -12.879 7.228 1.00 42.09 445 SER A CA 1
ATOM 3595 C C . SER A 1 445 ? -29.444 -13.191 8.300 1.00 42.09 445 SER A C 1
ATOM 3597 O O . SER A 1 445 ? -29.889 -14.318 8.447 1.00 42.09 445 SER A O 1
ATOM 3599 N N . ASN A 1 446 ? -29.756 -12.178 9.105 1.00 45.44 446 ASN A N 1
ATOM 3600 C CA . ASN A 1 446 ? -30.971 -11.976 9.889 1.00 45.44 446 ASN A CA 1
ATOM 3601 C C . ASN A 1 446 ? -30.685 -10.781 10.796 1.00 45.44 446 ASN A C 1
ATOM 3603 O O . ASN A 1 446 ? -30.107 -10.927 11.870 1.00 45.44 446 ASN A O 1
ATOM 3607 N N . ILE A 1 447 ? -31.081 -9.586 10.358 1.00 50.28 447 ILE A N 1
ATOM 3608 C CA . ILE A 1 447 ? -31.196 -8.449 11.272 1.00 50.28 447 ILE A CA 1
ATOM 3609 C C . ILE A 1 447 ? -32.341 -8.819 12.216 1.00 50.28 447 ILE A C 1
ATOM 3611 O O . ILE A 1 447 ? -33.516 -8.652 11.878 1.00 50.28 447 ILE A O 1
ATOM 3615 N N . ASP A 1 448 ? -32.003 -9.417 13.357 1.00 56.66 448 ASP A N 1
ATOM 3616 C CA . ASP A 1 448 ? -32.961 -9.790 14.390 1.00 56.66 448 ASP A CA 1
ATOM 3617 C C . ASP A 1 448 ? -33.860 -8.589 14.725 1.00 56.66 448 ASP A C 1
ATOM 3619 O O . ASP A 1 448 ? -33.433 -7.431 14.693 1.00 56.66 448 ASP A O 1
ATOM 3623 N N . THR A 1 449 ? -35.095 -8.846 15.169 1.00 58.19 449 THR A N 1
ATOM 3624 C CA . THR A 1 449 ? -35.999 -7.812 15.719 1.00 58.19 449 THR A CA 1
ATOM 3625 C C . THR A 1 449 ? -35.319 -6.880 16.735 1.00 58.19 449 THR A C 1
ATOM 3627 O O . THR A 1 449 ? -35.717 -5.727 16.880 1.00 58.19 449 THR A O 1
ATOM 3630 N N . TYR A 1 450 ? -34.283 -7.364 17.426 1.00 60.06 450 TYR A N 1
ATOM 3631 C CA . TYR A 1 450 ? -33.510 -6.598 18.400 1.00 60.06 450 TYR A CA 1
ATOM 3632 C C . TYR A 1 450 ? -32.537 -5.595 17.772 1.00 60.06 450 TYR A C 1
ATOM 3634 O O . TYR A 1 450 ? -32.373 -4.515 18.330 1.00 60.06 450 TYR A O 1
ATOM 3642 N N . GLU A 1 451 ? -31.924 -5.889 16.622 1.00 65.31 451 GLU A N 1
ATOM 3643 C CA . GLU A 1 451 ? -31.091 -4.900 15.923 1.00 65.31 451 GLU A CA 1
ATOM 3644 C C . GLU A 1 451 ? -31.950 -3.752 15.385 1.00 65.31 451 GLU A C 1
ATOM 3646 O O . GLU A 1 451 ? -31.592 -2.592 15.566 1.00 65.31 451 GLU A O 1
ATOM 3651 N N . ASN A 1 452 ? -33.134 -4.047 14.833 1.00 67.19 452 ASN A N 1
ATOM 3652 C CA . ASN A 1 452 ? -34.094 -3.014 14.414 1.00 67.19 452 ASN A CA 1
ATOM 3653 C C . ASN A 1 452 ? -34.530 -2.113 15.579 1.00 67.19 452 ASN A C 1
ATOM 3655 O O . ASN A 1 452 ? -34.700 -0.906 15.419 1.00 67.19 452 ASN A O 1
ATOM 3659 N N . LEU A 1 453 ? -34.668 -2.689 16.769 1.00 67.62 453 LEU A N 1
ATOM 3660 C CA . LEU A 1 453 ? -34.961 -1.934 17.976 1.00 67.62 453 LEU A CA 1
ATOM 3661 C C . LEU A 1 453 ? -33.780 -1.066 18.428 1.00 67.62 453 LEU A C 1
ATOM 3663 O O . LEU A 1 453 ? -33.984 0.095 18.768 1.00 67.62 453 LEU A O 1
ATOM 3667 N N . ILE A 1 454 ? -32.560 -1.608 18.452 1.00 70.12 454 ILE A N 1
ATOM 3668 C CA . ILE A 1 454 ? -31.348 -0.841 18.778 1.00 70.12 454 ILE A CA 1
ATOM 3669 C C . ILE A 1 454 ? -31.233 0.364 17.834 1.00 70.12 454 ILE A C 1
ATOM 3671 O O . ILE A 1 454 ? -30.970 1.478 18.278 1.00 70.12 454 ILE A O 1
ATOM 3675 N N . ILE A 1 455 ? -31.526 0.157 16.548 1.00 68.94 455 ILE A N 1
ATOM 3676 C CA . ILE A 1 455 ? -31.601 1.214 15.535 1.00 68.94 455 ILE A CA 1
ATOM 3677 C C . ILE A 1 455 ? -32.682 2.252 15.881 1.00 68.94 455 ILE A C 1
ATOM 3679 O O . ILE A 1 455 ? -32.419 3.451 15.800 1.00 68.94 455 ILE A O 1
ATOM 3683 N N . SER A 1 456 ? -33.874 1.822 16.310 1.00 70.62 456 SER A N 1
ATOM 3684 C CA . SER A 1 456 ? -34.936 2.730 16.777 1.00 70.62 456 SER A CA 1
ATOM 3685 C C . SER A 1 456 ? -34.477 3.590 17.959 1.00 70.62 456 SER A C 1
ATOM 3687 O O . SER A 1 456 ? -34.697 4.799 17.964 1.00 70.62 456 SER A O 1
ATOM 3689 N N . LEU A 1 457 ? -33.785 2.989 18.934 1.00 72.31 457 LEU A N 1
ATOM 3690 C CA . LEU A 1 457 ? -33.289 3.688 20.124 1.00 72.31 457 LEU A CA 1
ATOM 3691 C C . LEU A 1 457 ? -32.224 4.740 19.776 1.00 72.31 457 LEU A C 1
ATOM 3693 O O . LEU A 1 457 ? -32.269 5.843 20.319 1.00 72.31 457 LEU A O 1
ATOM 3697 N N . PHE A 1 458 ? -31.317 4.445 18.835 1.00 74.00 458 PHE A N 1
ATOM 3698 C CA . PHE A 1 458 ? -30.348 5.430 18.333 1.00 74.00 458 PHE A CA 1
ATOM 3699 C C . PHE A 1 458 ? -31.024 6.650 17.686 1.00 74.00 458 PHE A C 1
ATOM 3701 O O . PHE A 1 458 ? -30.552 7.776 17.855 1.00 74.00 458 PHE A O 1
ATOM 3708 N N . ASN A 1 459 ? -32.131 6.441 16.965 1.00 65.62 459 ASN A N 1
ATOM 3709 C CA . ASN A 1 459 ? -32.839 7.507 16.253 1.00 65.62 459 ASN A CA 1
ATOM 3710 C C . ASN A 1 459 ? -33.643 8.429 17.184 1.00 65.62 459 ASN A C 1
ATOM 3712 O O . ASN A 1 459 ? -33.749 9.623 16.913 1.00 65.62 459 ASN A O 1
ATOM 3716 N N . GLU A 1 460 ? -34.211 7.903 18.271 1.00 65.62 460 GLU A N 1
ATOM 3717 C CA . GLU A 1 460 ? -35.136 8.663 19.122 1.00 65.62 460 GLU A CA 1
ATOM 3718 C C . GLU A 1 460 ? -34.452 9.560 20.170 1.00 65.62 460 GLU A C 1
ATOM 3720 O O . GLU A 1 460 ? -35.063 10.519 20.642 1.00 65.62 460 GLU A O 1
ATOM 3725 N N . LYS A 1 461 ? -33.221 9.255 20.610 1.00 60.84 461 LYS A N 1
ATOM 3726 C CA . LYS A 1 461 ? -32.766 9.711 21.941 1.00 60.84 461 LYS A CA 1
ATOM 3727 C C . LYS A 1 461 ? -31.328 10.259 22.007 1.00 60.84 461 LYS A C 1
ATOM 3729 O O . LYS A 1 461 ? -30.540 9.843 22.842 1.00 60.84 461 LYS A O 1
ATOM 3734 N N . ARG A 1 462 ? -31.033 11.317 21.241 1.00 58.84 462 ARG A N 1
ATOM 3735 C CA . ARG A 1 462 ? -29.858 12.224 21.405 1.00 58.84 462 ARG A CA 1
ATOM 3736 C C . ARG A 1 462 ? -28.498 11.797 20.815 1.00 58.84 462 ARG A C 1
ATOM 3738 O O . ARG A 1 462 ? -27.586 12.618 20.856 1.00 58.84 462 ARG A O 1
ATOM 3745 N N . TYR A 1 463 ? -28.356 10.628 20.181 1.00 67.81 463 TYR A N 1
ATOM 3746 C CA . TYR A 1 463 ? -27.108 10.230 19.489 1.00 67.81 463 TYR A CA 1
ATOM 3747 C C . TYR A 1 463 ? -27.336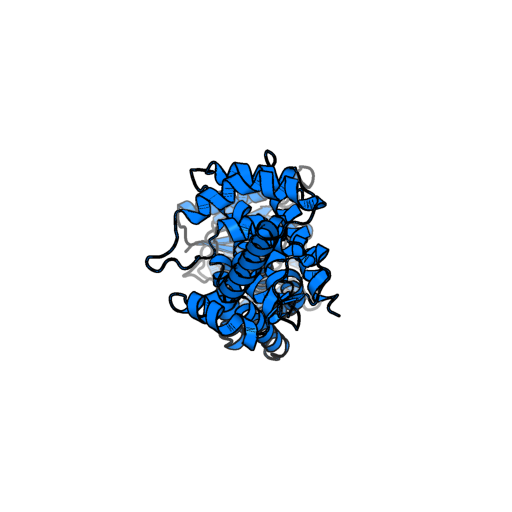 9.680 18.068 1.00 67.81 463 TYR A C 1
ATOM 3749 O O . TYR A 1 463 ? -26.996 8.529 17.784 1.00 67.81 463 TYR A O 1
ATOM 3757 N N . PRO A 1 464 ? -27.898 10.486 17.143 1.00 71.19 464 PRO A N 1
ATOM 3758 C CA . PRO A 1 464 ? -28.181 10.020 15.794 1.00 71.19 464 PRO A CA 1
ATOM 3759 C C . PRO A 1 464 ? -26.889 9.765 15.002 1.00 71.19 464 PRO A C 1
ATOM 3761 O O . PRO A 1 464 ? -25.985 10.608 14.905 1.00 71.19 464 PRO A O 1
ATOM 3764 N N . PHE A 1 465 ? -26.818 8.587 14.393 1.00 74.88 465 PHE A N 1
ATOM 3765 C CA . PHE A 1 465 ? -25.827 8.249 13.374 1.00 74.88 465 PHE A CA 1
ATOM 3766 C C . PHE A 1 465 ? -26.416 8.521 11.997 1.00 74.88 465 PHE A C 1
ATOM 3768 O O . PHE A 1 465 ? -27.569 8.185 11.733 1.00 74.88 465 PHE A O 1
ATOM 3775 N N . SER A 1 466 ? -25.625 9.108 11.099 1.00 74.38 466 SER A N 1
ATOM 3776 C CA . SER A 1 466 ? -26.101 9.422 9.748 1.00 74.38 466 SER A CA 1
ATOM 3777 C C . SER A 1 466 ? -26.335 8.177 8.882 1.00 74.38 466 SER A C 1
ATOM 3779 O O . SER A 1 466 ? -27.018 8.256 7.860 1.00 74.38 466 SER A O 1
ATOM 3781 N N . SER A 1 467 ? -25.792 7.030 9.295 1.00 72.75 467 SER A N 1
ATOM 3782 C CA . SER A 1 467 ? -25.898 5.745 8.598 1.00 72.75 467 SER A CA 1
ATOM 3783 C C . SER A 1 467 ? -27.184 4.957 8.885 1.00 72.75 467 SER A C 1
ATOM 3785 O O . SER A 1 467 ? -27.421 3.956 8.209 1.00 72.75 467 SER A O 1
ATOM 3787 N N . TYR A 1 468 ? -28.017 5.364 9.853 1.00 72.94 468 TYR A N 1
ATOM 3788 C CA . TYR A 1 468 ? -29.260 4.656 10.196 1.00 72.94 468 TYR A CA 1
ATOM 3789 C C . TYR A 1 468 ? -30.529 5.428 9.793 1.00 72.94 468 TYR A C 1
ATOM 3791 O O . TYR A 1 468 ? -30.531 6.656 9.844 1.00 72.94 468 TYR A O 1
ATOM 3799 N N . PRO A 1 469 ? -31.644 4.737 9.449 1.00 63.09 469 PRO A N 1
ATOM 3800 C CA . PRO A 1 469 ? -31.775 3.303 9.136 1.00 63.09 469 PRO A CA 1
ATOM 3801 C C . PRO A 1 469 ? -31.585 2.955 7.641 1.00 63.09 469 PRO A C 1
ATOM 3803 O O . PRO A 1 469 ? -31.227 1.823 7.323 1.00 63.09 469 PRO A O 1
ATOM 3806 N N . ASN A 1 470 ? -31.802 3.906 6.723 1.00 64.31 470 ASN A N 1
ATOM 3807 C CA . ASN A 1 470 ? -31.934 3.634 5.277 1.00 64.31 470 ASN A CA 1
ATOM 3808 C C . ASN A 1 470 ? -30.726 4.073 4.432 1.00 64.31 470 ASN A C 1
ATOM 3810 O O . ASN A 1 470 ? -30.726 3.923 3.214 1.00 64.31 470 ASN A O 1
ATOM 3814 N N . THR A 1 471 ? -29.696 4.629 5.063 1.00 69.50 471 THR A N 1
ATOM 3815 C CA . THR A 1 471 ? -28.545 5.271 4.407 1.00 69.50 471 THR A CA 1
ATOM 3816 C C . THR A 1 471 ? -27.232 4.558 4.727 1.00 69.50 471 THR A C 1
ATOM 3818 O O . THR A 1 471 ? -26.157 5.152 4.611 1.00 69.50 471 THR A O 1
ATOM 3821 N N . PHE A 1 472 ? -27.304 3.284 5.123 1.00 76.94 472 PHE A N 1
ATOM 3822 C CA . PHE A 1 472 ? -26.153 2.476 5.514 1.00 76.94 472 PHE A CA 1
ATOM 3823 C C . PHE A 1 472 ? -25.276 2.161 4.292 1.00 76.94 472 PHE A C 1
ATOM 3825 O O . PHE A 1 472 ? -25.449 1.156 3.608 1.00 76.94 472 PHE A O 1
ATOM 3832 N N . THR A 1 473 ? -24.359 3.075 3.990 1.00 82.75 473 THR A N 1
ATOM 3833 C CA . THR A 1 473 ? -23.404 2.999 2.879 1.00 82.75 473 THR A CA 1
ATOM 3834 C C . THR A 1 473 ? -21.988 3.121 3.436 1.00 82.75 473 THR A C 1
ATOM 3836 O O . THR A 1 473 ? -21.815 3.808 4.448 1.00 82.75 473 THR A O 1
ATOM 3839 N N . PRO A 1 474 ? -20.960 2.547 2.779 1.00 84.31 474 PRO A N 1
ATOM 3840 C CA . PRO A 1 474 ? -19.570 2.697 3.217 1.00 84.31 474 PRO A CA 1
ATOM 3841 C C . PRO A 1 474 ? -19.189 4.160 3.483 1.00 84.31 474 PRO A C 1
ATOM 3843 O O . PRO A 1 474 ? -18.588 4.469 4.503 1.00 84.31 474 PRO A O 1
ATOM 3846 N N . LYS A 1 475 ? -19.650 5.087 2.634 1.00 87.56 475 LYS A N 1
ATOM 3847 C CA . LYS A 1 475 ? -19.424 6.532 2.783 1.00 87.56 475 LYS A CA 1
ATOM 3848 C C . LYS A 1 475 ? -19.979 7.104 4.095 1.00 87.56 475 LYS A C 1
ATOM 3850 O O . LYS A 1 475 ? -19.290 7.873 4.764 1.00 87.56 475 LYS A O 1
ATOM 3855 N N . ASN A 1 476 ? -21.216 6.763 4.454 1.00 87.38 476 ASN A N 1
ATOM 3856 C CA . ASN A 1 476 ? -21.844 7.284 5.672 1.00 87.38 476 ASN A CA 1
ATOM 3857 C C . ASN A 1 476 ? -21.258 6.635 6.926 1.00 87.38 476 ASN A C 1
ATOM 3859 O O . ASN A 1 476 ? -20.988 7.338 7.898 1.00 87.38 476 ASN A O 1
ATOM 3863 N N . VAL A 1 477 ? -20.956 5.334 6.865 1.00 89.31 477 VAL A N 1
ATOM 3864 C CA . VAL A 1 477 ? -20.280 4.629 7.960 1.00 89.31 477 VAL A CA 1
ATOM 3865 C C . VAL A 1 477 ? -18.900 5.235 8.197 1.00 89.31 477 VAL A C 1
ATOM 3867 O O . VAL A 1 477 ? -18.556 5.528 9.337 1.00 89.31 477 VAL A O 1
ATOM 3870 N N . THR A 1 478 ? -18.148 5.532 7.134 1.00 92.88 478 THR A N 1
ATOM 3871 C CA . THR A 1 478 ? -16.869 6.243 7.236 1.00 92.88 478 THR A CA 1
ATOM 3872 C C . THR A 1 478 ? -17.018 7.604 7.907 1.00 92.88 478 THR A C 1
ATOM 3874 O O . THR A 1 478 ? -16.217 7.947 8.773 1.00 92.88 478 THR A O 1
ATOM 3877 N N . LYS A 1 479 ? -18.043 8.385 7.550 1.00 92.56 479 LYS A N 1
ATOM 3878 C CA . LYS A 1 479 ? -18.305 9.689 8.178 1.00 92.56 479 LYS A CA 1
ATOM 3879 C C . LYS A 1 479 ? -18.581 9.553 9.678 1.00 92.56 479 LYS A C 1
ATOM 3881 O O . LYS A 1 479 ? -18.001 10.289 10.474 1.00 92.56 479 LYS A O 1
ATOM 3886 N N . ASP A 1 480 ? -19.458 8.628 10.051 1.00 92.00 480 ASP A N 1
ATOM 3887 C CA . ASP A 1 480 ? -19.822 8.382 11.446 1.00 92.00 480 ASP A CA 1
ATOM 3888 C C . ASP A 1 480 ? -18.626 7.846 12.256 1.00 92.00 480 ASP A C 1
ATOM 3890 O O . ASP A 1 480 ? -18.391 8.299 13.376 1.00 92.00 480 ASP A O 1
ATOM 3894 N N . MET A 1 481 ? -17.809 6.963 11.672 1.00 95.25 481 MET A N 1
ATOM 3895 C CA . MET A 1 481 ? -16.591 6.456 12.311 1.00 95.25 481 MET A CA 1
ATOM 3896 C C . MET A 1 481 ? -15.508 7.526 12.459 1.00 95.25 481 MET A C 1
ATOM 3898 O O . MET A 1 481 ? -14.854 7.571 13.494 1.00 95.25 481 MET A O 1
ATOM 3902 N N . LYS A 1 482 ? -15.334 8.438 11.493 1.00 95.56 482 LYS A N 1
ATOM 3903 C CA . LYS A 1 482 ? -14.413 9.578 11.662 1.00 95.56 482 LYS A CA 1
ATOM 3904 C C . LYS A 1 482 ? -14.810 10.434 12.868 1.00 95.56 482 LYS A C 1
ATOM 3906 O O . LYS A 1 482 ? -13.960 10.750 13.690 1.00 95.56 482 LYS A O 1
ATOM 3911 N N . ARG A 1 483 ? -16.109 10.702 13.046 1.00 93.44 483 ARG A N 1
ATOM 3912 C CA . ARG A 1 483 ? -16.631 11.390 14.239 1.00 93.44 483 ARG A CA 1
ATOM 3913 C C . ARG A 1 483 ? -16.337 10.615 15.531 1.00 93.44 483 ARG A C 1
ATOM 3915 O O . ARG A 1 483 ? -16.009 11.239 16.537 1.00 93.44 483 ARG A O 1
ATOM 3922 N N . ALA A 1 484 ? -16.452 9.286 15.507 1.00 94.69 484 ALA A N 1
ATOM 3923 C CA . ALA A 1 484 ? -16.116 8.437 16.650 1.00 94.69 484 ALA A CA 1
ATOM 3924 C C . ALA A 1 484 ? -14.635 8.543 17.044 1.00 94.69 484 ALA A C 1
ATOM 3926 O O . ALA A 1 484 ? -14.321 8.682 18.227 1.00 94.69 484 ALA A O 1
ATOM 3927 N N . LEU A 1 485 ? -13.729 8.533 16.060 1.00 96.00 485 LEU A N 1
ATOM 3928 C CA . LEU A 1 485 ? -12.299 8.745 16.299 1.00 96.00 485 LEU A CA 1
ATOM 3929 C C . LEU A 1 485 ? -12.030 10.138 16.875 1.00 96.00 485 LEU A C 1
ATOM 3931 O O . LEU A 1 485 ? -11.298 10.252 17.851 1.00 96.00 485 LEU A O 1
ATOM 3935 N N . ASP A 1 486 ? -12.681 11.178 16.352 1.00 94.69 486 ASP A N 1
ATOM 3936 C CA . ASP A 1 486 ? -12.510 12.546 16.853 1.00 94.69 486 ASP A CA 1
ATOM 3937 C C . ASP A 1 486 ? -13.011 12.699 18.306 1.00 94.69 486 ASP A C 1
ATOM 3939 O O . ASP A 1 486 ? -12.424 13.437 19.098 1.00 94.69 486 ASP A O 1
ATOM 3943 N N . ASN A 1 487 ? -14.094 12.009 18.690 1.00 93.94 487 ASN A N 1
ATOM 3944 C CA . ASN A 1 487 ? -14.559 11.970 20.084 1.00 93.94 487 ASN A CA 1
ATOM 3945 C C . ASN A 1 487 ? -13.540 11.269 20.992 1.00 93.94 487 ASN A C 1
ATOM 3947 O O . ASN A 1 487 ? -13.261 11.748 22.092 1.00 93.94 487 ASN A O 1
ATOM 3951 N N . LEU A 1 488 ? -12.971 10.156 20.528 1.00 94.50 488 LEU A N 1
ATOM 3952 C CA . LEU A 1 488 ? -11.959 9.417 21.272 1.00 94.50 488 LEU A CA 1
ATOM 3953 C C . LEU A 1 488 ? -10.682 10.251 21.448 1.00 94.50 488 LEU A C 1
ATOM 3955 O O . LEU A 1 488 ? -10.199 10.390 22.565 1.00 94.50 488 LEU A O 1
ATOM 3959 N N . GLU A 1 489 ? -10.187 10.895 20.391 1.00 92.88 489 GLU A N 1
ATOM 3960 C CA . GLU A 1 489 ? -9.030 11.798 20.452 1.00 92.88 489 GLU A CA 1
ATOM 3961 C C . GLU A 1 489 ? -9.264 12.984 21.398 1.00 92.88 489 GLU A C 1
ATOM 3963 O O . GLU A 1 489 ? -8.377 13.335 22.178 1.00 92.88 489 GLU A O 1
ATOM 3968 N N . LYS A 1 490 ? -10.470 13.572 21.401 1.00 93.62 490 LYS A N 1
ATOM 3969 C CA . LYS A 1 490 ? -10.846 14.601 22.387 1.00 93.62 490 LYS A CA 1
ATOM 3970 C C . LYS A 1 490 ? -10.735 14.083 23.818 1.00 93.62 490 LYS A C 1
ATOM 3972 O O . LYS A 1 490 ? -10.207 14.797 24.665 1.00 93.62 490 LYS A O 1
ATOM 3977 N N . ALA A 1 491 ? -11.185 12.857 24.082 1.00 93.00 491 ALA A N 1
ATOM 3978 C CA . ALA A 1 491 ? -11.067 12.240 25.402 1.00 93.00 491 ALA A CA 1
ATOM 3979 C C . ALA A 1 491 ? -9.605 11.972 25.787 1.00 93.00 491 ALA A C 1
ATOM 3981 O O . ALA A 1 491 ? -9.236 12.155 26.942 1.00 93.00 491 ALA A O 1
ATOM 3982 N N . LEU A 1 492 ? -8.754 11.597 24.826 1.00 91.00 492 LEU A N 1
ATOM 3983 C CA . LEU A 1 492 ? -7.323 11.404 25.077 1.00 91.00 492 LEU A CA 1
ATOM 3984 C C . LEU A 1 492 ? -6.586 12.710 25.395 1.00 91.00 492 LEU A C 1
ATOM 3986 O O . LEU A 1 492 ? -5.624 12.688 26.161 1.00 91.00 492 LEU A O 1
ATOM 3990 N N . ASN A 1 493 ? -7.019 13.828 24.810 1.00 88.25 493 ASN A N 1
ATOM 3991 C CA . ASN A 1 493 ? -6.384 15.134 24.991 1.00 88.25 493 ASN A CA 1
ATOM 3992 C C . ASN A 1 493 ? -6.942 15.920 26.189 1.00 88.25 493 ASN A C 1
ATOM 3994 O O . ASN A 1 493 ? -6.232 16.748 26.748 1.00 88.25 493 ASN A O 1
ATOM 3998 N N . GLY A 1 494 ? -8.202 15.687 26.564 1.00 77.56 494 GLY A N 1
ATOM 3999 C CA . GLY A 1 494 ? -8.918 16.415 27.616 1.00 77.56 494 GLY A CA 1
ATOM 4000 C C . GLY A 1 494 ? -8.948 15.713 28.972 1.00 77.56 494 GLY A C 1
ATOM 4001 O O . GLY A 1 494 ? -9.915 15.893 29.704 1.00 77.56 494 GLY A O 1
ATOM 4002 N N . LYS A 1 495 ? -7.953 14.874 29.279 1.00 61.88 495 LYS A N 1
ATOM 4003 C CA . LYS A 1 495 ? -7.860 14.211 30.587 1.00 61.88 495 LYS A CA 1
ATOM 4004 C C . LYS A 1 495 ? -7.536 15.254 31.657 1.00 61.88 495 LYS A C 1
ATOM 4006 O O . LYS A 1 495 ? -6.550 15.976 31.505 1.00 61.88 495 LYS A O 1
ATOM 4011 N N . GLU A 1 496 ? -8.363 15.321 32.697 1.00 47.22 496 GLU A N 1
ATOM 4012 C CA . GLU A 1 496 ? -8.118 16.143 33.894 1.00 47.22 496 GLU A CA 1
ATOM 4013 C C . GLU A 1 496 ? -7.161 15.467 34.882 1.00 47.22 496 GLU A C 1
ATOM 4015 O O . GLU A 1 496 ? -7.256 14.226 35.066 1.00 47.22 496 GLU A O 1
#

Secondary structure (DSSP, 8-state):
-EEEEEEEPPP--GGGGGG--EEEEETTEEEEESSHHHHHHHHHHHHHHHHH---EEEEEE-TTTSSTT-HHHHHHHHHHHHHHHHHTPPPPEEEEEE--SS-HHHHHHHHHHHHHHHHHHHHHH-S-EEEEEE-SSS-THHHHHHHHHHHHHHHTT-EEEEEEEEEETTTTEEEEEE-HHHHHHHHHHHHHHHHHHH---HHHHHHTTT---HHHHHHHHHHHHHHHHHHTT-TTHHHHHHHHHHHHHHHHH--S-GGGSHHHHHHHHHHHHH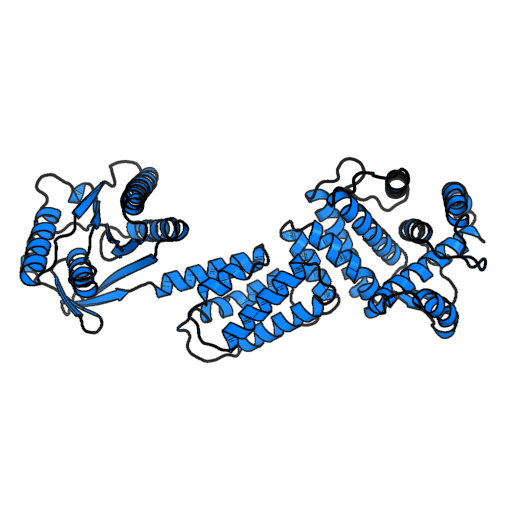HTT--S-TTHHHHHHHHHHHHHTT-HHHHHHHHHHHHHHHHHHTTSEEE-HHHHHHHHHHHHTTS-GGGHHHHHHHHHHHHHHHHHHHS--GGGHHHHHHHHHHHHHHGGG--TT-PPP--HHHHHHHHHH--GGGPPTTEEESS-HHHHHHHHHHHHHHHHHHHHHTT-S---HHHHHHHHHHHHTT---TTSSS---HHHHHHHHHHHHHHHHHHHH---

Nearest PDB structures (foldseek):
  8jbc-assembly1_B  TM=4.515E-01  e=6.279E-07  Thermus thermophilus HB8
  3ru8-assembly1_X  TM=3.394E-01  e=1.966E+00  unclassified

Sequence (496 aa):
MKNILISCISKFDRNKLDQGAYTYQNQDLTVTAYQTNEACLKYLLSRLGADNQLDVHIRVQSNDVAAPGDFTMEYLNGEIGRFCGENGFSVPQYFDVFLGEDEQYHRFDRVLSEISKEVQRIAADDPDITIHLDMAGGKRDNFIFIQLLTKLLSYYGYSIHAYYTDADFRTKTGTIVNTDRSFQHMEVLDAVNDFVQHGSATALRAAFSKVESPSVKALLKTMEEFSDSIQLCATNLSKKLEQLDQQLEQVEKYVEDDSNGLFMIKAMIPLIRSKFHISHDSGSRGIIGIVRWCLENGLVQQALTIYNENIADIIYYEKLISIDMKVHGTEINRMMKDRHPSEENNTRLLYVLGRVFDNMFDSPDEADKELCSTLGRYRKKSKERTDRYGNRKYNNYEWTIAAIFFDEKYLPAGVRLNVPSELMQRIFSDSRFAVCARNRVNHASNIDTYENLIISLFNEKRYPFSSYPNTFTPKNVTKDMKRALDNLEKALNGKE

Mean predicted aligned error: 9.81 Å

Radius of gyration: 34.35 Å; Cα contacts (8 Å, |Δi|>4): 653; chains: 1; bounding box: 77×41×98 Å

pLDDT: mean 84.83, std 11.11, range [42.09, 96.88]